Protein AF-0000000067995130 (afdb_homodimer)

Sequence (584 aa):
MELLRLGAKGSETPVLKRGETYYDLTELVGDIDQKIWGKLDAIRQAADAGELKELAGAKDLRVGSPVAAAGSIICIGQNYAAHAAESGAEPPTEPVVFFKSPNTITGPYDEVGIPPQSLKTDWEVELALVISKPAAYLKSNEEAAACIGGYMVANDLSEREYQIELSGGQWSKGKCFPESMPLGPVLRTADDFDPRAVNLRSWVNGEARQDSNTSDMIFSVEDIVRELSWFMRLEPGDIISTGTPEGVAFSGRFPYLTAGDITDLEIEGLGAQKQTYYQVEVEGSRLESRGAMELLRLGAKGSETPVLKRGETYYDLTELVGDIDQKIWGKLDAIRQAADAGELKELAGAKDLRVGSPVAAAGSIICIGQNYAAHAAESGAEPPTEPVVFFKSPNTITGPYDEVGIPPQSLKTDWEVELALVISKPAAYLKSNEEAAACIGGYMVANDLSEREYQIELSGGQWSKGKCFPESMPLGPVLRTADDFDPRAVNLRSWVNGEARQDSNTSDMIFSVEDIVRELSWFMRLEPGDIISTGTPEGVAFSGRFPYLTAGDITDLEIEGLGAQKQTYYQVEVEGSRLESRGA

Radius of gyration: 23.63 Å; Cα contacts (8 Å, |Δi|>4): 1599; chains: 2; bounding box: 55×62×56 Å

InterPro domains:
  IPR011234 Fumarylacetoacetase-like, C-terminal [PF01557] (73-276)
  IPR036663 Fumarylacetoacetase-like, C-terminal domain superfamily [G3DSA:3.90.850.10] (52-277)
  IPR036663 Fumarylacetoacetase-like, C-terminal domain superfamily [SSF56529] (65-277)
  IPR051121 Fumarylacetoacetate hydrolase [PTHR42796] (41-275)

Solvent-accessible surface area (backbone atoms only — not comparable to full-atom values): 28678 Å² total; per-residue (Å²): 84,41,30,28,18,37,29,53,89,94,61,51,44,24,27,42,47,56,91,92,43,43,26,46,36,45,88,80,56,65,44,43,42,54,68,31,62,84,38,53,66,56,51,52,51,34,54,75,69,65,66,52,48,70,42,84,68,53,89,77,41,47,57,27,27,30,55,74,55,43,61,36,32,41,34,33,50,66,24,17,51,68,29,21,52,74,71,72,42,80,68,66,93,48,76,21,42,46,45,36,52,40,80,13,58,30,23,17,63,40,74,28,56,41,59,67,90,61,75,38,33,34,64,29,52,24,58,24,35,31,28,42,36,75,40,59,61,49,65,35,52,68,57,24,50,70,25,45,39,22,36,25,30,27,35,56,26,32,30,49,52,39,19,59,75,49,8,77,65,20,52,31,42,11,33,24,32,60,45,23,31,26,25,12,42,28,32,33,23,44,92,63,54,75,73,64,73,29,44,38,31,29,23,53,72,82,39,82,46,27,80,50,44,46,62,44,36,70,59,50,73,30,53,47,49,22,55,48,16,67,34,24,65,45,40,38,28,22,31,38,34,55,24,37,59,49,53,34,24,87,77,68,82,42,77,48,60,54,65,73,41,34,40,37,33,36,29,64,95,37,52,56,29,38,36,42,31,38,69,43,82,66,91,78,49,76,63,62,35,71,68,110,82,40,29,28,16,37,29,54,90,94,61,49,44,23,29,42,49,55,92,92,45,44,25,47,35,45,89,79,56,64,44,43,42,54,70,32,61,82,40,52,66,58,52,51,51,34,55,75,69,64,66,53,47,71,42,82,67,52,89,77,39,47,58,27,30,29,52,73,58,41,60,36,31,40,33,32,51,66,23,17,49,69,29,22,52,75,71,72,44,80,70,66,92,49,75,21,41,48,46,36,52,42,82,12,57,31,23,20,61,41,72,29,57,41,59,66,89,60,74,37,34,34,64,28,53,24,58,23,35,30,29,42,36,74,38,60,61,48,64,34,51,69,59,25,51,72,26,44,39,24,37,27,30,27,35,58,27,33,30,48,52,39,20,60,74,50,8,76,65,20,52,31,42,12,33,22,34,58,44,24,30,27,25,11,42,28,32,32,23,45,93,63,53,77,74,62,74,30,46,38,31,28,22,51,72,82,39,82,44,27,78,51,46,45,62,45,35,71,58,49,73,32,52,48,48,22,56,47,16,68,35,23,65,44,43,39,27,22,30,40,37,56,26,38,59,50,53,36,25,86,77,68,81,42,77,48,58,53,65,73,42,33,41,39,33,36,30,64,95,36,50,57,29,39,35,42,30,37,68,42,81,66,90,78,48,76,62,58,33,72,69,110

Nearest PDB structures (foldseek):
  8gsr-assembly1_B  TM=9.311E-01  e=1.020E-33  Sphingomonas sp. SKA58
  6iym-assembly1_B  TM=8.543E-01  e=2.613E-27  Exiguobacterium antarcticum B7
  3r6o-assembly1_A-2  TM=8.856E-01  e=2.518E-26  Mycobacteroides abscessus ATCC 19977
  3s52-assembly2_B  TM=9.052E-01  e=5.005E-21  Yersinia pestis CO92
  3s52-assembly1_D  TM=9.086E-01  e=7.516E-21  Yersinia pestis CO92

Organism: NCBI:txid85336

Foldseek 3Di:
DWWWWWADVPDTFIWDDDPPWTFGCCVQQVAQALRCLVCVVVVVVCVVVVNTDTDPPRVVTDTKARHPWFPWEKEWEQFFPQQCVLVVHDRDPDTDIDTEDGQLEIALAEADADEAPQFFKKWFKFKKWFFRAKFAQDDDLVSLLVRTFFIWIWIQIFRVCLQPVVVVNHRHRGRYPHNRIHIASITDTSVRDDQQWKWKWKDKPNHTFDTDTNVRTNAHSSRNSNSVNHVDIHGGRYMYTRYGHGRMCVSVPDGHDDAQMKMKMDIVPGGIGIYHYHYDDDPDDPVVVVVD/DWWWWWADVPDTFIWDDDPPWTFGCCVQQVAQALRCLVCVVVVVVCVVVVNTDTDPPRVVTDTKARHPWFPWEKEWEQFFPQQCVLVVHDRDPDTDIDTEDGQLEIALAEADADEAPQFFKKWFKFKKWFFRAKFAQDDDLVSLLVRTFFIWIWIQIFRVCLQPVVPVPHRHRGRYPHNRIHIASITDTSVRDDQQWKWKWKDKPNHTFDTDTNVRTNAHSSRNSNRVNHVDIHGGRYMYTRYGHGRMCVSVPDGHDDAQMKMKMDIVPGGIGIYHYHYDDDPDDPVVVVVD

pLDDT: mean 95.95, std 6.42, range [38.41, 98.94]

Structure (mmCIF, N/CA/C/O backbone):
data_AF-0000000067995130-model_v1
#
loop_
_entity.id
_entity.type
_entity.pdbx_description
1 polymer 'Fumarylacetoacetase-like C-terminal domain-containing protein'
#
loop_
_atom_site.group_PDB
_atom_site.id
_atom_site.type_symbol
_atom_site.label_atom_id
_atom_site.label_alt_id
_atom_site.label_comp_id
_atom_site.label_asym_id
_atom_site.label_entity_id
_atom_site.label_seq_id
_atom_site.pdbx_PDB_ins_code
_atom_site.Cartn_x
_atom_site.Cartn_y
_atom_site.Cartn_z
_atom_site.occupancy
_atom_site.B_iso_or_equiv
_atom_site.auth_seq_id
_atom_site.auth_comp_id
_atom_site.auth_asym_id
_atom_site.auth_atom_id
_atom_site.pdbx_PDB_model_num
ATOM 1 N N . MET A 1 1 ? -6.609 -26.828 1.499 1 97.12 1 MET A N 1
ATOM 2 C CA . MET A 1 1 ? -7.891 -26.547 0.862 1 97.12 1 MET A CA 1
ATOM 3 C C . MET A 1 1 ? -7.703 -25.641 -0.355 1 97.12 1 MET A C 1
ATOM 5 O O . MET A 1 1 ? -6.754 -24.859 -0.415 1 97.12 1 MET A O 1
ATOM 9 N N . GLU A 1 2 ? -8.594 -25.891 -1.296 1 98.19 2 GLU A N 1
ATOM 10 C CA . GLU A 1 2 ? -8.68 -25.031 -2.471 1 98.19 2 GLU A CA 1
ATOM 11 C C . GLU A 1 2 ? -9.844 -24.047 -2.35 1 98.19 2 GLU A C 1
ATOM 13 O O . GLU A 1 2 ? -11.008 -24.438 -2.379 1 98.19 2 GLU A O 1
ATOM 18 N N . LEU A 1 3 ? -9.477 -22.812 -2.229 1 98.62 3 LEU A N 1
ATOM 19 C CA . LEU A 1 3 ? -10.477 -21.766 -2.062 1 98.62 3 LEU A CA 1
ATOM 20 C C . LEU A 1 3 ? -10.547 -20.875 -3.301 1 98.62 3 LEU A C 1
ATOM 22 O O . LEU A 1 3 ? -9.516 -20.562 -3.9 1 98.62 3 LEU A O 1
ATOM 26 N N . LEU A 1 4 ? -11.68 -20.531 -3.707 1 98.38 4 LEU A N 1
ATOM 27 C CA . LEU A 1 4 ? -11.953 -19.688 -4.871 1 98.38 4 LEU A CA 1
ATOM 28 C C . LEU A 1 4 ? -13.078 -18.703 -4.582 1 98.38 4 LEU A C 1
ATOM 30 O O . LEU A 1 4 ? -13.781 -18.844 -3.576 1 98.38 4 LEU A O 1
ATOM 34 N N . ARG A 1 5 ? -13.227 -17.797 -5.457 1 98.81 5 ARG A N 1
ATOM 35 C CA . ARG A 1 5 ? -14.391 -16.922 -5.516 1 98.81 5 ARG A CA 1
ATOM 36 C C . ARG A 1 5 ? -15.016 -16.922 -6.906 1 98.81 5 ARG A C 1
ATOM 38 O O . ARG A 1 5 ? -14.328 -16.688 -7.902 1 98.81 5 ARG A O 1
ATOM 45 N N . LEU A 1 6 ? -16.281 -17.219 -6.969 1 98.81 6 LEU A N 1
ATOM 46 C CA . LEU A 1 6 ? -16.969 -17.391 -8.25 1 98.81 6 LEU A CA 1
ATOM 47 C C . LEU A 1 6 ? -18.125 -16.406 -8.383 1 98.81 6 LEU A C 1
ATOM 49 O O . LEU A 1 6 ? -18.828 -16.125 -7.406 1 98.81 6 LEU A O 1
ATOM 53 N N . GLY A 1 7 ? -18.297 -15.852 -9.578 1 98.5 7 GLY A N 1
ATOM 54 C CA . GLY A 1 7 ? -19.406 -14.969 -9.852 1 98.5 7 GLY A CA 1
ATOM 55 C C . GLY A 1 7 ? -18.984 -13.625 -10.422 1 98.5 7 GLY A C 1
ATOM 56 O O . GLY A 1 7 ? -17.812 -13.414 -10.711 1 98.5 7 GLY A O 1
ATOM 57 N N . ALA A 1 8 ? -19.938 -12.758 -10.523 1 97.5 8 ALA A N 1
ATOM 58 C CA . ALA A 1 8 ? -19.703 -11.453 -11.133 1 97.5 8 ALA A CA 1
ATOM 59 C C . ALA A 1 8 ? -18.734 -10.625 -10.281 1 97.5 8 ALA A C 1
ATOM 61 O O . ALA A 1 8 ? -18.719 -10.75 -9.055 1 97.5 8 ALA A O 1
ATOM 62 N N . LYS A 1 9 ? -18 -9.844 -11.016 1 96.12 9 LYS A N 1
ATOM 63 C CA . LYS A 1 9 ? -17.047 -8.977 -10.336 1 96.12 9 LYS A CA 1
ATOM 64 C C . LYS A 1 9 ? -17.719 -8.164 -9.234 1 96.12 9 LYS A C 1
ATOM 66 O O . LYS A 1 9 ? -18.719 -7.477 -9.484 1 96.12 9 LYS A O 1
ATOM 71 N N . GLY A 1 10 ? -17.219 -8.289 -8.07 1 93.94 10 GLY A N 1
ATOM 72 C CA . GLY A 1 10 ? -17.75 -7.527 -6.949 1 93.94 10 GLY A CA 1
ATOM 73 C C . GLY A 1 10 ? -18.844 -8.258 -6.191 1 93.94 10 GLY A C 1
ATOM 74 O O . GLY A 1 10 ? -19.25 -7.836 -5.105 1 93.94 10 GLY A O 1
ATOM 75 N N . SER A 1 11 ? -19.328 -9.375 -6.707 1 96.44 11 SER A N 1
ATOM 76 C CA . SER A 1 11 ? -20.391 -10.156 -6.074 1 96.44 11 SER A CA 1
ATOM 77 C C . SER A 1 11 ? -20.062 -11.641 -6.078 1 96.44 11 SER A C 1
ATOM 79 O O . SER A 1 11 ? -20.938 -12.477 -6.289 1 96.44 11 SER A O 1
ATOM 81 N N . GLU A 1 12 ? -18.828 -11.922 -5.957 1 98.38 12 GLU A N 1
ATOM 82 C CA . GLU A 1 12 ? -18.391 -13.312 -6.02 1 98.38 12 GLU A CA 1
ATOM 83 C C . GLU A 1 12 ? -18.812 -14.078 -4.766 1 98.38 12 GLU A C 1
ATOM 85 O O . GLU A 1 12 ? -18.844 -13.516 -3.668 1 98.38 12 GLU A O 1
ATOM 90 N N . THR A 1 13 ? -19 -15.352 -4.922 1 98.44 13 THR A N 1
ATOM 91 C CA . THR A 1 13 ? -19.281 -16.297 -3.844 1 98.44 13 THR A CA 1
ATOM 92 C C . THR A 1 13 ? -18 -17.047 -3.449 1 98.44 13 THR A C 1
ATOM 94 O O . THR A 1 13 ? -17.328 -17.625 -4.305 1 98.44 13 THR A O 1
ATOM 97 N N . PRO A 1 14 ? -17.641 -16.953 -2.158 1 98.62 14 PRO A N 1
ATOM 98 C CA . PRO A 1 14 ? -16.516 -17.797 -1.729 1 98.62 14 PRO A CA 1
ATOM 99 C C . PRO A 1 14 ? -16.844 -19.297 -1.79 1 98.62 14 PRO A C 1
ATOM 101 O O . PRO A 1 14 ? -17.938 -19.703 -1.38 1 98.62 14 PRO A O 1
ATOM 104 N N . VAL A 1 15 ? -15.93 -20.109 -2.23 1 98.56 15 VAL A N 1
ATOM 105 C CA . VAL A 1 15 ? -16.203 -21.531 -2.455 1 98.56 15 VAL A CA 1
ATOM 106 C C . VAL A 1 15 ? -15.008 -22.359 -2.029 1 98.56 15 VAL A C 1
ATOM 108 O O . VAL A 1 15 ? -13.867 -21.906 -2.102 1 98.56 15 VAL A O 1
ATOM 111 N N . LEU A 1 16 ? -15.305 -23.484 -1.53 1 98.5 16 LEU A N 1
ATOM 112 C CA . LEU A 1 16 ? -14.344 -24.578 -1.368 1 98.5 16 LEU A CA 1
ATOM 113 C C . LEU A 1 16 ? -14.461 -25.578 -2.508 1 98.5 16 LEU A C 1
ATOM 115 O O . LEU A 1 16 ? -15.547 -26.094 -2.775 1 98.5 16 LEU A O 1
ATOM 119 N N . LYS A 1 17 ? -13.406 -25.781 -3.182 1 98.31 17 LYS A N 1
ATOM 120 C CA . LYS A 1 17 ? -13.406 -26.797 -4.219 1 98.31 17 LYS A CA 1
ATOM 121 C C . LYS A 1 17 ? -12.836 -28.125 -3.688 1 98.31 17 LYS A C 1
ATOM 123 O O . LYS A 1 17 ? -11.734 -28.141 -3.133 1 98.31 17 LYS A O 1
ATOM 128 N N . ARG A 1 18 ? -13.516 -29.172 -3.797 1 96.62 18 ARG A N 1
ATOM 129 C CA . ARG A 1 18 ? -13.078 -30.531 -3.512 1 96.62 18 ARG A CA 1
ATOM 130 C C . ARG A 1 18 ? -13.375 -31.453 -4.688 1 96.62 18 ARG A C 1
ATOM 132 O O . ARG A 1 18 ? -14.531 -31.781 -4.957 1 96.62 18 ARG A O 1
ATOM 139 N N . GLY A 1 19 ? -12.289 -31.906 -5.301 1 93.38 19 GLY A N 1
ATOM 140 C CA . GLY A 1 19 ? -12.516 -32.625 -6.539 1 93.38 19 GLY A CA 1
ATOM 141 C C . GLY A 1 19 ? -13.211 -31.797 -7.598 1 93.38 19 GLY A C 1
ATOM 142 O O . GLY A 1 19 ? -12.734 -30.734 -7.973 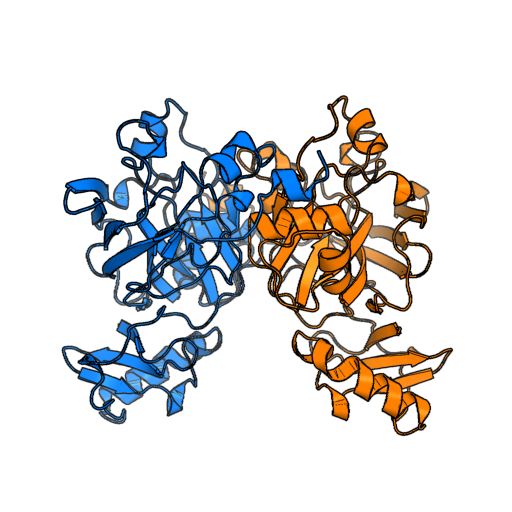1 93.38 19 GLY A O 1
ATOM 143 N N . GLU A 1 20 ? -14.359 -32.281 -7.98 1 94.44 20 GLU A N 1
ATOM 144 C CA . GLU A 1 20 ? -15.094 -31.578 -9.031 1 94.44 20 GLU A CA 1
ATOM 145 C C . GLU A 1 20 ? -16.266 -30.797 -8.453 1 94.44 20 GLU A C 1
ATOM 147 O O . GLU A 1 20 ? -17.047 -30.203 -9.195 1 94.44 20 GLU A O 1
ATOM 152 N N . THR A 1 21 ? -16.359 -30.781 -7.176 1 96.81 21 THR A N 1
ATOM 153 C CA . THR A 1 21 ? -17.5 -30.156 -6.527 1 96.81 21 THR A CA 1
ATOM 154 C C . THR A 1 21 ? -17.094 -28.828 -5.891 1 96.81 21 THR A C 1
ATOM 156 O O . THR A 1 21 ? -16 -28.703 -5.324 1 96.81 21 THR A O 1
ATOM 159 N N . TYR A 1 22 ? -17.953 -27.844 -6.031 1 98.5 22 TYR A N 1
ATOM 160 C CA . TYR A 1 22 ? -17.797 -26.516 -5.445 1 98.5 22 TYR A CA 1
ATOM 161 C C . TYR A 1 22 ? -18.781 -26.281 -4.312 1 98.5 22 TYR A C 1
ATOM 163 O O . TYR A 1 22 ? -20 -26.406 -4.516 1 98.5 22 TYR A O 1
ATOM 171 N N . TYR A 1 23 ? -18.297 -25.984 -3.123 1 98.5 23 TYR A N 1
ATOM 172 C CA . TYR A 1 23 ? -19.156 -25.781 -1.959 1 98.5 23 TYR A CA 1
ATOM 173 C C . TYR A 1 23 ? -19.219 -24.312 -1.57 1 98.5 23 TYR A C 1
ATOM 175 O O . TYR A 1 23 ? -18.172 -23.656 -1.458 1 98.5 23 TYR A O 1
ATOM 183 N N . ASP A 1 24 ? -20.422 -23.828 -1.412 1 98.56 24 ASP A N 1
ATOM 184 C CA . ASP A 1 24 ? -20.672 -22.438 -1.014 1 98.56 24 ASP A CA 1
ATOM 185 C C . ASP A 1 24 ? -20.281 -22.219 0.443 1 98.56 24 ASP A C 1
ATOM 187 O O . ASP A 1 24 ? -20.781 -22.891 1.343 1 98.56 24 ASP A O 1
ATOM 191 N N . LEU A 1 25 ? -19.391 -21.234 0.659 1 98.19 25 LEU A N 1
ATOM 192 C CA . LEU A 1 25 ? -18.906 -20.984 2.01 1 98.19 25 LEU A CA 1
ATOM 193 C C . LEU A 1 25 ? -19.578 -19.766 2.617 1 98.19 25 LEU A C 1
ATOM 195 O O . LEU A 1 25 ? -19.266 -19.375 3.74 1 98.19 25 LEU A O 1
ATOM 199 N N . THR A 1 26 ? -20.516 -19.156 1.955 1 96.62 26 THR A N 1
ATOM 200 C CA . THR A 1 26 ? -21.109 -17.875 2.328 1 96.62 26 THR A CA 1
ATOM 201 C C . THR A 1 26 ? -21.625 -17.922 3.762 1 96.62 26 THR A C 1
ATOM 203 O O . THR A 1 26 ? -21.406 -16.969 4.531 1 96.62 26 THR A O 1
ATOM 206 N N . GLU A 1 27 ? -22.219 -18.953 4.148 1 93.56 27 GLU A N 1
ATOM 207 C CA . GLU A 1 27 ? -22.844 -19.031 5.461 1 93.56 27 GLU A CA 1
ATOM 208 C C . GLU A 1 27 ? -21.812 -19.141 6.57 1 93.56 27 GLU A C 1
ATOM 210 O O . GLU A 1 27 ? -22.062 -18.781 7.719 1 93.56 27 GLU A O 1
ATOM 215 N N . LEU A 1 28 ? -20.656 -19.641 6.23 1 94.62 28 LEU A N 1
ATOM 216 C CA . LEU A 1 28 ? -19.625 -19.875 7.246 1 94.62 28 LEU A CA 1
ATOM 217 C C . LEU A 1 28 ? -18.719 -18.656 7.398 1 94.62 28 LEU A C 1
ATOM 219 O O . LEU A 1 28 ? -18.266 -18.344 8.5 1 94.62 28 LEU A O 1
ATOM 223 N N . VAL A 1 29 ? -18.344 -17.922 6.324 1 93.88 29 VAL A N 1
ATOM 224 C CA . VAL A 1 29 ? -17.266 -16.938 6.434 1 93.88 29 VAL A CA 1
ATOM 225 C C . VAL A 1 29 ? -17.719 -15.609 5.812 1 93.88 29 VAL A C 1
ATOM 227 O O . VAL A 1 29 ? -17.062 -14.586 6.008 1 93.88 29 VAL A O 1
ATOM 230 N N . GLY A 1 30 ? -18.75 -15.461 5.141 1 92.5 30 GLY A N 1
ATOM 231 C CA . GLY A 1 30 ? -19.125 -14.281 4.375 1 92.5 30 GLY A CA 1
ATOM 232 C C . GLY A 1 30 ? -18.344 -14.133 3.086 1 92.5 30 GLY A C 1
ATOM 233 O O . GLY A 1 30 ? -18.922 -14.039 2.004 1 92.5 30 GLY A O 1
ATOM 234 N N . ASP A 1 31 ? -16.984 -14.031 3.146 1 97 31 ASP A N 1
ATOM 235 C CA . ASP A 1 31 ? -16.078 -13.984 1.997 1 97 31 ASP A CA 1
ATOM 236 C C . ASP A 1 31 ? -14.68 -14.453 2.377 1 97 31 ASP A C 1
ATOM 238 O O . ASP A 1 31 ? -14.43 -14.797 3.533 1 97 31 ASP A O 1
ATOM 242 N N . ILE A 1 32 ? -13.797 -14.555 1.391 1 97 32 ILE A N 1
ATOM 243 C CA . ILE A 1 32 ? -12.391 -14.883 1.649 1 97 32 ILE A CA 1
ATOM 244 C C . ILE A 1 32 ? -11.609 -13.602 1.905 1 97 32 ILE A C 1
ATOM 246 O O . ILE A 1 32 ? -10.891 -13.117 1.024 1 97 32 ILE A O 1
ATOM 250 N N . ASP A 1 33 ? -11.773 -13.07 3.07 1 94.38 33 ASP A N 1
ATOM 251 C CA . ASP A 1 33 ? -11.102 -11.859 3.545 1 94.38 33 ASP A CA 1
ATOM 252 C C . ASP A 1 33 ? -10.258 -12.148 4.785 1 94.38 33 ASP A C 1
ATOM 254 O O . ASP A 1 33 ? -9.859 -13.297 5.016 1 94.38 33 ASP A O 1
ATOM 258 N N . GLN A 1 34 ? -9.906 -11.148 5.523 1 92.5 34 GLN A N 1
ATOM 259 C CA . GLN A 1 34 ? -9 -11.273 6.66 1 92.5 34 GLN A CA 1
ATOM 260 C C . GLN A 1 34 ? -9.586 -12.188 7.734 1 92.5 34 GLN A C 1
ATOM 262 O O . GLN A 1 34 ? -8.852 -12.812 8.5 1 92.5 34 GLN A O 1
ATOM 267 N N . LYS A 1 35 ? -10.859 -12.359 7.793 1 92.12 35 LYS A N 1
ATOM 268 C CA . LYS A 1 35 ? -11.531 -13.062 8.883 1 92.12 35 LYS A CA 1
ATOM 269 C C . LYS A 1 35 ? -11.562 -14.57 8.625 1 92.12 35 LYS A C 1
ATOM 271 O O . LYS A 1 35 ? -11.836 -15.352 9.539 1 92.12 35 LYS A O 1
ATOM 276 N N . ILE A 1 36 ? -11.258 -14.969 7.445 1 95.62 36 ILE A N 1
ATOM 277 C CA . ILE A 1 36 ? -11.398 -16.375 7.078 1 95.62 36 ILE A CA 1
ATOM 278 C C . ILE A 1 36 ? -10.414 -17.219 7.875 1 95.62 36 ILE A C 1
ATOM 280 O O . ILE A 1 36 ? -10.68 -18.391 8.172 1 95.62 36 ILE A O 1
ATOM 284 N N . TRP A 1 37 ? -9.32 -16.641 8.242 1 94.75 37 TRP A N 1
ATOM 285 C CA . TRP A 1 37 ? -8.188 -17.391 8.773 1 94.75 37 TRP A CA 1
ATOM 286 C C . TRP A 1 37 ? -8.5 -17.969 10.148 1 94.75 37 TRP A C 1
ATOM 288 O O . TRP A 1 37 ? -7.914 -18.969 10.57 1 94.75 37 TRP A O 1
ATOM 298 N N . GLY A 1 38 ? -9.477 -17.422 10.805 1 93.81 38 GLY A N 1
ATOM 299 C CA . GLY A 1 38 ? -9.953 -17.984 12.062 1 93.81 38 GLY A CA 1
ATOM 300 C C . GLY A 1 38 ? -11.039 -19.031 11.883 1 93.81 38 GLY A C 1
ATOM 301 O O . GLY A 1 38 ? -11.516 -19.609 12.852 1 93.81 38 GLY A O 1
ATOM 302 N N . LYS A 1 39 ? -11.359 -19.312 10.625 1 96.12 39 LYS A N 1
ATOM 303 C CA . LYS A 1 39 ? -12.531 -20.156 10.367 1 96.12 39 LYS A CA 1
ATOM 304 C C . LYS A 1 39 ? -12.156 -21.375 9.531 1 96.12 39 LYS A C 1
ATOM 306 O O . LYS A 1 39 ? -13.023 -22.141 9.117 1 96.12 39 LYS A O 1
ATOM 311 N N . LEU A 1 40 ? -10.867 -21.594 9.281 1 96.38 40 LEU A N 1
ATOM 312 C CA . LEU A 1 40 ? -10.445 -22.672 8.391 1 96.38 40 LEU A CA 1
ATOM 313 C C . LEU A 1 40 ? -10.836 -24.031 8.953 1 96.38 40 LEU A C 1
ATOM 315 O O . LEU A 1 40 ? -11.258 -24.922 8.211 1 96.38 40 LEU A O 1
ATOM 319 N N . ASP A 1 41 ? -10.703 -24.172 10.25 1 96.06 41 ASP A N 1
ATOM 320 C CA . ASP A 1 41 ? -11.062 -25.438 10.875 1 96.06 41 ASP A CA 1
ATOM 321 C C . ASP A 1 41 ? -12.562 -25.719 10.742 1 96.06 41 ASP A C 1
ATOM 323 O O . ASP A 1 41 ? -12.969 -26.844 10.469 1 96.06 41 ASP A O 1
ATOM 327 N N . ALA A 1 42 ? -13.289 -24.672 10.938 1 96.94 42 ALA A N 1
ATOM 328 C CA . ALA A 1 42 ? -14.734 -24.812 10.797 1 96.94 42 ALA A CA 1
ATOM 329 C C . ALA A 1 42 ? -15.109 -25.203 9.367 1 96.94 42 ALA A C 1
ATOM 331 O O . ALA A 1 42 ? -16.016 -26.016 9.164 1 96.94 42 ALA A O 1
ATOM 332 N N . ILE A 1 43 ? -14.43 -24.672 8.43 1 97.5 43 ILE A N 1
ATOM 333 C CA . ILE A 1 43 ? -14.664 -24.984 7.023 1 97.5 43 ILE A CA 1
ATOM 334 C C . ILE A 1 43 ? -14.344 -26.453 6.77 1 97.5 43 ILE A C 1
ATOM 336 O O . ILE A 1 43 ? -15.148 -27.172 6.172 1 97.5 43 ILE A O 1
ATOM 340 N N . ARG A 1 44 ? -13.242 -26.891 7.266 1 96.5 44 ARG A N 1
ATOM 341 C CA . ARG A 1 44 ? -12.828 -28.281 7.09 1 96.5 44 ARG A CA 1
ATOM 342 C C . ARG A 1 44 ? -13.828 -29.234 7.727 1 96.5 44 ARG A C 1
ATOM 344 O O . ARG A 1 44 ? -14.211 -30.234 7.117 1 96.5 44 ARG A O 1
ATOM 351 N N . GLN A 1 45 ? -14.211 -28.891 8.906 1 97.31 45 GLN A N 1
ATOM 352 C CA . GLN A 1 45 ? -15.141 -29.75 9.641 1 97.31 45 GLN A CA 1
ATOM 353 C C . GLN A 1 45 ? -16.484 -29.844 8.922 1 97.31 45 GLN A C 1
ATOM 355 O O . GLN A 1 45 ? -17.031 -30.938 8.773 1 97.31 45 GLN A O 1
ATOM 360 N N . ALA A 1 46 ? -16.953 -28.719 8.508 1 97.69 46 ALA A N 1
ATOM 361 C CA . ALA A 1 46 ? -18.234 -28.703 7.805 1 97.69 46 ALA A CA 1
ATOM 362 C C . ALA A 1 46 ? -18.156 -29.484 6.504 1 97.69 46 ALA A C 1
ATOM 364 O O . ALA A 1 46 ? -19.094 -30.203 6.145 1 97.69 46 ALA A O 1
ATOM 365 N N . ALA A 1 47 ? -17.062 -29.359 5.801 1 96.69 47 ALA A N 1
ATOM 366 C CA . ALA A 1 47 ? -16.859 -30.094 4.559 1 96.69 47 ALA A CA 1
ATOM 367 C C . ALA A 1 47 ? -16.812 -31.609 4.812 1 96.69 47 ALA A C 1
ATOM 369 O O . ALA A 1 47 ? -17.469 -32.375 4.109 1 96.69 47 ALA A O 1
ATOM 370 N N . ASP A 1 48 ? -16.109 -32 5.82 1 96.75 48 ASP A N 1
ATOM 371 C CA . ASP A 1 48 ? -15.945 -33.406 6.156 1 96.75 48 ASP A CA 1
ATOM 372 C C . ASP A 1 48 ? -17.281 -34.031 6.609 1 96.75 48 ASP A C 1
ATOM 374 O O . ASP A 1 48 ? -17.531 -35.188 6.379 1 96.75 48 ASP A O 1
ATOM 378 N N . ALA A 1 49 ? -18.078 -33.219 7.199 1 97.56 49 ALA A N 1
ATOM 379 C CA . ALA A 1 49 ? -19.359 -33.656 7.715 1 97.56 49 ALA A CA 1
ATOM 380 C C . ALA A 1 49 ? -20.422 -33.656 6.625 1 97.56 49 ALA A C 1
ATOM 382 O O . ALA A 1 49 ? -21.562 -34.062 6.852 1 97.56 49 ALA A O 1
ATOM 383 N N . GLY A 1 50 ? -20.078 -33.125 5.508 1 96.5 50 GLY A N 1
ATOM 384 C CA . GLY A 1 50 ? -21.047 -33.062 4.426 1 96.5 50 GLY A CA 1
ATOM 385 C C . GLY A 1 50 ? -22.125 -32 4.668 1 96.5 50 GLY A C 1
ATOM 386 O O . GLY A 1 50 ? -23.266 -32.156 4.242 1 96.5 50 GLY A O 1
ATOM 387 N N . GLU A 1 51 ? -21.75 -30.938 5.363 1 96.62 51 GLU A N 1
ATOM 388 C CA . GLU A 1 51 ? -22.719 -29.922 5.773 1 96.62 51 GLU A CA 1
ATOM 389 C C . GLU A 1 51 ? -22.734 -28.75 4.801 1 96.62 51 GLU A C 1
ATOM 391 O O . GLU A 1 51 ? -23.625 -27.891 4.867 1 96.62 51 GLU A O 1
ATOM 396 N N . LEU A 1 52 ? -21.797 -28.672 3.951 1 97.5 52 LEU A N 1
ATOM 397 C CA . LEU A 1 52 ? -21.719 -27.547 3.023 1 97.5 52 LEU A CA 1
ATOM 398 C C . LEU A 1 52 ? -22.625 -27.781 1.818 1 97.5 52 LEU A C 1
ATOM 400 O O . LEU A 1 52 ? -22.719 -28.891 1.315 1 97.5 52 LEU A O 1
ATOM 404 N N . LYS A 1 53 ? -23.234 -26.734 1.387 1 97.44 53 LYS A N 1
ATOM 405 C CA . LYS A 1 53 ? -24.094 -26.797 0.212 1 97.44 53 LYS A CA 1
ATOM 406 C C . LYS A 1 53 ? -23.297 -26.625 -1.073 1 97.44 53 LYS A C 1
ATOM 408 O O . LYS A 1 53 ? -22.406 -25.781 -1.152 1 97.44 53 LYS A O 1
ATOM 413 N N . GLU A 1 54 ? -23.625 -27.5 -2.002 1 97.69 54 GLU A N 1
ATOM 414 C CA . GLU A 1 54 ? -23.016 -27.344 -3.312 1 97.69 54 GLU A CA 1
ATOM 415 C C . GLU A 1 54 ? -23.516 -26.078 -4.012 1 97.69 54 GLU A C 1
ATOM 417 O O . GLU A 1 54 ? -24.688 -25.734 -3.912 1 97.69 54 GLU A O 1
ATOM 422 N N . LEU A 1 55 ? -22.641 -25.344 -4.699 1 97.75 55 LEU A N 1
ATOM 423 C CA . LEU A 1 55 ? -23.016 -24.172 -5.496 1 97.75 55 LEU A CA 1
ATOM 424 C C . LEU A 1 55 ? -23.438 -24.594 -6.902 1 97.75 55 LEU A C 1
ATOM 426 O O . LEU A 1 55 ? -22.594 -24.938 -7.73 1 97.75 55 LEU A O 1
ATOM 430 N N . ALA A 1 56 ? -24.656 -24.562 -7.207 1 94.31 56 ALA A N 1
ATOM 431 C CA . ALA A 1 56 ? -25.203 -24.969 -8.508 1 94.31 56 ALA A CA 1
ATOM 432 C C . ALA A 1 56 ? -24.641 -24.094 -9.625 1 94.31 56 ALA A C 1
ATOM 434 O O . ALA A 1 56 ? -24.578 -22.859 -9.5 1 94.31 56 ALA A O 1
ATOM 435 N N . GLY A 1 57 ? -24.219 -24.734 -10.672 1 96.62 57 GLY A N 1
ATOM 436 C CA . GLY A 1 57 ? -23.75 -24.016 -11.844 1 96.62 57 GLY A CA 1
ATOM 437 C C . GLY A 1 57 ? -22.375 -23.391 -11.664 1 96.62 57 GLY A C 1
ATOM 438 O O . GLY A 1 57 ? -21.984 -22.5 -12.422 1 96.62 57 GLY A O 1
ATOM 439 N N . ALA A 1 58 ? -21.688 -23.75 -10.633 1 97.44 58 ALA A N 1
ATOM 440 C CA . ALA A 1 58 ? -20.406 -23.156 -10.258 1 97.44 58 ALA A CA 1
ATOM 441 C C . ALA A 1 58 ? -19.438 -23.156 -11.445 1 97.44 58 ALA A C 1
ATOM 443 O O . ALA A 1 58 ? -18.703 -22.188 -11.648 1 97.44 58 ALA A O 1
ATOM 444 N N . LYS A 1 59 ? -19.438 -24.156 -12.258 1 95.56 59 LYS A N 1
ATOM 445 C CA . LYS A 1 59 ? -18.469 -24.344 -13.336 1 95.56 59 LYS A CA 1
ATOM 446 C C . LYS A 1 59 ? -18.672 -23.297 -14.438 1 95.56 59 LYS A C 1
ATOM 448 O O . LYS A 1 59 ? -17.75 -23.031 -15.219 1 95.56 59 LYS A O 1
ATOM 453 N N . ASP A 1 60 ? -19.844 -22.703 -14.484 1 97.31 60 ASP A N 1
ATOM 454 C CA . ASP A 1 60 ? -20.172 -21.734 -15.523 1 97.31 60 ASP A CA 1
ATOM 455 C C . ASP A 1 60 ? -19.969 -20.297 -15.016 1 97.31 60 ASP A C 1
ATOM 457 O O . ASP A 1 60 ? -20.109 -19.344 -15.781 1 97.31 60 ASP A O 1
ATOM 461 N N . LEU A 1 61 ? -19.625 -20.172 -13.797 1 98.25 61 LEU A N 1
ATOM 462 C CA . LEU A 1 61 ? -19.469 -18.844 -13.219 1 98.25 61 LEU A CA 1
ATOM 463 C C . LEU A 1 61 ? -18.078 -18.297 -13.469 1 98.25 61 LEU A C 1
ATOM 465 O O . LEU A 1 61 ? -17.109 -19.062 -13.562 1 98.25 61 LEU A O 1
ATOM 469 N N . ARG A 1 62 ? -17.953 -16.938 -13.57 1 98.62 62 ARG A N 1
ATOM 470 C CA . ARG A 1 62 ? -16.672 -16.281 -13.641 1 98.62 62 ARG A CA 1
ATOM 471 C C . ARG A 1 62 ? -15.82 -16.578 -12.406 1 98.62 62 ARG A C 1
ATOM 473 O O . ARG A 1 62 ? -16.328 -16.578 -11.281 1 98.62 62 ARG A O 1
ATOM 480 N N . VAL A 1 63 ? -14.57 -16.875 -12.617 1 98.75 63 VAL A N 1
ATOM 481 C CA . VAL A 1 63 ? -13.617 -17.047 -11.523 1 98.75 63 VAL A CA 1
ATOM 482 C C . VAL A 1 63 ? -12.977 -15.719 -11.172 1 98.75 63 VAL A C 1
ATOM 484 O O . VAL A 1 63 ? -12.312 -15.102 -12.016 1 98.75 63 VAL A O 1
ATOM 487 N N . GLY A 1 64 ? -13.188 -15.203 -9.992 1 98.75 64 GLY A N 1
ATOM 488 C CA . GLY A 1 64 ? -12.539 -13.992 -9.5 1 98.75 64 GLY A CA 1
ATOM 489 C C . GLY A 1 64 ? -11.242 -14.273 -8.766 1 98.75 64 GLY A C 1
ATOM 490 O O . GLY A 1 64 ? -10.828 -15.422 -8.633 1 98.75 64 GLY A O 1
ATOM 491 N N . SER A 1 65 ? -10.586 -13.164 -8.383 1 98.81 65 SER A N 1
ATOM 492 C CA . SER A 1 65 ? -9.469 -13.352 -7.461 1 98.81 65 SER A CA 1
ATOM 493 C C . SER A 1 65 ? -9.875 -14.172 -6.246 1 98.81 65 SER A C 1
ATOM 495 O O . SER A 1 65 ? -10.969 -13.977 -5.699 1 98.81 65 SER A O 1
ATOM 497 N N . PRO A 1 66 ? -9.055 -15.078 -5.801 1 98.69 66 PRO A N 1
ATOM 498 C CA . PRO A 1 66 ? -9.461 -15.906 -4.66 1 98.69 66 PRO A CA 1
ATOM 499 C C . PRO A 1 66 ? -9.555 -15.117 -3.357 1 98.69 66 PRO A C 1
ATOM 501 O O . PRO A 1 66 ? -10.164 -15.578 -2.393 1 98.69 66 PRO A O 1
ATOM 504 N N . VAL A 1 67 ? -8.93 -13.969 -3.316 1 98.38 67 VAL A N 1
ATOM 505 C CA . VAL A 1 67 ? -9.047 -13.109 -2.137 1 98.38 67 VAL A CA 1
ATOM 506 C C . VAL A 1 67 ? -9.969 -11.938 -2.439 1 98.38 67 VAL A C 1
ATOM 508 O O . VAL A 1 67 ? -9.93 -11.375 -3.539 1 98.38 67 VAL A O 1
ATOM 511 N N . ALA A 1 68 ? -10.781 -11.609 -1.462 1 97.12 68 ALA A N 1
ATOM 512 C CA . ALA A 1 68 ? -11.773 -10.555 -1.654 1 97.12 68 ALA A CA 1
ATOM 513 C C . ALA A 1 68 ? -11.117 -9.172 -1.597 1 97.12 68 ALA A C 1
ATOM 515 O O . ALA A 1 68 ? -11.602 -8.227 -2.223 1 97.12 68 ALA A O 1
ATOM 516 N N . ALA A 1 69 ? -10.094 -9.031 -0.812 1 94 69 ALA A N 1
ATOM 517 C CA . ALA A 1 69 ? -9.375 -7.777 -0.612 1 94 69 ALA A CA 1
ATOM 518 C C . ALA A 1 69 ? -8.008 -8.023 0.026 1 94 69 ALA A C 1
ATOM 520 O O . ALA A 1 69 ? -7.738 -9.125 0.52 1 94 69 ALA A O 1
ATOM 521 N N . ALA A 1 70 ? -7.16 -7.094 -0.116 1 96.75 70 ALA A N 1
ATOM 522 C CA . ALA A 1 70 ? -5.871 -7.105 0.57 1 96.75 70 ALA A CA 1
ATOM 523 C C . ALA A 1 70 ? -5.656 -5.816 1.356 1 96.75 70 ALA A C 1
ATOM 525 O O . ALA A 1 70 ? -6.059 -4.738 0.914 1 96.75 70 ALA A O 1
ATOM 526 N N . GLY A 1 71 ? -5.082 -5.969 2.594 1 96.25 71 GLY A N 1
ATOM 527 C CA . GLY A 1 71 ? -4.629 -4.77 3.277 1 96.25 71 GLY A CA 1
ATOM 528 C C . GLY A 1 71 ? -3.484 -4.074 2.568 1 96.25 71 GLY A C 1
ATOM 529 O O . GLY A 1 71 ? -3.504 -2.854 2.393 1 96.25 71 GLY A O 1
ATOM 530 N N . SER A 1 72 ? -2.52 -4.875 2.211 1 98.19 72 SER A N 1
ATOM 531 C CA . SER A 1 72 ? -1.364 -4.441 1.433 1 98.19 72 SER A CA 1
ATOM 532 C C . SER A 1 72 ? -0.962 -5.496 0.406 1 98.19 72 SER A C 1
ATOM 534 O O . SER A 1 72 ? -1.263 -6.68 0.573 1 98.19 72 SER A O 1
ATOM 536 N N . ILE A 1 73 ? -0.428 -5.016 -0.682 1 98.88 73 ILE A N 1
ATOM 537 C CA . ILE A 1 73 ? 0.28 -5.879 -1.618 1 98.88 73 ILE A CA 1
ATOM 538 C C . ILE A 1 73 ? 1.766 -5.527 -1.625 1 98.88 73 ILE A C 1
ATOM 540 O O . ILE A 1 73 ? 2.166 -4.504 -2.189 1 98.88 73 ILE A O 1
ATOM 544 N N . ILE A 1 74 ? 2.539 -6.359 -0.973 1 98.88 74 ILE A N 1
ATOM 545 C CA . ILE A 1 74 ? 3.982 -6.191 -0.829 1 98.88 74 ILE A CA 1
ATOM 546 C C . ILE A 1 74 ? 4.707 -7.047 -1.868 1 98.88 74 ILE A C 1
ATOM 548 O O . ILE A 1 74 ? 4.477 -8.258 -1.958 1 98.88 74 ILE A O 1
ATOM 552 N N . CYS A 1 75 ? 5.582 -6.426 -2.625 1 98.75 75 CYS A N 1
ATOM 553 C CA . CYS A 1 75 ? 6.254 -7.125 -3.717 1 98.75 75 CYS A CA 1
ATOM 554 C C . CYS A 1 75 ? 7.758 -7.184 -3.484 1 98.75 75 CYS A C 1
ATOM 556 O O . CYS A 1 75 ? 8.352 -6.223 -2.992 1 98.75 75 CYS A O 1
ATOM 558 N N . ILE A 1 76 ? 8.336 -8.281 -3.873 1 98.25 76 ILE A N 1
ATOM 559 C CA . ILE A 1 76 ? 9.781 -8.492 -3.77 1 98.25 76 ILE A CA 1
ATOM 560 C C . ILE A 1 76 ? 10.406 -8.438 -5.16 1 98.25 76 ILE A C 1
ATOM 562 O O . ILE A 1 76 ? 9.977 -9.141 -6.074 1 98.25 76 ILE A O 1
ATOM 566 N N . GLY A 1 77 ? 11.391 -7.59 -5.266 1 95.69 77 GLY A N 1
ATOM 567 C CA . GLY A 1 77 ? 12.078 -7.465 -6.543 1 95.69 77 GLY A CA 1
ATOM 568 C C . GLY A 1 77 ? 13.32 -8.336 -6.637 1 95.69 77 GLY A C 1
ATOM 569 O O . GLY A 1 77 ? 14 -8.57 -5.633 1 95.69 77 GLY A O 1
ATOM 570 N N . GLN A 1 78 ? 13.578 -8.82 -7.852 1 94.12 78 GLN A N 1
ATOM 571 C CA . GLN A 1 78 ? 14.844 -9.469 -8.195 1 94.12 78 GLN A CA 1
ATOM 572 C C . GLN A 1 78 ? 15.133 -10.641 -7.262 1 94.12 78 GLN A C 1
ATOM 574 O O . GLN A 1 78 ? 16.234 -10.758 -6.719 1 94.12 78 GLN A O 1
ATOM 579 N N . ASN A 1 79 ? 14.172 -11.539 -7.078 1 96.88 79 ASN A N 1
ATOM 580 C CA . ASN A 1 79 ? 14.305 -12.602 -6.086 1 96.88 79 ASN A CA 1
ATOM 581 C C . ASN A 1 79 ? 14.633 -13.945 -6.734 1 96.88 79 ASN A C 1
ATOM 583 O O . ASN A 1 79 ? 14.438 -14.992 -6.125 1 96.88 79 ASN A O 1
ATOM 587 N N . TYR A 1 80 ? 14.961 -13.984 -7.961 1 96.06 80 TYR A N 1
ATOM 588 C CA . TYR A 1 80 ? 15.391 -15.211 -8.633 1 96.06 80 TYR A CA 1
ATOM 589 C C . TYR A 1 80 ? 16.812 -15.078 -9.141 1 96.06 80 TYR A C 1
ATOM 591 O O . TYR A 1 80 ? 17.141 -14.141 -9.883 1 96.06 80 TYR A O 1
ATOM 599 N N . ALA A 1 81 ? 17.641 -15.984 -8.836 1 88.69 81 ALA A N 1
ATOM 600 C CA . ALA A 1 81 ? 19.078 -15.938 -9.102 1 88.69 81 ALA A CA 1
ATOM 601 C C . ALA A 1 81 ? 19.344 -15.812 -10.602 1 88.69 81 ALA A C 1
ATOM 603 O O . ALA A 1 81 ? 20.188 -15 -11.016 1 88.69 81 ALA A O 1
ATOM 604 N N . ALA A 1 82 ? 18.672 -16.594 -11.359 1 82.12 82 ALA A N 1
ATOM 605 C CA . ALA A 1 82 ? 18.875 -16.562 -12.805 1 82.12 82 ALA A CA 1
ATOM 606 C C . ALA A 1 82 ? 18.484 -15.211 -13.391 1 82.12 82 ALA A C 1
ATOM 608 O O . ALA A 1 82 ? 19.109 -14.719 -14.328 1 82.12 82 ALA A O 1
ATOM 609 N N . HIS A 1 83 ? 17.422 -14.625 -12.898 1 80.19 83 HIS A N 1
ATOM 610 C CA . HIS A 1 83 ? 16.969 -13.297 -13.312 1 80.19 83 HIS A CA 1
ATOM 611 C C . HIS A 1 83 ? 18.016 -12.242 -12.992 1 80.19 83 HIS A C 1
ATOM 613 O O . HIS A 1 83 ? 18.297 -11.367 -13.82 1 80.19 83 HIS A O 1
ATOM 619 N N . ALA A 1 84 ? 18.562 -12.312 -11.812 1 75.25 84 ALA A N 1
ATOM 620 C CA . ALA A 1 84 ? 19.625 -11.391 -11.414 1 75.25 84 ALA A CA 1
ATOM 621 C C . ALA A 1 84 ? 20.844 -11.539 -12.32 1 75.25 84 ALA A C 1
ATOM 623 O O . ALA A 1 84 ? 21.438 -10.539 -12.734 1 75.25 84 ALA A O 1
ATOM 624 N N . ALA A 1 85 ? 21.172 -12.703 -12.727 1 75.31 85 ALA A N 1
ATOM 625 C CA . ALA A 1 85 ? 22.312 -12.969 -13.602 1 75.31 85 ALA A CA 1
ATOM 626 C C . ALA A 1 85 ? 22.062 -12.398 -15 1 75.31 85 ALA A C 1
ATOM 628 O O . ALA A 1 85 ? 22.984 -11.852 -15.617 1 75.31 85 ALA A O 1
ATOM 629 N N . GLU A 1 86 ? 20.891 -12.5 -15.477 1 71.38 86 GLU A N 1
ATOM 630 C CA . GLU A 1 86 ? 20.5 -12 -16.797 1 71.38 86 GLU A CA 1
ATOM 631 C C . GLU A 1 86 ? 20.719 -10.492 -16.891 1 71.38 86 GLU A C 1
ATOM 633 O O . GLU A 1 86 ? 21.078 -9.977 -17.953 1 71.38 86 GLU A O 1
ATOM 638 N N . SER A 1 87 ? 20.562 -9.828 -15.797 1 68 87 SER A N 1
ATOM 639 C CA . SER A 1 87 ? 20.703 -8.375 -15.773 1 68 87 SER A CA 1
ATOM 640 C C . SER A 1 87 ? 22.125 -7.961 -15.438 1 68 87 SER A C 1
ATOM 642 O O . SER A 1 87 ? 22.453 -6.77 -15.43 1 68 87 SER A O 1
ATOM 644 N N . GLY A 1 88 ? 23.016 -8.945 -15.203 1 71.5 88 GLY A N 1
ATOM 645 C CA . GLY A 1 88 ? 24.391 -8.648 -14.844 1 71.5 88 GLY A CA 1
ATOM 646 C C . GLY A 1 88 ? 24.531 -8.102 -13.438 1 71.5 88 GLY A C 1
ATOM 647 O O . GLY A 1 88 ? 25.578 -7.559 -13.078 1 71.5 88 GLY A O 1
ATOM 648 N N . ALA A 1 89 ? 23.484 -8.172 -12.719 1 73.12 89 ALA A N 1
ATOM 649 C CA . ALA A 1 89 ? 23.5 -7.621 -11.367 1 73.12 89 ALA A CA 1
ATOM 650 C C . ALA A 1 89 ? 23.844 -8.695 -10.336 1 73.12 89 ALA A C 1
ATOM 652 O O . ALA A 1 89 ? 23.562 -9.883 -10.555 1 73.12 89 ALA A O 1
ATOM 653 N N . GLU A 1 90 ? 24.578 -8.25 -9.258 1 85 90 GLU A N 1
ATOM 654 C CA . GLU A 1 90 ? 24.719 -9.141 -8.109 1 85 90 GLU A CA 1
ATOM 655 C C . GLU A 1 90 ? 23.391 -9.383 -7.418 1 85 90 GLU A C 1
ATOM 657 O O . GLU A 1 90 ? 22.578 -8.461 -7.285 1 85 90 GLU A O 1
ATOM 662 N N . PRO A 1 91 ? 23.172 -10.664 -7.027 1 88.56 91 PRO A N 1
ATOM 663 C CA . PRO A 1 91 ? 21.953 -10.922 -6.273 1 88.56 91 PRO A CA 1
ATOM 664 C C . PRO A 1 91 ? 21.828 -10.055 -5.023 1 88.56 91 PRO A C 1
ATOM 666 O O . PRO A 1 91 ? 22.828 -9.781 -4.355 1 88.56 91 PRO A O 1
ATOM 669 N N . PRO A 1 92 ? 20.656 -9.625 -4.793 1 92.5 92 PRO A N 1
ATOM 670 C CA . PRO A 1 92 ? 20.469 -8.82 -3.582 1 92.5 92 PRO A CA 1
ATOM 671 C C . PRO A 1 92 ? 20.797 -9.602 -2.305 1 92.5 92 PRO A C 1
ATOM 673 O O . PRO A 1 92 ? 20.531 -10.797 -2.227 1 92.5 92 PRO A O 1
ATOM 676 N N . THR A 1 93 ? 21.328 -8.898 -1.305 1 92.06 93 THR A N 1
ATOM 677 C CA . THR A 1 93 ? 21.625 -9.508 -0.014 1 92.06 93 THR A CA 1
ATOM 678 C C . THR A 1 93 ? 20.469 -9.297 0.964 1 92.06 93 THR A C 1
ATOM 680 O O . THR A 1 93 ? 20.422 -9.93 2.02 1 92.06 93 THR A O 1
ATOM 683 N N . GLU A 1 94 ? 19.609 -8.344 0.628 1 93.94 94 GLU A N 1
ATOM 684 C CA . GLU A 1 94 ? 18.344 -8.055 1.311 1 93.94 94 GLU A CA 1
ATOM 685 C C . GLU A 1 94 ? 17.188 -8.023 0.327 1 93.94 94 GLU A C 1
ATOM 687 O O . GLU A 1 94 ? 17.344 -7.605 -0.821 1 93.94 94 GLU A O 1
ATOM 692 N N . PRO A 1 95 ? 16 -8.469 0.812 1 96.12 95 PRO A N 1
ATOM 693 C CA . PRO A 1 95 ? 14.867 -8.312 -0.096 1 96.12 95 PRO A CA 1
ATOM 694 C C . PRO A 1 95 ? 14.648 -6.863 -0.531 1 96.12 95 PRO A C 1
ATOM 696 O O . PRO A 1 95 ? 14.711 -5.953 0.297 1 96.12 95 PRO A O 1
ATOM 699 N N . VAL A 1 96 ? 14.469 -6.656 -1.821 1 96.62 96 VAL A N 1
ATOM 700 C CA . VAL A 1 96 ? 14.086 -5.355 -2.355 1 96.62 96 VAL A CA 1
ATOM 701 C C . VAL A 1 96 ? 12.562 -5.23 -2.355 1 96.62 96 VAL A C 1
ATOM 703 O O . VAL A 1 96 ? 11.867 -6.035 -2.982 1 96.62 96 VAL A O 1
ATOM 706 N N . VAL A 1 97 ? 12.047 -4.234 -1.667 1 98 97 VAL A N 1
ATOM 707 C CA . VAL A 1 97 ? 10.625 -4.227 -1.343 1 98 97 VAL A CA 1
ATOM 708 C C . VAL A 1 97 ? 9.953 -3.016 -1.983 1 98 97 VAL A C 1
ATOM 710 O O . VAL A 1 97 ? 10.469 -1.898 -1.906 1 98 97 VAL A O 1
ATOM 713 N N . PHE A 1 98 ? 8.859 -3.201 -2.662 1 98.19 98 PHE A N 1
ATOM 714 C CA . PHE A 1 98 ? 7.973 -2.148 -3.143 1 98.19 98 PHE A CA 1
ATOM 715 C C . PHE A 1 98 ? 6.516 -2.572 -3.021 1 98.19 98 PHE A C 1
ATOM 717 O O . PHE A 1 98 ? 6.223 -3.686 -2.578 1 98.19 98 PHE A O 1
ATOM 724 N N . PHE A 1 99 ? 5.602 -1.678 -3.377 1 98.62 99 PHE A N 1
ATOM 725 C CA . PHE A 1 99 ? 4.188 -1.948 -3.148 1 98.62 99 PHE A CA 1
ATOM 726 C C . PHE A 1 99 ? 3.391 -1.793 -4.438 1 98.62 99 PHE A C 1
ATOM 728 O O . PHE A 1 99 ? 3.77 -1.017 -5.316 1 98.62 99 PHE A O 1
ATOM 735 N N . LYS A 1 100 ? 2.371 -2.545 -4.551 1 98.69 100 LYS A N 1
ATOM 736 C CA . LYS A 1 100 ? 1.231 -2.232 -5.41 1 98.69 100 LYS A CA 1
ATOM 737 C C . LYS A 1 100 ? 0.046 -1.731 -4.59 1 98.69 100 LYS A C 1
ATOM 739 O O . LYS A 1 100 ? -0.063 -2.031 -3.398 1 98.69 100 LYS A O 1
ATOM 744 N N . SER A 1 101 ? -0.791 -0.972 -5.227 1 98.44 101 SER A N 1
ATOM 745 C CA . SER A 1 101 ? -2.039 -0.622 -4.559 1 98.44 101 SER A CA 1
ATOM 746 C C . SER A 1 101 ? -3 -1.805 -4.527 1 98.44 101 SER A C 1
ATOM 748 O O . SER A 1 101 ? -3.105 -2.553 -5.504 1 98.44 101 SER A O 1
ATOM 750 N N . PRO A 1 102 ? -3.721 -1.941 -3.439 1 97.88 102 PRO A N 1
ATOM 751 C CA . PRO A 1 102 ? -4.59 -3.111 -3.307 1 97.88 102 PRO A CA 1
ATOM 752 C C . PRO A 1 102 ? -5.688 -3.156 -4.367 1 97.88 102 PRO A C 1
ATOM 754 O O . PRO A 1 102 ? -6.164 -4.238 -4.727 1 97.88 102 PRO A O 1
ATOM 757 N N . ASN A 1 103 ? -6.035 -2.031 -4.898 1 97.5 103 ASN A N 1
ATOM 758 C CA . ASN A 1 103 ? -7.141 -1.995 -5.848 1 97.5 103 ASN A CA 1
ATOM 759 C C . ASN A 1 103 ? -6.699 -2.443 -7.238 1 97.5 103 ASN A C 1
ATOM 761 O O . ASN A 1 103 ? -7.461 -2.332 -8.203 1 97.5 103 ASN A O 1
ATOM 765 N N . THR A 1 104 ? -5.445 -2.959 -7.34 1 98.56 104 THR A N 1
ATOM 766 C CA . THR A 1 104 ? -4.965 -3.469 -8.617 1 98.56 104 THR A CA 1
ATOM 767 C C . THR A 1 104 ? -5.406 -4.914 -8.828 1 98.56 104 THR A C 1
ATOM 769 O O . THR A 1 104 ? -5.305 -5.445 -9.938 1 98.56 104 THR A O 1
ATOM 772 N N . ILE A 1 105 ? -5.906 -5.566 -7.848 1 98.62 105 ILE A N 1
ATOM 773 C CA . ILE A 1 105 ? -6.27 -6.98 -7.879 1 98.62 105 ILE A CA 1
ATOM 774 C C . ILE A 1 105 ? -7.391 -7.203 -8.898 1 98.62 105 ILE A C 1
ATOM 776 O O . ILE A 1 105 ? -8.352 -6.43 -8.945 1 98.62 105 ILE A O 1
ATOM 780 N N . THR A 1 106 ? -7.277 -8.172 -9.727 1 98.5 106 THR A N 1
ATOM 781 C CA . THR A 1 106 ? -8.32 -8.617 -10.641 1 98.5 106 THR A CA 1
ATOM 782 C C . THR A 1 106 ? -8.305 -10.141 -10.789 1 98.5 106 THR A C 1
ATOM 784 O O . THR A 1 106 ? -7.441 -10.812 -10.219 1 98.5 106 THR A O 1
ATOM 787 N N . GLY A 1 107 ? -9.289 -10.742 -11.43 1 98.75 107 GLY A N 1
ATOM 788 C CA . GLY A 1 107 ? -9.422 -12.188 -11.562 1 98.75 107 GLY A CA 1
ATOM 789 C C . GLY A 1 107 ? -8.438 -12.789 -12.547 1 98.75 107 GLY A C 1
ATOM 790 O O . GLY A 1 107 ? -7.902 -12.086 -13.406 1 98.75 107 GLY A O 1
ATOM 791 N N . PRO A 1 108 ? -8.234 -14.07 -12.43 1 98.81 108 PRO A N 1
ATOM 792 C CA . PRO A 1 108 ? -7.219 -14.781 -13.211 1 98.81 108 PRO A CA 1
ATOM 793 C C . PRO A 1 108 ? -7.551 -14.836 -14.703 1 98.81 108 PRO A C 1
ATOM 795 O O . PRO A 1 108 ? -6.68 -15.141 -15.523 1 98.81 108 PRO A O 1
ATOM 798 N N . TYR A 1 109 ? -8.805 -14.539 -15.062 1 98.75 109 TYR A N 1
ATOM 799 C CA . TYR A 1 109 ? -9.195 -14.648 -16.469 1 98.75 109 TYR A CA 1
ATOM 800 C C . TYR A 1 109 ? -9.789 -13.336 -16.969 1 98.75 109 TYR A C 1
ATOM 802 O O . TYR A 1 109 ? -10.43 -13.297 -18.016 1 98.75 109 TYR A O 1
ATOM 810 N N . ASP A 1 110 ? -9.672 -12.281 -16.203 1 98.44 110 ASP A N 1
ATOM 811 C CA . ASP A 1 110 ? -10.195 -10.969 -16.578 1 98.44 110 ASP A CA 1
ATOM 812 C C . ASP A 1 110 ? -9.344 -10.336 -17.672 1 98.44 110 ASP A C 1
ATOM 814 O O . ASP A 1 110 ? -8.156 -10.625 -17.797 1 98.44 110 ASP A O 1
ATOM 818 N N . GLU A 1 111 ? -9.961 -9.523 -18.453 1 98.12 111 GLU A N 1
ATOM 819 C CA . GLU A 1 111 ? -9.195 -8.688 -19.375 1 98.12 111 GLU A CA 1
ATOM 820 C C . GLU A 1 111 ? -8.414 -7.613 -18.625 1 98.12 111 GLU A C 1
ATOM 822 O O . GLU A 1 111 ? -8.82 -7.18 -17.547 1 98.12 111 GLU A O 1
ATOM 827 N N . VAL A 1 112 ? -7.301 -7.32 -19.156 1 98.5 112 VAL A N 1
ATOM 828 C CA . VAL A 1 112 ? -6.441 -6.309 -18.547 1 98.5 112 VAL A CA 1
ATOM 829 C C . VAL A 1 112 ? -6.219 -5.164 -19.531 1 98.5 112 VAL A C 1
ATOM 831 O O . VAL A 1 112 ? -5.934 -5.398 -20.719 1 98.5 112 VAL A O 1
ATOM 834 N N . GLY A 1 113 ? -6.355 -3.961 -19.094 1 98.38 113 GLY A N 1
ATOM 835 C CA . GLY A 1 113 ? -6.117 -2.795 -19.938 1 98.38 113 GLY A CA 1
ATOM 836 C C . GLY A 1 113 ? -4.66 -2.381 -19.984 1 98.38 113 GLY A C 1
ATOM 837 O O . GLY A 1 113 ? -4.016 -2.24 -18.938 1 98.38 113 GLY A O 1
ATOM 838 N N . ILE A 1 114 ? -4.156 -2.221 -21.188 1 98.56 114 ILE A N 1
ATOM 839 C CA . ILE A 1 114 ? -2.887 -1.534 -21.391 1 98.56 114 ILE A CA 1
ATOM 840 C C . ILE A 1 114 ? -3.084 -0.028 -21.234 1 98.56 114 ILE A C 1
ATOM 842 O O . ILE A 1 114 ? -3.918 0.57 -21.906 1 98.56 114 ILE A O 1
ATOM 846 N N . PRO A 1 115 ? -2.311 0.639 -20.312 1 97.75 115 PRO A N 1
ATOM 847 C CA . PRO A 1 115 ? -2.531 2.066 -20.078 1 97.75 115 PRO A CA 1
ATOM 848 C C . PRO A 1 115 ? -2.488 2.896 -21.359 1 97.75 115 PRO A C 1
ATOM 850 O O . PRO A 1 115 ? -1.839 2.502 -22.328 1 97.75 115 PRO A O 1
ATOM 853 N N . PRO A 1 116 ? -3.113 4.062 -21.312 1 96.62 116 PRO A N 1
ATOM 854 C CA . PRO A 1 116 ? -3.08 4.934 -22.5 1 96.62 116 PRO A CA 1
ATOM 855 C C . PRO A 1 116 ? -1.659 5.254 -22.953 1 96.62 116 PRO A C 1
ATOM 857 O O . PRO A 1 116 ? -0.826 5.672 -22.141 1 96.62 116 PRO A O 1
ATOM 860 N N . GLN A 1 117 ? -1.371 4.938 -24.203 1 92.5 117 GLN A N 1
ATOM 861 C CA . GLN A 1 117 ? -0.126 5.293 -24.875 1 92.5 117 GLN A CA 1
ATOM 862 C C . GLN A 1 117 ? 1.037 4.449 -24.359 1 92.5 117 GLN A C 1
ATOM 864 O O . GLN A 1 117 ? 2.199 4.742 -24.656 1 92.5 117 GLN A O 1
ATOM 869 N N . SER A 1 118 ? 0.714 3.479 -23.531 1 96.31 118 SER A N 1
ATOM 870 C CA . SER A 1 118 ? 1.775 2.602 -23.047 1 96.31 118 SER A CA 1
ATOM 871 C C . SER A 1 118 ? 2.4 1.805 -24.188 1 96.31 118 SER A C 1
ATOM 873 O O . SER A 1 118 ? 1.689 1.271 -25.047 1 96.31 118 SER A O 1
ATOM 875 N N . LEU A 1 119 ? 3.758 1.68 -24.156 1 97.19 119 LEU A N 1
ATOM 876 C CA . LEU A 1 119 ? 4.496 0.879 -25.125 1 97.19 119 LEU A CA 1
ATOM 877 C C . LEU A 1 119 ? 5.324 -0.195 -24.438 1 97.19 119 LEU A C 1
ATOM 879 O O . LEU A 1 119 ? 6.008 -0.982 -25.094 1 97.19 119 LEU A O 1
ATOM 883 N N . LYS A 1 120 ? 5.262 -0.251 -23.125 1 98.5 120 LYS A N 1
ATOM 884 C CA . LYS A 1 120 ? 6.199 -1.122 -22.422 1 98.5 120 LYS A CA 1
ATOM 885 C C . LYS A 1 120 ? 5.496 -1.905 -21.328 1 98.5 120 LYS A C 1
ATOM 887 O O . LYS A 1 120 ? 6.008 -2.012 -20.203 1 98.5 120 LYS A O 1
ATOM 892 N N . THR A 1 121 ? 4.258 -2.342 -21.547 1 98.75 121 THR A N 1
ATOM 893 C CA . THR A 1 121 ? 3.551 -3.229 -20.625 1 98.75 121 THR A CA 1
ATOM 894 C C . THR A 1 121 ? 4.176 -4.621 -20.625 1 98.75 121 THR A C 1
ATOM 896 O O . THR A 1 121 ? 4.43 -5.191 -21.688 1 98.75 121 THR A O 1
ATOM 899 N N . ASP A 1 122 ? 4.477 -5.125 -19.469 1 98.81 122 ASP A N 1
ATOM 900 C CA . ASP A 1 122 ? 5.234 -6.355 -19.281 1 98.81 122 ASP A CA 1
ATOM 901 C C . ASP A 1 122 ? 4.5 -7.316 -18.344 1 98.81 122 ASP A C 1
ATOM 903 O O . ASP A 1 122 ? 3.662 -6.895 -17.547 1 98.81 122 ASP A O 1
ATOM 907 N N . TRP A 1 123 ? 4.707 -8.602 -18.531 1 98.88 123 TRP A N 1
ATOM 908 C CA . TRP A 1 123 ? 4.129 -9.641 -17.688 1 98.88 123 TRP A CA 1
ATOM 909 C C . TRP A 1 123 ? 5.168 -10.188 -16.703 1 98.88 123 TRP A C 1
ATOM 911 O O . TRP A 1 123 ? 6.371 -10.031 -16.922 1 98.88 123 TRP A O 1
ATOM 921 N N . GLU A 1 124 ? 4.703 -10.711 -15.57 1 98.75 124 GLU A N 1
ATOM 922 C CA . GLU A 1 124 ? 5.594 -11.344 -14.594 1 98.75 124 GLU A CA 1
ATOM 923 C C . GLU A 1 124 ? 4.887 -12.469 -13.852 1 98.75 124 GLU A C 1
ATOM 925 O O . GLU A 1 124 ? 4.059 -12.219 -12.977 1 98.75 124 GLU A O 1
ATOM 930 N N . VAL A 1 125 ? 5.195 -13.727 -14.148 1 98.88 125 VAL A N 1
ATOM 931 C CA . VAL A 1 125 ? 4.66 -14.82 -13.344 1 98.88 125 VAL A CA 1
ATOM 932 C C . VAL A 1 125 ? 5.34 -14.836 -11.977 1 98.88 125 VAL A C 1
ATOM 934 O O . VAL A 1 125 ? 6.566 -14.75 -11.883 1 98.88 125 VAL A O 1
ATOM 937 N N . GLU A 1 126 ? 4.562 -14.844 -10.961 1 98.94 126 GLU A N 1
ATOM 938 C CA . GLU A 1 126 ? 5.105 -14.891 -9.609 1 98.94 126 GLU A CA 1
ATOM 939 C C . GLU A 1 126 ? 4.281 -15.805 -8.711 1 98.94 126 GLU A C 1
ATOM 941 O O . GLU A 1 126 ? 3.076 -15.969 -8.922 1 98.94 126 GLU A O 1
ATOM 946 N N . LEU A 1 127 ? 4.934 -16.438 -7.711 1 98.94 127 LEU A N 1
ATOM 947 C CA . LEU A 1 127 ? 4.262 -17.031 -6.559 1 98.94 127 LEU A CA 1
ATOM 948 C C . LEU A 1 127 ? 3.854 -15.953 -5.559 1 98.94 127 LEU A C 1
ATOM 950 O O . LEU A 1 127 ? 4.684 -15.141 -5.141 1 98.94 127 LEU A O 1
ATOM 954 N N . ALA A 1 128 ? 2.584 -15.914 -5.246 1 98.94 128 ALA A N 1
ATOM 955 C CA . ALA A 1 128 ? 2.102 -15 -4.211 1 98.94 128 ALA A CA 1
ATOM 956 C C . ALA A 1 128 ? 1.601 -15.773 -2.992 1 98.94 128 ALA A C 1
ATOM 958 O O . ALA A 1 128 ? 1.113 -16.891 -3.119 1 98.94 128 ALA A O 1
ATOM 959 N N . LEU A 1 129 ? 1.755 -15.18 -1.826 1 98.88 129 LEU A N 1
ATOM 960 C CA . LEU A 1 129 ? 1.22 -15.766 -0.602 1 98.88 129 LEU A CA 1
ATOM 961 C C . LEU A 1 129 ? 0.369 -14.75 0.157 1 98.88 129 LEU A C 1
ATOM 963 O O . LEU A 1 129 ? 0.418 -13.555 -0.131 1 98.88 129 LEU A O 1
ATOM 967 N N . VAL A 1 130 ? -0.488 -15.242 1.023 1 98.81 130 VAL A N 1
ATOM 968 C CA . VAL A 1 130 ? -1.318 -14.406 1.88 1 98.81 130 VAL A CA 1
ATOM 969 C C . VAL A 1 130 ? -0.968 -14.648 3.346 1 98.81 130 VAL A C 1
ATOM 971 O O . VAL A 1 130 ? -0.744 -15.797 3.752 1 98.81 130 VAL A O 1
ATOM 974 N N . ILE A 1 131 ? -0.866 -13.57 4.133 1 98.88 131 ILE A N 1
ATOM 975 C CA . ILE A 1 131 ? -0.588 -13.641 5.566 1 98.88 131 ILE A CA 1
ATOM 976 C C . ILE A 1 131 ? -1.864 -14.016 6.32 1 98.88 131 ILE A C 1
ATOM 978 O O . ILE A 1 131 ? -2.941 -13.492 6.023 1 98.88 131 ILE A O 1
ATOM 982 N N . SER A 1 132 ? -1.753 -14.891 7.332 1 98.25 132 SER A N 1
ATOM 983 C CA . SER A 1 132 ? -2.938 -15.391 8.023 1 98.25 132 SER A CA 1
ATOM 984 C C . SER A 1 132 ? -2.98 -14.914 9.469 1 98.25 132 SER A C 1
ATOM 986 O O . SER A 1 132 ? -4.016 -15.008 10.125 1 98.25 132 SER A O 1
ATOM 988 N N . LYS A 1 133 ? -1.854 -14.484 9.977 1 97.5 133 LYS A N 1
ATOM 989 C CA . LYS A 1 133 ? -1.71 -14.016 11.352 1 97.5 133 LYS A CA 1
ATOM 990 C C . LYS A 1 133 ? -0.86 -12.75 11.422 1 97.5 133 LYS A C 1
ATOM 992 O O . LYS A 1 133 ? 0.04 -12.555 10.602 1 97.5 133 LYS A O 1
ATOM 997 N N . PRO A 1 134 ? -1.231 -11.898 12.422 1 97.56 134 PRO A N 1
ATOM 998 C CA . PRO A 1 134 ? -0.324 -10.766 12.602 1 97.56 134 PRO A CA 1
ATOM 999 C C . PRO A 1 134 ? 1.119 -11.195 12.852 1 97.56 134 PRO A C 1
ATOM 1001 O O . PRO A 1 134 ? 1.36 -12.195 13.531 1 97.56 134 PRO A O 1
ATOM 1004 N N . ALA A 1 135 ? 2.074 -10.469 12.234 1 97.81 135 ALA A N 1
ATOM 1005 C CA . ALA A 1 135 ? 3.48 -10.844 12.352 1 97.81 135 ALA A CA 1
ATOM 1006 C C . ALA A 1 135 ? 4.367 -9.609 12.469 1 97.81 135 ALA A C 1
ATOM 1008 O O . ALA A 1 135 ? 4.293 -8.703 11.641 1 97.81 135 ALA A O 1
ATOM 1009 N N . ALA A 1 136 ? 5.176 -9.539 13.477 1 97.5 136 ALA A N 1
ATOM 1010 C CA . ALA A 1 136 ? 6.223 -8.539 13.664 1 97.5 136 ALA A CA 1
ATOM 1011 C C . ALA A 1 136 ? 7.402 -9.117 14.445 1 97.5 136 ALA A C 1
ATOM 1013 O O . ALA A 1 136 ? 7.207 -9.852 15.414 1 97.5 136 ALA A O 1
ATOM 1014 N N . TYR A 1 137 ? 8.578 -8.883 13.938 1 97.19 137 TYR A N 1
ATOM 1015 C CA . TYR A 1 137 ? 9.828 -9.227 14.594 1 97.19 137 TYR A CA 1
ATOM 1016 C C . TYR A 1 137 ? 9.93 -10.727 14.844 1 97.19 137 TYR A C 1
ATOM 1018 O O . TYR A 1 137 ? 10.211 -11.164 15.961 1 97.19 137 TYR A O 1
ATOM 1026 N N . LEU A 1 138 ? 9.586 -11.438 13.844 1 97.44 138 LEU A N 1
ATOM 1027 C CA . LEU A 1 138 ? 9.664 -12.898 13.898 1 97.44 138 LEU A CA 1
ATOM 1028 C C . LEU A 1 138 ? 11.102 -13.352 14.109 1 97.44 138 LEU A C 1
ATOM 1030 O O . LEU A 1 138 ? 12.031 -12.773 13.547 1 97.44 138 LEU A O 1
ATOM 1034 N N . LYS A 1 139 ? 11.32 -14.539 14.781 1 95.62 139 LYS A N 1
ATOM 1035 C CA . LYS A 1 139 ? 12.656 -14.938 15.211 1 95.62 139 LYS A CA 1
ATOM 1036 C C . LYS A 1 139 ? 13.172 -16.109 14.391 1 95.62 139 LYS A C 1
ATOM 1038 O O . LYS A 1 139 ? 14.359 -16.438 14.43 1 95.62 139 LYS A O 1
ATOM 1043 N N . SER A 1 140 ? 12.273 -16.781 13.68 1 96.5 140 SER A N 1
ATOM 1044 C CA . SER A 1 140 ? 12.672 -17.984 12.953 1 96.5 140 SER A CA 1
ATOM 1045 C C . SER A 1 140 ? 11.812 -18.188 11.711 1 96.5 140 SER A C 1
ATOM 1047 O O . SER A 1 140 ? 10.742 -17.594 11.578 1 96.5 140 SER A O 1
ATOM 1049 N N . ASN A 1 141 ? 12.297 -19 10.844 1 97.06 141 ASN A N 1
ATOM 1050 C CA . ASN A 1 141 ? 11.531 -19.359 9.656 1 97.06 141 ASN A CA 1
ATOM 1051 C C . ASN A 1 141 ? 10.312 -20.219 10.008 1 97.06 141 ASN A C 1
ATOM 1053 O O . ASN A 1 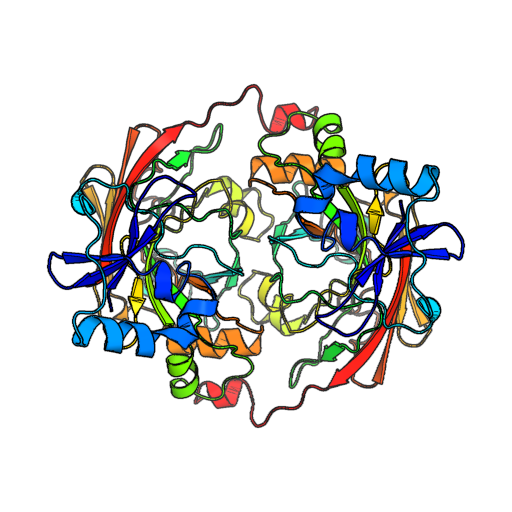141 ? 9.312 -20.203 9.297 1 97.06 141 ASN A O 1
ATOM 1057 N N . GLU A 1 142 ? 10.438 -20.938 11.102 1 97.5 142 GLU A N 1
ATOM 1058 C CA . GLU A 1 142 ? 9.281 -21.688 11.57 1 97.5 142 GLU A CA 1
ATOM 1059 C C . GLU A 1 142 ? 8.133 -20.766 11.945 1 97.5 142 GLU A C 1
ATOM 1061 O O . GLU A 1 142 ? 6.98 -21.016 11.594 1 97.5 142 GLU A O 1
ATOM 1066 N N . GLU A 1 143 ? 8.477 -19.672 12.672 1 97.62 143 GLU A N 1
ATOM 1067 C CA . GLU A 1 143 ? 7.465 -18.672 12.992 1 97.62 143 GLU A CA 1
ATOM 1068 C C . GLU A 1 143 ? 6.891 -18.031 11.734 1 97.62 143 GLU A C 1
ATOM 1070 O O . GLU A 1 143 ? 5.688 -17.797 11.648 1 97.62 143 GLU A O 1
ATOM 1075 N N . ALA A 1 144 ? 7.785 -17.781 10.773 1 98.44 144 ALA A N 1
ATOM 1076 C CA . ALA A 1 144 ? 7.363 -17.188 9.516 1 98.44 144 ALA A CA 1
ATOM 1077 C C . ALA A 1 144 ? 6.395 -18.109 8.773 1 98.44 144 ALA A C 1
ATOM 1079 O O . ALA A 1 144 ? 5.344 -17.656 8.305 1 98.44 144 ALA A O 1
ATOM 1080 N N . ALA A 1 145 ? 6.738 -19.375 8.711 1 98.31 145 ALA A N 1
ATOM 1081 C CA . ALA A 1 145 ? 5.891 -20.344 8.031 1 98.31 145 ALA A CA 1
ATOM 1082 C C . ALA A 1 145 ? 4.5 -20.391 8.648 1 98.31 145 ALA A C 1
ATOM 1084 O O . ALA A 1 145 ? 3.5 -20.531 7.941 1 98.31 145 ALA A O 1
ATOM 1085 N N . ALA A 1 146 ? 4.426 -20.219 9.938 1 98.12 146 ALA A N 1
ATOM 1086 C CA . ALA A 1 146 ? 3.17 -20.297 10.68 1 98.12 146 ALA A CA 1
ATOM 1087 C C . ALA A 1 146 ? 2.26 -19.125 10.359 1 98.12 146 ALA A C 1
ATOM 1089 O O . ALA A 1 146 ? 1.06 -19.156 10.633 1 98.12 146 ALA A O 1
ATOM 1090 N N . CYS A 1 147 ? 2.84 -18.062 9.773 1 98.56 147 CYS A N 1
ATOM 1091 C CA . CYS A 1 147 ? 2.072 -16.859 9.484 1 98.56 147 CYS A CA 1
ATOM 1092 C C . CYS A 1 147 ? 1.548 -16.891 8.055 1 98.56 147 CYS A C 1
ATOM 1094 O O . CYS A 1 147 ? 0.834 -15.969 7.633 1 98.56 147 CYS A O 1
ATOM 1096 N N . ILE A 1 148 ? 1.856 -17.875 7.297 1 98.75 148 ILE A N 1
ATOM 1097 C CA . ILE A 1 148 ? 1.44 -17.953 5.898 1 98.75 148 ILE A CA 1
ATOM 1098 C C . ILE A 1 148 ? 0.107 -18.688 5.793 1 98.75 148 ILE A C 1
ATOM 1100 O O . ILE A 1 148 ? -0.03 -19.812 6.289 1 98.75 148 ILE A O 1
ATOM 1104 N N . GLY A 1 149 ? -0.867 -18.078 5.152 1 98.62 149 GLY A N 1
ATOM 1105 C CA . GLY A 1 149 ? -2.197 -18.641 5.023 1 98.62 149 GLY A CA 1
ATOM 1106 C C . GLY A 1 149 ? -2.354 -19.516 3.793 1 98.62 149 GLY A C 1
ATOM 1107 O O . GLY A 1 149 ? -3.117 -20.484 3.805 1 98.62 149 GLY A O 1
ATOM 1108 N N . GLY A 1 150 ? -1.651 -19.172 2.707 1 98.75 150 GLY A N 1
ATOM 1109 C CA . GLY A 1 150 ? -1.777 -19.906 1.459 1 98.75 150 GLY A CA 1
ATOM 1110 C C . GLY A 1 150 ? -1.056 -19.234 0.301 1 98.75 150 GLY A C 1
ATOM 1111 O O . GLY A 1 150 ? -0.318 -18.266 0.494 1 98.75 150 GLY A O 1
ATOM 1112 N N . TYR A 1 151 ? -1.264 -19.844 -0.858 1 98.94 151 TYR A N 1
ATOM 1113 C CA . TYR A 1 151 ? -0.507 -19.453 -2.043 1 98.94 151 TYR A CA 1
ATOM 1114 C C . TYR A 1 151 ? -1.417 -19.344 -3.262 1 98.94 151 TYR A C 1
ATOM 1116 O O . TYR A 1 151 ? -2.463 -20 -3.32 1 98.94 151 TYR A O 1
ATOM 1124 N N . MET A 1 152 ? -1.003 -18.578 -4.199 1 98.88 152 MET A N 1
ATOM 1125 C CA . MET A 1 152 ? -1.723 -18.406 -5.461 1 98.88 152 MET A CA 1
ATOM 1126 C C . MET A 1 152 ? -0.781 -17.953 -6.57 1 98.88 152 MET A C 1
ATOM 1128 O O . MET A 1 152 ? 0.359 -17.562 -6.301 1 98.88 152 MET A O 1
ATOM 1132 N N . VAL A 1 153 ? -1.209 -18.078 -7.809 1 98.94 153 VAL A N 1
ATOM 1133 C CA . VAL A 1 153 ? -0.491 -17.531 -8.953 1 98.94 153 VAL A CA 1
ATOM 1134 C C . VAL A 1 153 ? -0.754 -16.031 -9.062 1 98.94 153 VAL A C 1
ATOM 1136 O O . VAL A 1 153 ? -1.886 -15.578 -8.883 1 98.94 153 VAL A O 1
ATOM 1139 N N . ALA A 1 154 ? 0.277 -15.305 -9.328 1 98.94 154 ALA A N 1
ATOM 1140 C CA . ALA A 1 154 ? 0.158 -13.867 -9.562 1 98.94 154 ALA A CA 1
ATOM 1141 C C . ALA A 1 154 ? 0.782 -13.484 -10.906 1 98.94 154 ALA A C 1
ATOM 1143 O O . ALA A 1 154 ? 1.773 -14.078 -11.328 1 98.94 154 ALA A O 1
ATOM 1144 N N . ASN A 1 155 ? 0.167 -12.617 -11.594 1 98.94 155 ASN A N 1
ATOM 1145 C CA . ASN A 1 155 ? 0.787 -11.844 -12.664 1 98.94 155 ASN A CA 1
ATOM 1146 C C . ASN A 1 155 ? 1.076 -10.414 -12.227 1 98.94 155 ASN A C 1
ATOM 1148 O O . ASN A 1 155 ? 0.172 -9.578 -12.195 1 98.94 155 ASN A O 1
ATOM 1152 N N . ASP A 1 156 ? 2.309 -10.195 -11.844 1 98.8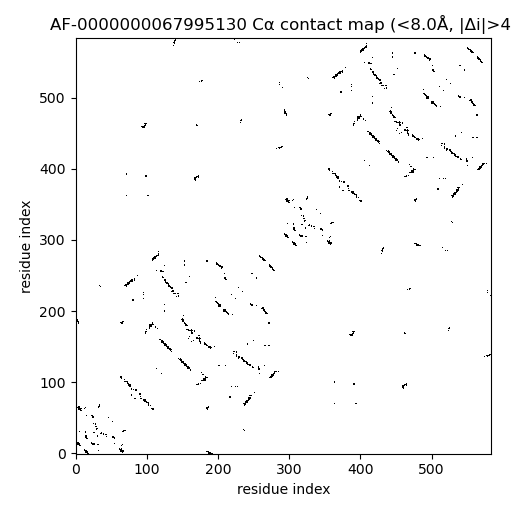8 156 ASP A N 1
ATOM 1153 C CA . ASP A 1 156 ? 2.697 -8.859 -11.406 1 98.88 156 ASP A CA 1
ATOM 1154 C C . ASP A 1 156 ? 2.984 -7.949 -12.602 1 98.88 156 ASP A C 1
ATOM 1156 O O . ASP A 1 156 ? 4.141 -7.605 -12.859 1 98.88 156 ASP A O 1
ATOM 1160 N N . LEU A 1 157 ? 1.962 -7.473 -13.219 1 98.94 157 LEU A N 1
ATOM 1161 C CA . LEU A 1 157 ? 2.068 -6.656 -14.422 1 98.94 157 LEU A CA 1
ATOM 1162 C C . LEU A 1 157 ? 2.795 -5.348 -14.125 1 98.94 157 LEU A C 1
ATOM 1164 O O . LEU A 1 157 ? 2.619 -4.762 -13.055 1 98.94 157 LEU A O 1
ATOM 1168 N N . SER A 1 158 ? 3.557 -4.918 -15.094 1 98.5 158 SER A N 1
ATOM 1169 C CA . SER A 1 158 ? 4.387 -3.723 -14.977 1 98.5 158 SER A CA 1
ATOM 1170 C C . SER A 1 158 ? 4.277 -2.854 -16.234 1 98.5 158 SER A C 1
ATOM 1172 O O . SER A 1 158 ? 4.102 -3.365 -17.328 1 98.5 158 SER A O 1
ATOM 1174 N N . GLU A 1 159 ? 4.27 -1.614 -16.109 1 98.56 159 GLU A N 1
ATOM 1175 C CA . GLU A 1 159 ? 4.594 -0.679 -17.172 1 98.56 159 GLU A CA 1
ATOM 1176 C C . GLU A 1 159 ? 6 -0.112 -17 1 98.56 159 GLU A C 1
ATOM 1178 O O . GLU A 1 159 ? 6.25 0.679 -16.094 1 98.56 159 GLU A O 1
ATOM 1183 N N . ARG A 1 160 ? 6.875 -0.482 -17.906 1 98.19 160 ARG A N 1
ATOM 1184 C CA . ARG A 1 160 ? 8.305 -0.352 -17.656 1 98.19 160 ARG A CA 1
ATOM 1185 C C . ARG A 1 160 ? 8.766 1.09 -17.844 1 98.19 160 ARG A C 1
ATOM 1187 O O . ARG A 1 160 ? 9.727 1.529 -17.203 1 98.19 160 ARG A O 1
ATOM 1194 N N . GLU A 1 161 ? 8.133 1.896 -18.688 1 97.5 161 GLU A N 1
ATOM 1195 C CA . GLU A 1 161 ? 8.453 3.32 -18.75 1 97.5 161 GLU A CA 1
ATOM 1196 C C . GLU A 1 161 ? 8.109 4.016 -17.422 1 97.5 161 GLU A C 1
ATOM 1198 O O . GLU A 1 161 ? 8.922 4.766 -16.891 1 97.5 161 GLU A O 1
ATOM 1203 N N . TYR A 1 162 ? 6.828 3.752 -16.891 1 97.06 162 TYR A N 1
ATOM 1204 C CA . TYR A 1 162 ? 6.414 4.316 -15.617 1 97.06 162 TYR A CA 1
ATOM 1205 C C . TYR A 1 162 ? 7.367 3.9 -14.5 1 97.06 162 TYR A C 1
ATOM 1207 O O . TYR A 1 162 ? 7.688 4.699 -13.617 1 97.06 162 TYR A O 1
ATOM 1215 N N . GLN A 1 163 ? 7.812 2.672 -14.539 1 97 163 GLN A N 1
ATOM 1216 C CA . GLN A 1 163 ? 8.594 2.041 -13.484 1 97 163 GLN A CA 1
ATOM 1217 C C . GLN A 1 163 ? 10.031 2.561 -13.477 1 97 163 GLN A C 1
ATOM 1219 O O . GLN A 1 163 ? 10.617 2.764 -12.406 1 97 163 GLN A O 1
ATOM 1224 N N . ILE A 1 164 ? 10.578 2.738 -14.648 1 94.75 164 ILE A N 1
ATOM 1225 C CA . ILE A 1 164 ? 12.023 2.943 -14.734 1 94.75 164 ILE A CA 1
ATOM 1226 C C . ILE A 1 164 ? 12.312 4.391 -15.125 1 94.75 164 ILE A C 1
ATOM 1228 O O . ILE A 1 164 ? 13.086 5.078 -14.453 1 94.75 164 ILE A O 1
ATOM 1232 N N . GLU A 1 165 ? 11.656 4.91 -16.125 1 93.94 165 GLU A N 1
ATOM 1233 C CA . GLU A 1 165 ? 12.023 6.188 -16.719 1 93.94 165 GLU A CA 1
ATOM 1234 C C . GLU A 1 165 ? 11.359 7.352 -15.984 1 93.94 165 GLU A C 1
ATOM 1236 O O . GLU A 1 165 ? 11.938 8.438 -15.883 1 93.94 165 GLU A O 1
ATOM 1241 N N . LEU A 1 166 ? 10.211 7.145 -15.43 1 92.69 166 LEU A N 1
ATOM 1242 C CA . LEU A 1 166 ? 9.43 8.266 -14.914 1 92.69 166 LEU A CA 1
ATOM 1243 C C . LEU A 1 166 ? 9.328 8.211 -13.398 1 92.69 166 LEU A C 1
ATOM 1245 O O . LEU A 1 166 ? 8.734 9.094 -12.773 1 92.69 166 LEU A O 1
ATOM 1249 N N . SER A 1 167 ? 9.805 7.316 -12.75 1 85.06 167 SER A N 1
ATOM 1250 C CA . SER A 1 167 ? 9.461 7.031 -11.359 1 85.06 167 SER A CA 1
ATOM 1251 C C . SER A 1 167 ? 10.406 7.746 -10.398 1 85.06 167 SER A C 1
ATOM 1253 O O . SER A 1 167 ? 10.109 7.871 -9.211 1 85.06 167 SER A O 1
ATOM 1255 N N . GLY A 1 168 ? 11.664 8.125 -10.844 1 89.88 168 GLY A N 1
ATOM 1256 C CA . GLY A 1 168 ? 12.672 8.688 -9.961 1 89.88 168 GLY A CA 1
ATOM 1257 C C . GLY A 1 168 ? 13.359 7.641 -9.094 1 89.88 168 GLY A C 1
ATOM 1258 O O . GLY A 1 168 ? 13.695 7.91 -7.941 1 89.88 168 GLY A O 1
ATOM 1259 N N . GLY A 1 169 ? 13.43 6.398 -9.57 1 93.12 169 GLY A N 1
ATOM 1260 C CA . GLY A 1 169 ? 14.141 5.336 -8.875 1 93.12 169 GLY A CA 1
ATOM 1261 C C . GLY A 1 169 ? 13.227 4.414 -8.094 1 93.12 169 GLY A C 1
ATOM 1262 O O . GLY A 1 169 ? 13.641 3.338 -7.664 1 93.12 169 GLY A O 1
ATOM 1263 N N . GLN A 1 170 ? 12.039 4.801 -7.824 1 96.94 170 GLN A N 1
ATOM 1264 C CA . GLN A 1 170 ? 11.031 3.971 -7.18 1 96.94 170 GLN A CA 1
ATOM 1265 C C . GLN A 1 170 ? 10.203 3.211 -8.211 1 96.94 170 GLN A C 1
ATOM 1267 O O . GLN A 1 170 ? 9.953 3.715 -9.312 1 96.94 170 GLN A O 1
ATOM 1272 N N . TRP A 1 171 ? 9.719 2.041 -7.922 1 97.81 171 TRP A N 1
ATOM 1273 C CA . TRP A 1 171 ? 9.172 1.168 -8.953 1 97.81 171 TRP A CA 1
ATOM 1274 C C . TRP A 1 171 ? 7.648 1.229 -8.969 1 97.81 171 TRP A C 1
ATOM 1276 O O . TRP A 1 171 ? 7.012 0.842 -9.953 1 97.81 171 TRP A O 1
ATOM 1286 N N . SER A 1 172 ? 7.035 1.732 -7.953 1 97.75 172 SER A N 1
ATOM 1287 C CA . SER A 1 172 ? 5.609 1.52 -7.746 1 97.75 172 SER A CA 1
ATOM 1288 C C . SER A 1 172 ? 4.781 2.221 -8.82 1 97.75 172 SER A C 1
ATOM 1290 O O . SER A 1 172 ? 3.674 1.787 -9.141 1 97.75 172 SER A O 1
ATOM 1292 N N . LYS A 1 173 ? 5.297 3.271 -9.438 1 96.5 173 LYS A N 1
ATOM 1293 C CA . LYS A 1 173 ? 4.559 3.986 -10.477 1 96.5 173 LYS A CA 1
ATOM 1294 C C . LYS A 1 173 ? 4.215 3.062 -11.641 1 96.5 173 LYS A C 1
ATOM 1296 O O . LYS A 1 173 ? 3.148 3.188 -12.25 1 96.5 173 LYS A O 1
ATOM 1301 N N . GLY A 1 174 ? 5.031 2.172 -11.906 1 98 174 GLY A N 1
ATOM 1302 C CA . GLY A 1 174 ? 4.816 1.263 -13.023 1 98 174 GLY A CA 1
ATOM 1303 C C . GLY A 1 174 ? 4.082 -0.004 -12.625 1 98 174 GLY A C 1
ATOM 1304 O O . GLY A 1 174 ? 3.896 -0.903 -13.453 1 98 174 GLY A O 1
ATOM 1305 N N . LYS A 1 175 ? 3.676 -0.093 -11.375 1 98.62 175 LYS A N 1
ATOM 1306 C CA . LYS A 1 175 ? 3.186 -1.368 -10.859 1 98.62 175 LYS A CA 1
ATOM 1307 C C . LYS A 1 175 ? 1.734 -1.255 -10.398 1 98.62 175 LYS A C 1
ATOM 1309 O O . LYS A 1 175 ? 1.143 -2.236 -9.945 1 98.62 175 LYS A O 1
ATOM 1314 N N . CYS A 1 176 ? 1.148 -0.035 -10.57 1 98.56 176 CYS A N 1
ATOM 1315 C CA . CYS A 1 176 ? -0.129 0.211 -9.914 1 98.56 176 CYS A CA 1
ATOM 1316 C C . CYS A 1 176 ? -1.205 0.583 -10.922 1 98.56 176 CYS A C 1
ATOM 1318 O O . CYS A 1 176 ? -2.268 1.081 -10.555 1 98.56 176 CYS A O 1
ATOM 1320 N N . PHE A 1 177 ? -0.975 0.382 -12.211 1 98.12 177 PHE A N 1
ATOM 1321 C CA . PHE A 1 177 ? -2.037 0.692 -13.156 1 98.12 177 PHE A CA 1
ATOM 1322 C C . PHE A 1 177 ? -3.223 -0.248 -12.969 1 98.12 177 PHE A C 1
ATOM 1324 O O . PHE A 1 177 ? -3.082 -1.323 -12.383 1 98.12 177 PHE A O 1
ATOM 1331 N N . PRO A 1 178 ? -4.402 0.137 -13.438 1 97.12 178 PRO A N 1
ATOM 1332 C CA . PRO A 1 178 ? -5.621 -0.623 -13.148 1 97.12 178 PRO A CA 1
ATOM 1333 C C . PRO A 1 178 ? -5.527 -2.08 -13.602 1 97.12 178 PRO A C 1
ATOM 1335 O O . PRO A 1 178 ? -5.039 -2.361 -14.695 1 97.12 178 PRO A O 1
ATOM 1338 N N . GLU A 1 179 ? -5.973 -2.998 -12.695 1 97.31 179 GLU A N 1
ATOM 1339 C CA . GLU A 1 179 ? -6.086 -4.426 -12.977 1 97.31 179 GLU A CA 1
ATOM 1340 C C . GLU A 1 179 ? -4.719 -5.047 -13.258 1 97.31 179 GLU A C 1
ATOM 1342 O O . GLU A 1 179 ? -4.602 -5.961 -14.07 1 97.31 179 GLU A O 1
ATOM 1347 N N . SER A 1 180 ? -3.686 -4.559 -12.602 1 98.69 180 SER A N 1
ATOM 1348 C CA . SER A 1 180 ? -2.318 -4.98 -12.891 1 98.69 180 SER A CA 1
ATOM 1349 C C . SER A 1 180 ? -1.863 -6.074 -11.93 1 98.69 180 SER A C 1
ATOM 1351 O O . SER A 1 180 ? -0.669 -6.363 -11.828 1 98.69 180 SER A O 1
ATOM 1353 N N . MET A 1 181 ? -2.791 -6.688 -11.148 1 98.88 181 MET A N 1
ATOM 1354 C CA . MET A 1 181 ? -2.436 -7.793 -10.258 1 98.88 181 MET A CA 1
ATOM 1355 C C . MET A 1 181 ? -3.451 -8.922 -10.367 1 98.88 181 MET A C 1
ATOM 1357 O O . MET A 1 181 ? -4.203 -9.18 -9.422 1 98.88 181 MET A O 1
ATOM 1361 N N . PRO A 1 182 ? -3.467 -9.586 -11.484 1 98.88 182 PRO A N 1
ATOM 1362 C CA . PRO A 1 182 ? -4.258 -10.812 -11.555 1 98.88 182 PRO A CA 1
ATOM 1363 C C . PRO A 1 182 ? -3.789 -11.875 -10.555 1 98.88 182 PRO A C 1
ATOM 1365 O O . PRO A 1 182 ? -2.594 -12.172 -10.484 1 98.88 182 PRO A O 1
ATOM 1368 N N . LEU A 1 183 ? -4.691 -12.367 -9.828 1 98.88 183 LEU A N 1
ATOM 1369 C CA . LEU A 1 183 ? -4.426 -13.422 -8.852 1 98.88 183 LEU A CA 1
ATOM 1370 C C . LEU A 1 183 ? -5.328 -14.625 -9.094 1 98.88 183 LEU A C 1
ATOM 1372 O O . LEU A 1 183 ? -6.504 -14.469 -9.422 1 98.88 183 LEU A O 1
ATOM 1376 N N . GLY A 1 184 ? -4.836 -15.852 -8.82 1 98.56 184 GLY A N 1
ATOM 1377 C CA . GLY A 1 184 ? -5.672 -17.047 -8.828 1 98.56 184 GLY A CA 1
ATOM 1378 C C . GLY A 1 184 ? -5.242 -18.062 -9.867 1 98.56 184 GLY A C 1
ATOM 1379 O O . GLY A 1 184 ? -4.09 -18.062 -10.305 1 98.56 184 GLY A O 1
ATOM 1380 N N . PRO A 1 185 ? -5.973 -19 -10.148 1 98.56 185 PRO A N 1
ATOM 1381 C CA . PRO A 1 185 ? -7.422 -19.047 -9.938 1 98.56 185 PRO A CA 1
ATOM 1382 C C . PRO A 1 185 ? -7.805 -19.516 -8.539 1 98.56 185 PRO A C 1
ATOM 1384 O O . PRO A 1 185 ? -8.938 -19.312 -8.102 1 98.56 185 PRO A O 1
ATOM 1387 N N . VAL A 1 186 ? -6.941 -20.125 -7.82 1 98.56 186 VAL A N 1
ATOM 1388 C CA . VAL A 1 186 ? -7.262 -20.703 -6.516 1 98.56 186 VAL A CA 1
ATOM 1389 C C . VAL A 1 186 ? -6.301 -20.156 -5.461 1 98.56 186 VAL A C 1
ATOM 1391 O O . VAL A 1 186 ? -5.199 -19.703 -5.789 1 98.56 186 VAL A O 1
ATOM 1394 N N . LEU A 1 187 ? -6.754 -20.078 -4.273 1 98.75 187 LEU A N 1
ATOM 1395 C CA . LEU A 1 187 ? -5.918 -20 -3.08 1 98.75 187 LEU A CA 1
ATOM 1396 C C . LEU A 1 187 ? -5.789 -21.359 -2.414 1 98.75 187 LEU A C 1
ATOM 1398 O O . LEU A 1 187 ? -6.777 -21.922 -1.931 1 98.75 187 LEU A O 1
ATOM 1402 N N . ARG A 1 188 ? -4.617 -21.938 -2.512 1 98.69 188 ARG A N 1
ATOM 1403 C CA . ARG A 1 188 ? -4.355 -23.172 -1.777 1 98.69 188 ARG A CA 1
ATOM 1404 C C . ARG A 1 188 ? -3.795 -22.875 -0.391 1 98.69 188 ARG A C 1
ATOM 1406 O O . ARG A 1 188 ? -2.803 -22.156 -0.257 1 98.69 188 ARG A O 1
ATOM 1413 N N . THR A 1 189 ? -4.469 -23.391 0.6 1 98.44 189 THR A N 1
ATOM 1414 C CA . THR A 1 189 ? -4.004 -23.109 1.956 1 98.44 189 THR A CA 1
ATOM 1415 C C . THR A 1 189 ? -2.633 -23.734 2.193 1 98.44 189 THR A C 1
ATOM 1417 O O . THR A 1 189 ? -2.262 -24.703 1.522 1 98.44 189 THR A O 1
ATOM 1420 N N . ALA A 1 190 ? -1.897 -23.219 3.139 1 97.75 190 ALA A N 1
ATOM 1421 C CA . ALA A 1 190 ? -0.487 -23.531 3.352 1 97.75 190 ALA A CA 1
ATOM 1422 C C . ALA A 1 190 ? -0.301 -25 3.721 1 97.75 190 ALA A C 1
ATOM 1424 O O . ALA A 1 190 ? 0.75 -25.594 3.449 1 97.75 190 ALA A O 1
ATOM 1425 N N . ASP A 1 191 ? -1.253 -25.609 4.297 1 95.94 191 ASP A N 1
ATOM 1426 C CA . ASP A 1 191 ? -1.146 -27 4.707 1 95.94 191 ASP A CA 1
ATOM 1427 C C . ASP A 1 191 ? -1.331 -27.953 3.518 1 95.94 191 ASP A C 1
ATOM 1429 O O . ASP A 1 191 ? -1.038 -29.141 3.611 1 95.94 191 ASP A O 1
ATOM 1433 N N . ASP A 1 192 ? -1.723 -27.422 2.369 1 96.88 192 ASP A N 1
ATOM 1434 C CA . ASP A 1 192 ? -2.047 -28.266 1.214 1 96.88 192 ASP A CA 1
ATOM 1435 C C . ASP A 1 192 ? -1.125 -27.953 0.036 1 96.88 192 ASP A C 1
ATOM 1437 O O . ASP A 1 192 ? -1.456 -28.25 -1.113 1 96.88 192 ASP A O 1
ATOM 1441 N N . PHE A 1 193 ? -0.088 -27.266 0.281 1 98.12 193 PHE A N 1
ATOM 1442 C CA . PHE A 1 193 ? 0.805 -26.875 -0.803 1 98.12 193 PHE A CA 1
ATOM 1443 C C . PHE A 1 193 ? 2.207 -26.594 -0.274 1 98.12 193 PHE A C 1
ATOM 1445 O O . PHE A 1 193 ? 2.369 -25.906 0.738 1 98.12 193 PHE A O 1
ATOM 1452 N N . ASP A 1 194 ? 3.246 -27.141 -0.911 1 97.88 194 ASP A N 1
ATOM 1453 C CA . ASP A 1 194 ? 4.648 -26.859 -0.614 1 97.88 194 ASP A CA 1
ATOM 1454 C C . ASP A 1 194 ? 5.273 -25.984 -1.696 1 97.88 194 ASP A C 1
ATOM 1456 O O . ASP A 1 194 ? 5.465 -26.422 -2.83 1 97.88 194 ASP A O 1
ATOM 1460 N N . PRO A 1 195 ? 5.629 -24.75 -1.372 1 98.19 195 PRO A N 1
ATOM 1461 C CA . PRO A 1 195 ? 6.059 -23.766 -2.373 1 98.19 195 PRO A CA 1
ATOM 1462 C C . PRO A 1 195 ? 7.523 -23.938 -2.777 1 98.19 195 PRO A C 1
ATOM 1464 O O . PRO A 1 195 ? 8.008 -23.25 -3.67 1 98.19 195 PRO A O 1
ATOM 1467 N N . ARG A 1 196 ? 8.414 -24.75 -2.232 1 94.25 196 ARG A N 1
ATOM 1468 C CA . ARG A 1 196 ? 9.875 -24.75 -2.281 1 94.25 196 ARG A CA 1
ATOM 1469 C C . ARG A 1 196 ? 10.375 -25.281 -3.621 1 94.25 196 ARG A C 1
ATOM 1471 O O . ARG A 1 196 ? 11.492 -24.969 -4.035 1 94.25 196 ARG A O 1
ATOM 1478 N N . ALA A 1 197 ? 9.656 -26.031 -4.348 1 97.5 197 ALA A N 1
ATOM 1479 C CA . ALA A 1 197 ? 10.148 -26.625 -5.59 1 97.5 197 ALA A CA 1
ATOM 1480 C C . ALA A 1 197 ? 9.008 -26.891 -6.566 1 97.5 197 ALA A C 1
ATOM 1482 O O . ALA A 1 197 ? 8.758 -28.031 -6.941 1 97.5 197 ALA A O 1
ATOM 1483 N N . VAL A 1 198 ? 8.508 -25.828 -7.043 1 98.56 198 VAL A N 1
ATOM 1484 C CA . VAL A 1 198 ? 7.43 -25.953 -8.016 1 98.56 198 VAL A CA 1
ATOM 1485 C C . VAL A 1 198 ? 7.758 -25.125 -9.258 1 98.56 198 VAL A C 1
ATOM 1487 O O . VAL A 1 198 ? 8.367 -24.062 -9.156 1 98.56 198 VAL A O 1
ATOM 1490 N N . ASN A 1 199 ? 7.363 -25.625 -10.359 1 98.69 199 ASN A N 1
ATOM 1491 C CA . ASN A 1 199 ? 7.609 -24.938 -11.625 1 98.69 199 ASN A CA 1
ATOM 1492 C C . ASN A 1 199 ? 6.672 -23.75 -11.812 1 98.69 199 ASN A C 1
ATOM 1494 O O . ASN A 1 199 ? 5.492 -23.828 -11.469 1 98.69 199 ASN A O 1
ATOM 1498 N N . LEU A 1 200 ? 7.152 -22.656 -12.328 1 98.44 200 LEU A N 1
ATOM 1499 C CA . LEU A 1 200 ? 6.344 -21.516 -12.773 1 98.44 200 LEU A CA 1
ATOM 1500 C C . LEU A 1 200 ? 6.668 -21.156 -14.219 1 98.44 200 LEU A C 1
ATOM 1502 O O . LEU A 1 200 ? 7.836 -21.188 -14.625 1 98.44 200 LEU A O 1
ATOM 1506 N N . ARG A 1 201 ? 5.672 -20.891 -15.031 1 98.88 201 ARG A N 1
ATOM 1507 C CA . ARG A 1 201 ? 5.816 -20.688 -16.469 1 98.88 201 ARG A CA 1
ATOM 1508 C C . ARG A 1 201 ? 4.871 -19.594 -16.953 1 98.88 201 ARG A C 1
ATOM 1510 O O . ARG A 1 201 ? 3.84 -19.328 -16.328 1 98.88 201 ARG A O 1
ATOM 1517 N N . SER A 1 202 ? 5.246 -18.984 -18.047 1 98.88 202 SER A N 1
ATOM 1518 C CA . SER A 1 202 ? 4.352 -18.062 -18.75 1 98.88 202 SER A CA 1
ATOM 1519 C C . SER A 1 202 ? 4.496 -18.203 -20.25 1 98.88 202 SER A C 1
ATOM 1521 O O . SER A 1 202 ? 5.492 -18.734 -20.75 1 98.88 202 SER A O 1
ATOM 1523 N N . TRP A 1 203 ? 3.529 -17.859 -20.953 1 98.88 203 TRP A N 1
ATOM 1524 C CA . TRP A 1 203 ? 3.461 -17.781 -22.406 1 98.88 203 TRP A CA 1
ATOM 1525 C C . TRP A 1 203 ? 2.809 -16.484 -22.859 1 98.88 203 TRP A C 1
ATOM 1527 O O . TRP A 1 203 ? 1.907 -15.977 -22.188 1 98.88 203 TRP A O 1
ATOM 1537 N N . VAL A 1 204 ? 3.213 -15.953 -23.969 1 98.94 204 VAL A N 1
ATOM 1538 C CA . VAL A 1 204 ? 2.521 -14.891 -24.688 1 98.94 204 VAL A CA 1
ATOM 1539 C C . VAL A 1 204 ? 2.123 -15.375 -26.078 1 98.94 204 VAL A C 1
ATOM 1541 O O . VAL A 1 204 ? 2.979 -15.766 -26.875 1 98.94 204 VAL A O 1
ATOM 1544 N N . ASN A 1 205 ? 0.805 -15.406 -26.328 1 98.81 205 ASN A N 1
ATOM 1545 C CA . ASN A 1 205 ? 0.26 -15.922 -27.578 1 98.81 205 ASN A CA 1
ATOM 1546 C C . ASN A 1 205 ? 0.748 -17.344 -27.859 1 98.81 205 ASN A C 1
ATOM 1548 O O . ASN A 1 205 ? 1.139 -17.656 -28.984 1 98.81 205 ASN A O 1
ATOM 1552 N N . GLY A 1 206 ? 0.848 -18.047 -26.844 1 98.62 206 GLY A N 1
ATOM 1553 C CA . GLY A 1 206 ? 1.176 -19.469 -26.969 1 98.62 206 GLY A CA 1
ATOM 1554 C C . GLY A 1 206 ? 2.67 -19.719 -27.016 1 98.62 206 GLY A C 1
ATOM 1555 O O . GLY A 1 206 ? 3.104 -20.875 -26.984 1 98.62 206 GLY A O 1
ATOM 1556 N N . GLU A 1 207 ? 3.498 -18.703 -27.109 1 98.75 207 GLU A N 1
ATOM 1557 C CA . GLU A 1 207 ? 4.949 -18.859 -27.141 1 98.75 207 GLU A CA 1
ATOM 1558 C C . GLU A 1 207 ? 5.547 -18.781 -25.75 1 98.75 207 GLU A C 1
ATOM 1560 O O . GLU A 1 207 ? 5.285 -17.844 -25 1 98.75 207 GLU A O 1
ATOM 1565 N N . ALA A 1 208 ? 6.379 -19.734 -25.453 1 98.56 208 ALA A N 1
ATOM 1566 C CA . ALA A 1 208 ? 6.992 -19.797 -24.141 1 98.56 208 ALA A CA 1
ATOM 1567 C C . ALA A 1 208 ? 7.828 -18.547 -23.859 1 98.56 208 ALA A C 1
ATOM 1569 O O . ALA A 1 208 ? 8.555 -18.078 -24.734 1 98.56 208 ALA A O 1
ATOM 1570 N N . ARG A 1 209 ? 7.711 -17.984 -22.656 1 98.44 209 ARG A N 1
ATOM 1571 C CA . ARG A 1 209 ? 8.453 -16.797 -22.234 1 98.44 209 ARG A CA 1
ATOM 1572 C C . ARG A 1 209 ? 9.258 -17.078 -20.969 1 98.44 209 ARG A C 1
ATOM 1574 O O . ARG A 1 209 ? 10.484 -16.969 -20.984 1 98.44 209 ARG A O 1
ATOM 1581 N N . GLN A 1 210 ? 8.57 -17.453 -19.891 1 98.06 210 GLN A N 1
ATOM 1582 C CA . GLN A 1 210 ? 9.219 -17.766 -18.625 1 98.06 210 GLN A CA 1
ATOM 1583 C C . GLN A 1 210 ? 9.086 -19.25 -18.297 1 98.06 210 GLN A C 1
ATOM 1585 O O . GLN A 1 210 ? 8.039 -19.859 -18.531 1 98.06 210 GLN A O 1
ATOM 1590 N N . ASP A 1 211 ? 10.102 -19.844 -17.844 1 97.94 211 ASP A N 1
ATOM 1591 C CA . ASP A 1 211 ? 10.195 -21.234 -17.422 1 97.94 211 ASP A CA 1
ATOM 1592 C C . ASP A 1 211 ? 11.25 -21.406 -16.328 1 97.94 211 ASP A C 1
ATOM 1594 O O . ASP A 1 211 ? 12.453 -21.422 -16.625 1 97.94 211 ASP A O 1
ATOM 1598 N N . SER A 1 212 ? 10.805 -21.422 -15.109 1 97.75 212 SER A N 1
ATOM 1599 C CA . SER A 1 212 ? 11.703 -21.469 -13.953 1 97.75 212 SER A CA 1
ATOM 1600 C C . SER A 1 212 ? 11.117 -22.312 -12.836 1 97.75 212 SER A C 1
ATOM 1602 O O . SER A 1 212 ? 10.219 -23.125 -13.062 1 97.75 212 SER A O 1
ATOM 1604 N N . ASN A 1 213 ? 11.758 -22.359 -11.719 1 98.5 213 ASN A N 1
ATOM 1605 C CA . ASN A 1 213 ? 11.383 -23.094 -10.523 1 98.5 213 ASN A CA 1
ATOM 1606 C C . ASN A 1 213 ? 11.578 -22.266 -9.258 1 98.5 213 ASN A C 1
ATOM 1608 O O . ASN A 1 213 ? 12.539 -21.5 -9.156 1 98.5 213 ASN A O 1
ATOM 1612 N N . THR A 1 214 ? 10.688 -22.453 -8.266 1 98.38 214 THR A N 1
ATOM 1613 C CA . THR A 1 214 ? 10.758 -21.625 -7.059 1 98.38 214 THR A CA 1
ATOM 1614 C C . THR A 1 214 ? 12 -21.969 -6.246 1 98.38 214 THR A C 1
ATOM 1616 O O . THR A 1 214 ? 12.383 -21.219 -5.344 1 98.38 214 THR A O 1
ATOM 1619 N N . SER A 1 215 ? 12.688 -23.062 -6.516 1 97.75 215 SER A N 1
ATOM 1620 C CA . SER A 1 215 ? 13.945 -23.375 -5.844 1 97.75 215 SER A CA 1
ATOM 1621 C C . SER A 1 215 ? 15.047 -22.391 -6.246 1 97.75 215 SER A C 1
ATOM 1623 O O . SER A 1 215 ? 16.094 -22.328 -5.602 1 97.75 215 SER A O 1
ATOM 1625 N N . ASP A 1 216 ? 14.781 -21.625 -7.285 1 96.62 216 ASP A N 1
ATOM 1626 C CA . ASP A 1 216 ? 15.758 -20.641 -7.754 1 96.62 216 ASP A CA 1
ATOM 1627 C C . ASP A 1 216 ? 15.641 -19.328 -6.98 1 96.62 216 ASP A C 1
ATOM 1629 O O . ASP A 1 216 ? 16.406 -18.391 -7.211 1 96.62 216 ASP A O 1
ATOM 1633 N N . MET A 1 217 ? 14.711 -19.188 -6.062 1 97.56 217 MET A N 1
ATOM 1634 C CA . MET A 1 217 ? 14.562 -17.984 -5.258 1 97.56 217 MET A CA 1
ATOM 1635 C C . MET A 1 217 ? 15.812 -17.719 -4.422 1 97.56 217 MET A C 1
ATOM 1637 O O . MET A 1 217 ? 16.375 -18.656 -3.842 1 97.56 217 MET A O 1
ATOM 1641 N N . ILE A 1 218 ? 16.219 -16.531 -4.414 1 96.56 218 ILE A N 1
ATOM 1642 C CA . ILE A 1 218 ? 17.328 -16.109 -3.57 1 96.56 218 ILE A CA 1
ATOM 1643 C C . ILE A 1 218 ? 16.906 -16.125 -2.104 1 96.56 218 ILE A C 1
ATOM 1645 O O . ILE A 1 218 ? 17.641 -16.609 -1.244 1 96.56 218 ILE A O 1
ATOM 1649 N N . PHE A 1 219 ? 15.75 -15.586 -1.807 1 97.31 219 PHE A N 1
ATOM 1650 C CA . PHE A 1 219 ? 15.086 -15.633 -0.507 1 97.31 219 PHE A CA 1
ATOM 1651 C C . PHE A 1 219 ? 13.836 -16.5 -0.567 1 97.31 219 PHE A C 1
ATOM 1653 O O . PHE A 1 219 ? 12.953 -16.266 -1.391 1 97.31 219 PHE A O 1
ATOM 1660 N N . SER A 1 220 ? 13.766 -17.5 0.298 1 97.94 220 SER A N 1
ATOM 1661 C CA . SER A 1 220 ? 12.578 -18.344 0.373 1 97.94 220 SER A CA 1
ATOM 1662 C C . SER A 1 220 ? 11.367 -17.547 0.871 1 97.94 220 SER A C 1
ATOM 1664 O O . SER A 1 220 ? 11.516 -16.422 1.34 1 97.94 220 SER A O 1
ATOM 1666 N N . VAL A 1 221 ? 10.188 -18.172 0.736 1 98.62 221 VAL A N 1
ATOM 1667 C CA . VAL A 1 221 ? 8.984 -17.5 1.205 1 98.62 221 VAL A CA 1
ATOM 1668 C C . VAL A 1 221 ? 9.094 -17.219 2.703 1 98.62 221 VAL A C 1
ATOM 1670 O O . VAL A 1 221 ? 8.648 -16.172 3.182 1 98.62 221 VAL A O 1
ATOM 1673 N N . GLU A 1 222 ? 9.664 -18.156 3.465 1 98.31 222 GLU A N 1
ATOM 1674 C CA . GLU A 1 222 ? 9.828 -17.969 4.902 1 98.31 222 GLU A CA 1
ATOM 1675 C C . GLU A 1 222 ? 10.828 -16.844 5.199 1 98.31 222 GLU A C 1
ATOM 1677 O O . GLU A 1 222 ? 10.617 -16.047 6.109 1 98.31 222 GLU A O 1
ATOM 1682 N N . ASP A 1 223 ? 11.969 -16.828 4.426 1 97.81 223 ASP A N 1
ATOM 1683 C CA . ASP A 1 223 ? 12.938 -15.742 4.57 1 97.81 223 ASP A CA 1
ATOM 1684 C C . ASP A 1 223 ? 12.281 -14.383 4.359 1 97.81 223 ASP A C 1
ATOM 1686 O O . ASP A 1 223 ? 12.5 -13.453 5.133 1 97.81 223 ASP A O 1
ATOM 1690 N N . ILE A 1 224 ? 11.484 -14.297 3.316 1 98.44 224 ILE A N 1
ATOM 1691 C CA . ILE A 1 224 ? 10.828 -13.039 2.951 1 98.44 224 ILE A CA 1
ATOM 1692 C C . ILE A 1 224 ? 9.922 -12.586 4.086 1 98.44 224 ILE A C 1
ATOM 1694 O O . ILE A 1 224 ? 10.008 -11.438 4.539 1 98.44 224 ILE A O 1
ATOM 1698 N N . VAL A 1 225 ? 9.055 -13.484 4.57 1 98.69 225 VAL A N 1
ATOM 1699 C CA . VAL A 1 225 ? 8.094 -13.133 5.617 1 98.69 225 VAL A CA 1
ATOM 1700 C C . VAL A 1 225 ? 8.844 -12.727 6.887 1 98.69 225 VAL A C 1
ATOM 1702 O O . VAL A 1 225 ? 8.508 -11.727 7.516 1 98.69 225 VAL A O 1
ATOM 1705 N N . ARG A 1 226 ? 9.82 -13.492 7.242 1 98.06 226 ARG A N 1
ATOM 1706 C CA . ARG A 1 226 ? 10.602 -13.195 8.438 1 98.06 226 ARG A CA 1
ATOM 1707 C C . ARG A 1 226 ? 11.266 -11.828 8.328 1 98.06 226 ARG A C 1
ATOM 1709 O O . ARG A 1 226 ? 11.148 -11 9.234 1 98.06 226 ARG A O 1
ATOM 1716 N N . GLU A 1 227 ? 11.961 -11.602 7.227 1 97.06 227 GLU A N 1
ATOM 1717 C CA . GLU A 1 227 ? 12.68 -10.344 7.047 1 97.06 227 GLU A CA 1
ATOM 1718 C C . GLU A 1 227 ? 11.719 -9.164 7.016 1 97.06 227 GLU A C 1
ATOM 1720 O O . GLU A 1 227 ? 11.969 -8.141 7.66 1 97.06 227 GLU A O 1
ATOM 1725 N N . LEU A 1 228 ? 10.633 -9.297 6.258 1 98.12 228 LEU A N 1
ATOM 1726 C CA . LEU A 1 228 ? 9.648 -8.219 6.184 1 98.12 228 LEU A CA 1
ATOM 1727 C C . LEU A 1 228 ? 9.125 -7.867 7.57 1 98.12 228 LEU A C 1
ATOM 1729 O O . LEU A 1 228 ? 8.891 -6.695 7.875 1 98.12 228 LEU A O 1
ATOM 1733 N N . SER A 1 229 ? 8.953 -8.859 8.43 1 98 229 SER A N 1
ATOM 1734 C CA . SER A 1 229 ? 8.375 -8.656 9.75 1 98 229 SER A CA 1
ATOM 1735 C C . SER A 1 229 ? 9.258 -7.762 10.617 1 98 229 SER A C 1
ATOM 1737 O O . SER A 1 229 ? 8.812 -7.25 11.641 1 98 229 SER A O 1
ATOM 1739 N N . TRP A 1 230 ? 10.508 -7.559 10.242 1 96.56 230 TRP A N 1
ATOM 1740 C CA . TRP A 1 230 ? 11.414 -6.703 11 1 96.56 230 TRP A CA 1
ATOM 1741 C C . TRP A 1 230 ? 11.336 -5.262 10.508 1 96.56 230 TRP A C 1
ATOM 1743 O O . TRP A 1 230 ? 11.836 -4.348 11.172 1 96.56 230 TRP A O 1
ATOM 1753 N N . PHE A 1 231 ? 10.719 -5.062 9.359 1 97.31 231 PHE A N 1
ATOM 1754 C CA . PHE A 1 231 ? 10.633 -3.727 8.781 1 97.31 231 PHE A CA 1
ATOM 1755 C C . PHE A 1 231 ? 9.211 -3.186 8.875 1 97.31 231 PHE A C 1
ATOM 1757 O O . PHE A 1 231 ? 9 -1.977 8.773 1 97.31 231 PHE A O 1
ATOM 1764 N N . MET A 1 232 ? 8.258 -4.062 8.992 1 98.25 232 MET A N 1
ATOM 1765 C CA . MET A 1 232 ? 6.844 -3.695 9.023 1 98.25 232 MET A CA 1
ATOM 1766 C C . MET A 1 232 ? 6.027 -4.734 9.789 1 98.25 232 MET A C 1
ATOM 1768 O O . MET A 1 232 ? 6.484 -5.859 9.992 1 98.25 232 MET A O 1
ATOM 1772 N N . ARG A 1 233 ? 4.852 -4.312 10.219 1 98.25 233 ARG A N 1
ATOM 1773 C CA . ARG A 1 233 ? 3.883 -5.27 10.734 1 98.25 233 ARG A CA 1
ATOM 1774 C C . ARG A 1 233 ? 3.037 -5.859 9.617 1 98.25 233 ARG A C 1
ATOM 1776 O O . ARG A 1 233 ? 2.43 -5.121 8.836 1 98.25 233 ARG A O 1
ATOM 1783 N N . LEU A 1 234 ? 3.049 -7.152 9.523 1 98.69 234 LEU A N 1
ATOM 1784 C CA . LEU A 1 234 ? 2.193 -7.852 8.578 1 98.69 234 LEU A CA 1
ATOM 1785 C C . LEU A 1 234 ? 0.855 -8.211 9.211 1 98.69 234 LEU A C 1
ATOM 1787 O O . LEU A 1 234 ? 0.792 -8.523 10.406 1 98.69 234 LEU A O 1
ATOM 1791 N N . GLU A 1 235 ? -0.193 -8.141 8.422 1 98.12 235 GLU A N 1
ATOM 1792 C CA . GLU A 1 235 ? -1.542 -8.414 8.906 1 98.12 235 GLU A CA 1
ATOM 1793 C C . GLU A 1 235 ? -2.223 -9.492 8.07 1 98.12 235 GLU A C 1
ATOM 1795 O O . GLU A 1 235 ? -1.911 -9.656 6.891 1 98.12 235 GLU A O 1
ATOM 1800 N N . PRO A 1 236 ? -3.186 -10.227 8.758 1 98.06 236 PRO A N 1
ATOM 1801 C CA . PRO A 1 236 ? -3.973 -11.156 7.945 1 98.06 236 PRO A CA 1
ATOM 1802 C C . PRO A 1 236 ? -4.574 -10.492 6.711 1 98.06 236 PRO A C 1
ATOM 1804 O O . PRO A 1 236 ? -5.141 -9.406 6.805 1 98.06 236 PRO A O 1
ATOM 1807 N N . GLY A 1 237 ? -4.363 -11.148 5.566 1 97.81 237 GLY A N 1
ATOM 1808 C CA . GLY A 1 237 ? -4.914 -10.617 4.328 1 97.81 237 GLY A CA 1
ATOM 1809 C C . GLY A 1 237 ? -3.889 -9.898 3.477 1 97.81 237 GLY A C 1
ATOM 1810 O O . GLY A 1 237 ? -4.121 -9.648 2.291 1 97.81 237 GLY A O 1
ATOM 1811 N N . ASP A 1 238 ? -2.742 -9.477 4.105 1 98.62 238 ASP A N 1
ATOM 1812 C CA . ASP A 1 238 ? -1.667 -8.938 3.281 1 98.62 238 ASP A CA 1
ATOM 1813 C C . ASP A 1 238 ? -1.195 -9.961 2.252 1 98.62 238 ASP A C 1
ATOM 1815 O O . ASP A 1 238 ? -1.104 -11.156 2.555 1 98.62 238 ASP A O 1
ATOM 1819 N N . ILE A 1 239 ? -0.929 -9.484 1.069 1 98.88 239 ILE A N 1
ATOM 1820 C CA . ILE A 1 239 ? -0.397 -10.328 0.003 1 98.88 239 ILE A CA 1
ATOM 1821 C C . ILE A 1 239 ? 1.077 -10 -0.227 1 98.88 239 ILE A C 1
ATOM 1823 O O . ILE A 1 239 ? 1.465 -8.828 -0.237 1 98.88 239 ILE A O 1
ATOM 1827 N N . ILE A 1 240 ? 1.869 -11.008 -0.342 1 98.94 240 ILE A N 1
ATOM 1828 C CA . ILE A 1 240 ? 3.271 -10.867 -0.714 1 98.94 240 ILE A CA 1
ATOM 1829 C C . ILE A 1 240 ? 3.529 -11.57 -2.045 1 98.94 240 ILE A C 1
ATOM 1831 O O . ILE A 1 240 ? 3.291 -12.773 -2.174 1 98.94 240 ILE A O 1
ATOM 1835 N N . SER A 1 241 ? 3.914 -10.828 -3.051 1 98.94 241 SER A N 1
ATOM 1836 C CA . SER A 1 241 ? 4.367 -11.375 -4.324 1 98.94 241 SER A CA 1
ATOM 1837 C C . SER A 1 241 ? 5.883 -11.547 -4.348 1 98.94 241 SER A C 1
ATOM 1839 O O . SER A 1 241 ? 6.625 -10.586 -4.145 1 98.94 241 SER A O 1
ATOM 1841 N N . THR A 1 242 ? 6.43 -12.672 -4.676 1 98.75 242 THR A N 1
ATOM 1842 C CA . THR A 1 242 ? 7.762 -13.07 -4.23 1 98.75 242 THR A CA 1
ATOM 1843 C C . THR A 1 242 ? 8.797 -12.812 -5.324 1 98.75 242 THR A C 1
ATOM 1845 O O . THR A 1 242 ? 9.93 -13.281 -5.234 1 98.75 242 THR A O 1
ATOM 1848 N N . GLY A 1 243 ? 8.406 -12.164 -6.383 1 97.69 243 GLY A N 1
ATOM 1849 C CA . GLY A 1 243 ? 9.352 -11.883 -7.453 1 97.69 243 GLY A CA 1
ATOM 1850 C C . GLY A 1 243 ? 9.125 -12.734 -8.688 1 97.69 243 GLY A C 1
ATOM 1851 O O . GLY A 1 243 ? 8.359 -13.695 -8.648 1 97.69 243 GLY A O 1
ATOM 1852 N N . THR A 1 244 ? 9.742 -12.359 -9.766 1 97.56 244 THR A N 1
ATOM 1853 C CA . THR A 1 244 ? 9.547 -13.039 -11.047 1 97.56 244 THR A CA 1
ATOM 1854 C C . THR A 1 244 ? 10.875 -13.562 -11.586 1 97.56 244 THR A C 1
ATOM 1856 O O . THR A 1 244 ? 11.93 -12.961 -11.352 1 97.56 244 THR A O 1
ATOM 1859 N N . PRO A 1 245 ? 10.875 -14.703 -12.273 1 97.06 245 PRO A N 1
ATOM 1860 C CA . PRO A 1 245 ? 12.086 -15.211 -12.922 1 97.06 245 PRO A CA 1
ATOM 1861 C C . PRO A 1 245 ? 12.375 -14.516 -14.25 1 97.06 245 PRO A C 1
ATOM 1863 O O . PRO A 1 245 ? 11.664 -13.586 -14.641 1 97.06 245 PRO A O 1
ATOM 1866 N N . GLU A 1 246 ? 13.4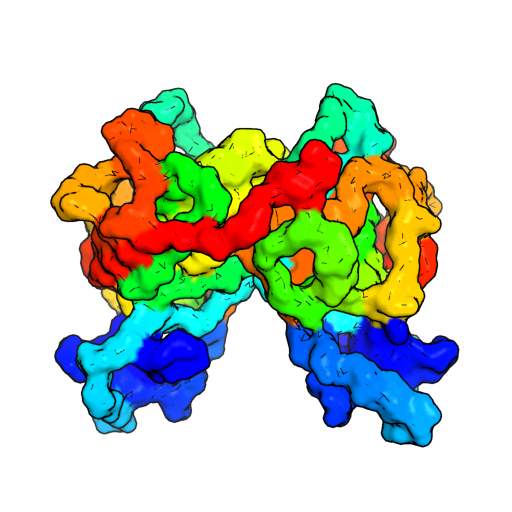92 -14.953 -14.898 1 94.88 246 GLU A N 1
ATOM 1867 C CA . GLU A 1 246 ? 13.875 -14.398 -16.188 1 94.88 246 GLU A CA 1
ATOM 1868 C C . GLU A 1 246 ? 12.812 -14.68 -17.25 1 94.88 246 GLU A C 1
ATOM 1870 O O . GLU A 1 246 ? 11.977 -15.57 -17.078 1 94.88 246 GLU A O 1
ATOM 1875 N N . GLY A 1 247 ? 12.836 -13.922 -18.328 1 95.88 247 GLY A N 1
ATOM 1876 C CA . GLY A 1 247 ? 11.977 -14.195 -19.469 1 95.88 247 GLY A CA 1
ATOM 1877 C C . GLY A 1 247 ? 10.898 -13.148 -19.656 1 95.88 247 GLY A C 1
ATOM 1878 O O . GLY A 1 247 ? 9.938 -13.367 -20.406 1 95.88 247 GLY A O 1
ATOM 1879 N N . VAL A 1 248 ? 10.984 -12.062 -19 1 96.56 248 VAL A N 1
ATOM 1880 C CA . VAL A 1 248 ? 10.055 -10.953 -19.203 1 96.56 248 VAL A CA 1
ATOM 1881 C C . VAL A 1 248 ? 10.508 -10.102 -20.391 1 96.56 248 VAL A C 1
ATOM 1883 O O . VAL A 1 248 ? 11.625 -10.266 -20.891 1 96.56 248 VAL A O 1
ATOM 1886 N N . ALA A 1 249 ? 9.703 -9.203 -20.828 1 97.31 249 ALA A N 1
ATOM 1887 C CA . ALA A 1 249 ? 10.031 -8.352 -21.969 1 97.31 249 ALA A CA 1
ATOM 1888 C C . ALA A 1 249 ? 11.164 -7.391 -21.625 1 97.31 249 ALA A C 1
ATOM 1890 O O . ALA A 1 249 ? 11.969 -7.039 -22.484 1 97.31 249 ALA A O 1
ATOM 1891 N N . PHE A 1 250 ? 11.227 -6.977 -20.422 1 94.56 250 PHE A N 1
ATOM 1892 C CA . PHE A 1 250 ? 12.227 -6.031 -19.953 1 94.56 250 PHE A CA 1
ATOM 1893 C C . PHE A 1 250 ? 13.633 -6.543 -20.25 1 94.56 250 PHE A C 1
ATOM 1895 O O . PHE A 1 250 ? 14.578 -5.758 -20.359 1 94.56 250 PHE A O 1
ATOM 1902 N N . SER A 1 251 ? 13.812 -7.805 -20.391 1 91.56 251 SER A N 1
ATOM 1903 C CA . SER A 1 251 ? 15.102 -8.406 -20.719 1 91.56 251 SER A CA 1
ATOM 1904 C C . SER A 1 251 ? 15.602 -7.953 -22.078 1 91.56 251 SER A C 1
ATOM 1906 O O . SER A 1 251 ? 16.781 -8.078 -22.391 1 91.56 251 SER A O 1
ATOM 1908 N N . GLY A 1 252 ? 14.688 -7.531 -22.969 1 93.44 252 GLY A N 1
ATOM 1909 C CA . GLY A 1 252 ? 15.023 -7.156 -24.328 1 93.44 252 GLY A CA 1
ATOM 1910 C C . GLY A 1 252 ? 14.906 -8.305 -25.312 1 93.44 252 GLY A C 1
ATOM 1911 O O . GLY A 1 252 ? 15.047 -8.109 -26.516 1 93.44 252 GLY A O 1
ATOM 1912 N N . ARG A 1 253 ? 14.594 -9.453 -24.797 1 94.38 253 ARG A N 1
ATOM 1913 C CA . ARG A 1 253 ? 14.547 -10.641 -25.641 1 94.38 253 ARG A CA 1
ATOM 1914 C C . ARG A 1 253 ? 13.195 -10.766 -26.328 1 94.38 253 ARG A C 1
ATOM 1916 O O . ARG A 1 253 ? 13.078 -11.445 -27.344 1 94.38 253 ARG A O 1
ATOM 1923 N N . PHE A 1 254 ? 12.211 -10.219 -25.734 1 97.38 254 PHE A N 1
ATOM 1924 C CA . PHE A 1 254 ? 10.844 -10.367 -26.203 1 97.38 254 PHE A CA 1
ATOM 1925 C C . PHE A 1 254 ? 10.156 -9.016 -26.312 1 97.38 254 PHE A C 1
ATOM 1927 O O . PHE A 1 254 ? 10.523 -8.07 -25.625 1 97.38 254 PHE A O 1
ATOM 1934 N N . PRO A 1 255 ? 9.203 -8.906 -27.234 1 98.19 255 PRO A N 1
ATOM 1935 C CA . PRO A 1 255 ? 8.445 -7.652 -27.312 1 98.19 255 PRO A CA 1
ATOM 1936 C C . PRO A 1 255 ? 7.523 -7.449 -26.109 1 98.19 255 PRO A C 1
ATOM 1938 O O . PRO A 1 255 ? 7.078 -8.422 -25.5 1 98.19 255 PRO A O 1
ATOM 1941 N N . TYR A 1 256 ? 7.289 -6.207 -25.828 1 98.81 256 TYR A N 1
ATOM 1942 C CA . TYR A 1 256 ? 6.281 -5.871 -24.828 1 98.81 256 TYR A CA 1
ATOM 1943 C C . TYR A 1 256 ? 4.883 -6.23 -25.312 1 98.81 256 TYR A C 1
ATOM 1945 O O . TYR A 1 256 ? 4.676 -6.445 -26.516 1 98.81 256 TYR A O 1
ATOM 1953 N N . LEU A 1 257 ? 3.941 -6.277 -24.344 1 98.88 257 LEU A N 1
ATOM 1954 C CA . LEU A 1 257 ? 2.559 -6.637 -24.641 1 98.88 257 LEU A CA 1
ATOM 1955 C C . LEU A 1 257 ? 1.854 -5.516 -25.391 1 98.88 257 LEU A C 1
ATOM 1957 O O . LEU A 1 257 ? 2.098 -4.336 -25.141 1 98.88 257 LEU A O 1
ATOM 1961 N N . THR A 1 258 ? 0.987 -5.883 -26.328 1 98.44 258 THR A N 1
ATOM 1962 C CA . THR A 1 258 ? 0.103 -4.969 -27.047 1 98.44 258 THR A CA 1
ATOM 1963 C C . THR A 1 258 ? -1.333 -5.484 -27.031 1 98.44 258 THR A C 1
ATOM 1965 O O . THR A 1 258 ? -1.589 -6.613 -26.609 1 98.44 258 THR A O 1
ATOM 1968 N N . ALA A 1 259 ? -2.279 -4.613 -27.422 1 98.31 259 ALA A N 1
ATOM 1969 C CA . ALA A 1 259 ? -3.689 -4.992 -27.469 1 98.31 259 ALA A CA 1
ATOM 1970 C C . ALA A 1 259 ? -3.887 -6.254 -28.297 1 98.31 259 ALA A C 1
ATOM 1972 O O . ALA A 1 259 ? -3.305 -6.391 -29.375 1 98.31 259 ALA A O 1
ATOM 1973 N N . GLY A 1 260 ? -4.668 -7.199 -27.766 1 98.5 260 GLY A N 1
ATOM 1974 C CA . GLY A 1 260 ? -4.965 -8.445 -28.469 1 98.5 260 GLY A CA 1
ATOM 1975 C C . GLY A 1 260 ? -4.082 -9.594 -28.031 1 98.5 260 GLY A C 1
ATOM 1976 O O . GLY A 1 260 ? -4.406 -10.758 -28.266 1 98.5 260 GLY A O 1
ATOM 1977 N N . ASP A 1 261 ? -2.895 -9.289 -27.422 1 98.88 261 ASP A N 1
ATOM 1978 C CA . ASP A 1 261 ? -2.025 -10.352 -26.906 1 98.88 261 ASP A CA 1
ATOM 1979 C C . ASP A 1 261 ? -2.715 -11.141 -25.797 1 98.88 261 ASP A C 1
ATOM 1981 O O . ASP A 1 261 ? -3.627 -10.633 -25.141 1 98.88 261 ASP A O 1
ATOM 1985 N N . ILE A 1 262 ? -2.322 -12.359 -25.656 1 98.88 262 ILE A N 1
ATOM 1986 C CA . ILE A 1 262 ? -2.811 -13.258 -24.609 1 98.88 262 ILE A CA 1
ATOM 1987 C C . ILE A 1 262 ? -1.633 -13.789 -23.797 1 98.88 262 ILE A C 1
ATOM 1989 O O . ILE A 1 262 ? -0.657 -14.289 -24.375 1 98.88 262 ILE A O 1
ATOM 1993 N N . THR A 1 263 ? -1.695 -13.586 -22.484 1 98.94 263 THR A N 1
ATOM 1994 C CA . THR A 1 263 ? -0.706 -14.219 -21.625 1 98.94 263 THR A CA 1
ATOM 1995 C C . THR A 1 263 ? -1.311 -15.414 -20.891 1 98.94 263 THR A C 1
ATOM 1997 O O . THR A 1 263 ? -2.461 -15.367 -20.453 1 98.94 263 THR A O 1
ATOM 2000 N N . ASP A 1 264 ? -0.583 -16.484 -20.812 1 98.94 264 ASP A N 1
ATOM 2001 C CA . ASP A 1 264 ? -0.849 -17.625 -19.938 1 98.94 264 ASP A CA 1
ATOM 2002 C C . ASP A 1 264 ? 0.24 -17.781 -18.875 1 98.94 264 ASP A C 1
ATOM 2004 O O . ASP A 1 264 ? 1.429 -17.656 -19.188 1 98.94 264 ASP A O 1
ATOM 2008 N N . LEU A 1 265 ? -0.115 -17.938 -17.672 1 98.94 265 LEU A N 1
ATOM 2009 C CA . LEU A 1 265 ? 0.792 -18.188 -16.547 1 98.94 265 LEU A CA 1
ATOM 2010 C C . LEU A 1 265 ? 0.357 -19.406 -15.758 1 98.94 265 LEU A C 1
ATOM 2012 O O . LEU A 1 265 ? -0.839 -19.641 -15.578 1 98.94 265 LEU A O 1
ATOM 2016 N N . GLU A 1 266 ? 1.291 -20.094 -15.242 1 98.81 266 GLU A N 1
ATOM 2017 C CA . GLU A 1 266 ? 0.964 -21.281 -14.469 1 98.81 266 GLU A CA 1
ATOM 2018 C C . GLU A 1 266 ? 2.027 -21.562 -13.406 1 98.81 266 GLU A C 1
ATOM 2020 O O . GLU A 1 266 ? 3.219 -21.344 -13.648 1 98.81 266 GLU A O 1
ATOM 2025 N N . ILE A 1 267 ? 1.598 -21.953 -12.305 1 98.94 267 ILE A N 1
ATOM 2026 C CA . ILE A 1 267 ? 2.467 -22.547 -11.289 1 98.94 267 ILE A CA 1
ATOM 2027 C C . ILE A 1 267 ? 1.981 -23.953 -10.945 1 98.94 267 ILE A C 1
ATOM 2029 O O . ILE A 1 267 ? 0.794 -24.156 -10.68 1 98.94 267 ILE A O 1
ATOM 2033 N N . GLU A 1 268 ? 2.941 -24.875 -10.977 1 98.81 268 GLU A N 1
ATOM 2034 C CA . GLU A 1 268 ? 2.639 -26.266 -10.656 1 98.81 268 GLU A CA 1
ATOM 2035 C C . GLU A 1 268 ? 1.895 -26.375 -9.328 1 98.81 268 GLU A C 1
ATOM 2037 O O . GLU A 1 268 ? 2.369 -25.891 -8.305 1 98.81 268 GLU A O 1
ATOM 2042 N N . GLY A 1 269 ? 0.704 -26.969 -9.398 1 98.44 269 GLY A N 1
ATOM 2043 C CA . GLY A 1 269 ? -0.05 -27.203 -8.18 1 98.44 269 GLY A CA 1
ATOM 2044 C C . GLY A 1 269 ? -0.987 -26.062 -7.824 1 98.44 269 GLY A C 1
ATOM 2045 O O . GLY A 1 269 ? -1.811 -26.188 -6.914 1 98.44 269 GLY A O 1
ATOM 2046 N N . LEU A 1 270 ? -0.977 -24.891 -8.562 1 98.81 270 LEU A N 1
ATOM 2047 C CA . LEU A 1 270 ? -1.788 -23.734 -8.188 1 98.81 270 LEU A CA 1
ATOM 2048 C C . LEU A 1 270 ? -2.703 -23.328 -9.336 1 98.81 270 LEU A C 1
ATOM 2050 O O . LEU A 1 270 ? -3.482 -22.391 -9.211 1 98.81 270 LEU A O 1
ATOM 2054 N N . GLY A 1 271 ? -2.57 -24.031 -10.438 1 98.25 271 GLY A N 1
ATOM 2055 C CA . GLY A 1 271 ? -3.443 -23.75 -11.562 1 98.25 271 GLY A CA 1
ATOM 2056 C C . GLY A 1 271 ? -2.857 -22.734 -12.523 1 98.25 271 GLY A C 1
ATOM 2057 O O . GLY A 1 271 ? -1.653 -22.469 -12.5 1 98.25 271 GLY A O 1
ATOM 2058 N N . ALA A 1 272 ? -3.689 -22.281 -13.469 1 98.69 272 ALA A N 1
ATOM 2059 C CA . ALA A 1 272 ? -3.252 -21.391 -14.539 1 98.69 272 ALA A CA 1
ATOM 2060 C C . ALA A 1 272 ? -4.164 -20.156 -14.633 1 98.69 272 ALA A C 1
ATOM 2062 O O . ALA A 1 272 ? -5.332 -20.219 -14.242 1 98.69 272 ALA A O 1
ATOM 2063 N N . GLN A 1 273 ? -3.553 -19.047 -15.078 1 98.44 273 GLN A N 1
ATOM 2064 C CA . GLN A 1 273 ? -4.254 -17.812 -15.438 1 98.44 273 GLN A CA 1
ATOM 2065 C C . GLN A 1 273 ? -4.16 -17.547 -16.938 1 98.44 273 GLN A C 1
ATOM 2067 O O . GLN A 1 273 ? -3.262 -18.047 -17.609 1 98.44 273 GLN A O 1
ATOM 2072 N N . LYS A 1 274 ? -5.082 -16.797 -17.359 1 98.88 274 LYS A N 1
ATOM 2073 C CA . LYS A 1 274 ? -5.082 -16.297 -18.734 1 98.88 274 LYS A CA 1
ATOM 2074 C C . LYS A 1 274 ? -5.633 -14.883 -18.812 1 98.88 274 LYS A C 1
ATOM 2076 O O . LYS A 1 274 ? -6.754 -14.617 -18.375 1 98.88 274 LYS A O 1
ATOM 2081 N N . GLN A 1 275 ? -4.84 -13.969 -19.359 1 98.75 275 GLN A N 1
ATOM 2082 C CA . GLN A 1 275 ? -5.312 -12.602 -19.547 1 98.75 275 GLN A CA 1
ATOM 2083 C C . GLN A 1 275 ? -5.301 -12.211 -21.031 1 98.75 275 GLN A C 1
ATOM 2085 O O . GLN A 1 275 ? -4.371 -12.562 -21.75 1 98.75 275 GLN A O 1
ATOM 2090 N N . THR A 1 276 ? -6.316 -11.602 -21.438 1 98.69 276 THR A N 1
ATOM 2091 C CA . THR A 1 276 ? -6.359 -10.898 -22.703 1 98.69 276 THR A CA 1
ATOM 2092 C C . THR A 1 276 ? -6.238 -9.391 -22.5 1 98.69 276 THR A C 1
ATOM 2094 O O . THR A 1 276 ? -6.844 -8.836 -21.594 1 98.69 276 THR A O 1
ATOM 2097 N N . TYR A 1 277 ? -5.465 -8.797 -23.391 1 98.75 277 TYR A N 1
ATOM 2098 C CA . TYR A 1 277 ? -5.168 -7.387 -23.188 1 98.75 277 TYR A CA 1
ATOM 2099 C C . TYR A 1 277 ? -5.91 -6.52 -24.203 1 98.75 277 TYR A C 1
ATOM 2101 O O . TYR A 1 277 ? -6.07 -6.906 -25.359 1 98.75 277 TYR A O 1
ATOM 2109 N N . TYR A 1 278 ? -6.367 -5.418 -23.781 1 98.56 278 TYR A N 1
ATOM 2110 C CA . TYR A 1 278 ? -6.973 -4.398 -24.625 1 98.56 278 TYR A CA 1
ATOM 2111 C C . TYR A 1 278 ? -6.352 -3.033 -24.375 1 98.56 278 TYR A C 1
ATOM 2113 O O . TYR A 1 278 ? -5.734 -2.814 -23.328 1 98.56 278 TYR A O 1
ATOM 2121 N N . GLN A 1 279 ? -6.438 -2.146 -25.328 1 98.12 279 GLN A N 1
ATOM 2122 C CA . GLN A 1 279 ? -5.883 -0.806 -25.172 1 98.12 279 GLN A CA 1
ATOM 2123 C C . GLN A 1 279 ? -6.875 0.128 -24.484 1 98.12 279 GLN A C 1
ATOM 2125 O O . GLN A 1 279 ? -8.016 0.271 -24.938 1 98.12 279 GLN A O 1
ATOM 2130 N N . VAL A 1 280 ? -6.48 0.732 -23.344 1 97.75 280 VAL A N 1
ATOM 2131 C CA . VAL A 1 280 ? -7.305 1.771 -22.734 1 97.75 280 VAL A CA 1
ATOM 2132 C C . VAL A 1 280 ? -7.25 3.039 -23.578 1 97.75 280 VAL A C 1
ATOM 2134 O O . VAL A 1 280 ? -6.168 3.518 -23.922 1 97.75 280 VAL A O 1
ATOM 2137 N N . GLU A 1 281 ? -8.383 3.496 -23.922 1 94.94 281 GLU A N 1
ATOM 2138 C CA . GLU A 1 281 ? -8.477 4.711 -24.734 1 94.94 281 GLU A CA 1
ATOM 2139 C C . GLU A 1 281 ? -9.016 5.875 -23.906 1 94.94 281 GLU A C 1
ATOM 2141 O O . GLU A 1 281 ? -10.039 5.742 -23.234 1 94.94 281 GLU A O 1
ATOM 2146 N N . VAL A 1 282 ? -8.266 6.875 -23.906 1 93.62 282 VAL A N 1
ATOM 2147 C CA . VAL A 1 282 ? -8.711 8.102 -23.25 1 93.62 282 VAL A CA 1
ATOM 2148 C C . VAL A 1 282 ? -8.469 9.297 -24.172 1 93.62 282 VAL A C 1
ATOM 2150 O O . VAL A 1 282 ? -7.594 9.25 -25.047 1 93.62 282 VAL A O 1
ATOM 2153 N N . GLU A 1 283 ? -9.328 10.297 -24.047 1 88.75 283 GLU A N 1
ATOM 2154 C CA . GLU A 1 283 ? -9.086 11.531 -24.781 1 88.75 283 GLU A CA 1
ATOM 2155 C C . GLU A 1 283 ? -7.914 12.305 -24.188 1 88.75 283 GLU A C 1
ATOM 2157 O O . GLU A 1 283 ? -7.801 12.445 -22.969 1 88.75 283 GLU A O 1
ATOM 2162 N N . GLY A 1 284 ? -7.008 12.727 -25 1 85.38 284 GLY A N 1
ATOM 2163 C CA . GLY A 1 284 ? -5.859 13.492 -24.547 1 85.38 284 GLY A CA 1
ATOM 2164 C C . GLY A 1 284 ? -4.711 12.617 -24.078 1 85.38 284 GLY A C 1
ATOM 2165 O O . GLY A 1 284 ? -4.707 11.406 -24.312 1 85.38 284 GLY A O 1
ATOM 2166 N N . SER A 1 285 ? -3.619 13.32 -23.625 1 86.44 285 SER A N 1
ATOM 2167 C CA . SER A 1 285 ? -2.439 12.625 -23.125 1 86.44 285 SER A CA 1
ATOM 2168 C C . SER A 1 285 ? -1.975 13.219 -21.797 1 86.44 285 SER A C 1
ATOM 2170 O O . SER A 1 285 ? -2.4 14.312 -21.422 1 86.44 285 SER A O 1
ATOM 2172 N N . ARG A 1 286 ? -1.237 12.383 -21.094 1 86.06 286 ARG A N 1
ATOM 2173 C CA . ARG A 1 286 ? -0.66 12.844 -19.828 1 86.06 286 ARG A CA 1
ATOM 2174 C C . ARG A 1 286 ? 0.086 14.156 -20.016 1 86.06 286 ARG A C 1
ATOM 2176 O O . ARG A 1 286 ? -0.076 15.086 -19.219 1 86.06 286 ARG A O 1
ATOM 2183 N N . LEU A 1 287 ? 0.863 14.234 -21.062 1 81.88 287 LEU A N 1
ATOM 2184 C CA . LEU A 1 287 ? 1.671 15.422 -21.328 1 81.88 287 LEU A CA 1
ATOM 2185 C C . LEU A 1 287 ? 0.787 16.625 -21.641 1 81.88 287 LEU A C 1
ATOM 2187 O O . LEU A 1 287 ? 1.101 17.75 -21.25 1 81.88 287 LEU A O 1
ATOM 2191 N N . GLU A 1 288 ? -0.326 16.453 -22.344 1 78.06 288 GLU A N 1
ATOM 2192 C CA . GLU A 1 288 ? -1.274 17.531 -22.641 1 78.06 288 GLU A CA 1
ATOM 2193 C C . GLU A 1 288 ? -1.962 18.016 -21.375 1 78.06 288 GLU A C 1
ATOM 2195 O O . GLU A 1 288 ? -2.297 19.203 -21.266 1 78.06 288 GLU A O 1
ATOM 2200 N N . SER A 1 289 ? -2.006 17.188 -20.469 1 74.25 289 SER A N 1
ATOM 2201 C CA . SER A 1 289 ? -2.686 17.547 -19.234 1 74.25 289 SER A CA 1
ATOM 2202 C C . SER A 1 289 ? -1.815 18.469 -18.375 1 74.25 289 SER A C 1
ATOM 2204 O O . SER A 1 289 ? -2.326 19.203 -17.531 1 74.25 289 SER A O 1
ATOM 2206 N N . ARG A 1 290 ? -0.487 18.328 -18.484 1 71.69 290 ARG A N 1
ATOM 2207 C CA . ARG A 1 290 ? 0.437 19.172 -17.719 1 71.69 290 ARG A CA 1
ATOM 2208 C C . ARG A 1 290 ? 0.442 20.594 -18.25 1 71.69 290 ARG A C 1
ATOM 2210 O O . ARG A 1 290 ? 0.854 21.531 -17.547 1 71.69 290 ARG A O 1
ATOM 2217 N N . GLY A 1 291 ? -0.393 20.953 -19.141 1 57.16 291 GLY A N 1
ATOM 2218 C CA . GLY A 1 291 ? -0.27 22.234 -19.828 1 57.16 291 GLY A CA 1
ATOM 2219 C C . GLY A 1 291 ? 1.063 22.406 -20.531 1 57.16 291 GLY A C 1
ATOM 2220 O O . GLY A 1 291 ? 1.499 23.531 -20.766 1 57.16 291 GLY A O 1
ATOM 2221 N N . ALA A 1 292 ? 2.105 21.531 -20.844 1 38.41 292 ALA A N 1
ATOM 2222 C CA . ALA A 1 292 ? 3.365 21.781 -21.531 1 38.41 292 ALA A CA 1
ATOM 2223 C C . ALA A 1 292 ? 3.123 22.109 -23 1 38.41 292 ALA A C 1
ATOM 2225 O O . ALA A 1 292 ? 2.152 21.641 -23.609 1 38.41 292 ALA A O 1
ATOM 2226 N N . MET B 1 1 ? -15.477 21.703 6.75 1 97.12 1 MET B N 1
ATOM 2227 C CA . MET B 1 1 ? -15.805 21.047 8.016 1 97.12 1 MET B CA 1
ATOM 2228 C C . MET B 1 1 ? -14.562 20.469 8.672 1 97.12 1 MET B C 1
ATOM 2230 O O . MET B 1 1 ? -13.602 20.125 7.98 1 97.12 1 MET B O 1
ATOM 2234 N N . GLU B 1 2 ? -14.633 20.5 9.977 1 98.25 2 GLU B N 1
ATOM 2235 C CA . GLU B 1 2 ? -13.602 19.859 10.781 1 98.25 2 GLU B CA 1
ATOM 2236 C C . GLU B 1 2 ? -14.078 18.5 11.305 1 98.25 2 GLU B C 1
ATOM 2238 O O . GLU B 1 2 ? -14.977 18.438 12.148 1 98.25 2 GLU B O 1
ATOM 2243 N N . LEU B 1 3 ? -13.453 17.5 10.797 1 98.69 3 LEU B N 1
ATOM 2244 C CA . LEU B 1 3 ? -13.828 16.141 11.172 1 98.69 3 LEU B CA 1
ATOM 2245 C C . LEU B 1 3 ? -12.734 15.484 12.008 1 98.69 3 LEU B C 1
ATOM 2247 O O . LEU B 1 3 ? -11.547 15.672 11.742 1 98.69 3 LEU B O 1
ATOM 2251 N N . LEU B 1 4 ? -13.094 14.797 13 1 98.44 4 LEU B N 1
ATOM 2252 C CA . LEU B 1 4 ? -12.203 14.094 13.914 1 98.44 4 LEU B CA 1
ATOM 2253 C C . LEU B 1 4 ? -12.766 12.727 14.281 1 98.44 4 LEU B C 1
ATOM 2255 O O . LEU B 1 4 ? -13.93 12.438 14.008 1 98.44 4 LEU B O 1
ATOM 2259 N N . ARG B 1 5 ? -11.945 11.969 14.891 1 98.81 5 ARG B N 1
ATOM 2260 C CA . ARG B 1 5 ? -12.352 10.734 15.555 1 98.81 5 ARG B CA 1
ATOM 2261 C C . ARG B 1 5 ? -11.859 10.711 17 1 98.81 5 ARG B C 1
ATOM 2263 O O . ARG B 1 5 ? -10.672 10.898 17.266 1 98.81 5 ARG B O 1
ATOM 2270 N N . LEU B 1 6 ? -12.781 10.516 17.922 1 98.81 6 LEU B N 1
ATOM 2271 C CA . LEU B 1 6 ? -12.461 10.602 19.344 1 98.81 6 LEU B CA 1
ATOM 2272 C C . LEU B 1 6 ? -12.766 9.281 20.047 1 98.81 6 LEU B C 1
ATOM 2274 O O . LEU B 1 6 ? -13.766 8.625 19.734 1 98.81 6 LEU B O 1
ATOM 2278 N N . GLY B 1 7 ? -11.891 8.898 20.969 1 98.56 7 GLY B N 1
ATOM 2279 C CA . GLY B 1 7 ? -12.109 7.703 21.766 1 98.56 7 GLY B CA 1
ATOM 2280 C C . GLY B 1 7 ? -10.953 6.723 21.719 1 98.56 7 GLY B C 1
ATOM 2281 O O . GLY B 1 7 ? -9.914 7.02 21.125 1 98.56 7 GLY B O 1
ATOM 2282 N N . ALA B 1 8 ? -11.195 5.59 22.297 1 97.44 8 ALA B N 1
ATOM 2283 C CA . ALA B 1 8 ? -10.148 4.574 22.391 1 97.44 8 ALA B CA 1
ATOM 2284 C C . ALA B 1 8 ? -9.758 4.051 21.016 1 97.44 8 ALA B C 1
ATOM 2286 O O . ALA B 1 8 ? -10.594 4 20.109 1 97.44 8 ALA B O 1
ATOM 2287 N N . LYS B 1 9 ? -8.492 3.721 20.953 1 96.06 9 LYS B N 1
ATOM 2288 C CA . LYS B 1 9 ? -7.984 3.186 19.703 1 96.06 9 LYS B CA 1
ATOM 2289 C C . LYS B 1 9 ? -8.844 2.025 19.203 1 96.06 9 LYS B C 1
ATOM 2291 O O . LYS B 1 9 ? -9.078 1.062 19.938 1 96.06 9 LYS B O 1
ATOM 2296 N N . GLY B 1 10 ? -9.328 2.166 18.031 1 93.94 10 GLY B N 1
ATOM 2297 C CA . GLY B 1 10 ? -10.125 1.105 17.422 1 93.94 10 GLY B CA 1
ATOM 2298 C C . GLY B 1 10 ? -11.609 1.253 17.688 1 93.94 10 GLY B C 1
ATOM 2299 O O . GLY B 1 10 ? -12.422 0.557 17.078 1 93.94 10 GLY B O 1
ATOM 2300 N N . SER B 1 11 ? -12.008 2.162 18.547 1 96.5 11 SER B N 1
ATOM 2301 C CA . SER B 1 11 ? -13.414 2.385 18.891 1 96.5 11 SER B CA 1
ATOM 2302 C C . SER B 1 11 ? -13.75 3.871 18.906 1 96.5 11 SER B C 1
ATOM 2304 O O . SER B 1 11 ? -14.5 4.34 19.766 1 96.5 11 SER B O 1
ATOM 2306 N N . GLU B 1 12 ? -13.133 4.562 18.047 1 98.38 12 GLU B N 1
ATOM 2307 C CA . GLU B 1 12 ? -13.328 6.012 18.016 1 98.38 12 GLU B CA 1
ATOM 2308 C C . GLU B 1 12 ? -14.703 6.367 17.469 1 98.38 12 GLU B C 1
ATOM 2310 O O . GLU B 1 12 ? -15.234 5.676 16.594 1 98.38 12 GLU B O 1
ATOM 2315 N N . THR B 1 13 ? -15.203 7.488 17.891 1 98.44 13 THR B N 1
ATOM 2316 C CA . THR B 1 13 ? -16.438 8.094 17.406 1 98.44 13 THR B CA 1
ATOM 2317 C C . THR B 1 13 ? -16.141 9.203 16.406 1 98.44 13 THR B C 1
ATOM 2319 O O . THR B 1 13 ? -15.344 10.109 16.688 1 98.44 13 THR B O 1
ATOM 2322 N N . PRO B 1 14 ? -16.703 9.07 15.188 1 98.62 14 PRO B N 1
ATOM 2323 C CA . PRO B 1 14 ? -16.547 10.195 14.266 1 98.62 14 PRO B CA 1
ATOM 2324 C C . PRO B 1 14 ? -17.281 11.453 14.742 1 98.62 14 PRO B C 1
ATOM 2326 O O . PRO B 1 14 ? -18.422 11.359 15.211 1 98.62 14 PRO B O 1
ATOM 2329 N N . VAL B 1 15 ? -16.703 12.609 14.594 1 98.62 15 VAL B N 1
ATOM 2330 C CA . VAL B 1 15 ? -17.281 13.836 15.156 1 98.62 15 VAL B CA 1
ATOM 2331 C C . VAL B 1 15 ? -17.078 14.992 14.188 1 98.62 15 VAL B C 1
ATOM 2333 O O . VAL B 1 15 ? -16.094 15.016 13.43 1 98.62 15 VAL B O 1
ATOM 2336 N N . LEU B 1 16 ? -18.016 15.828 14.164 1 98.56 16 LEU B N 1
ATOM 2337 C CA . LEU B 1 16 ? -17.891 17.156 13.578 1 98.56 16 LEU B CA 1
ATOM 2338 C C . LEU B 1 16 ? -17.609 18.203 14.656 1 98.56 16 LEU B C 1
ATOM 2340 O O . LEU B 1 16 ? -18.344 18.312 15.633 1 98.56 16 LEU B O 1
ATOM 2344 N N . LYS B 1 17 ? -16.547 18.875 14.492 1 98.31 17 LYS B N 1
ATOM 2345 C CA . LYS B 1 17 ? -16.25 19.969 15.414 1 98.31 17 LYS B CA 1
ATOM 2346 C C . LYS B 1 17 ? -16.719 21.297 14.852 1 98.31 17 LYS B C 1
ATOM 2348 O O . LYS B 1 17 ? -16.359 21.656 13.727 1 98.31 17 LYS B O 1
ATOM 2353 N N . ARG B 1 18 ? -17.484 22.016 15.531 1 96.62 18 ARG B N 1
ATOM 2354 C CA . ARG B 1 18 ? -17.891 23.391 15.242 1 96.62 18 ARG B CA 1
ATOM 2355 C C . ARG B 1 18 ? -17.656 24.297 16.438 1 96.62 18 ARG B C 1
ATOM 2357 O O . ARG B 1 18 ? -18.375 24.203 17.453 1 96.62 18 ARG B O 1
ATOM 2364 N N . GLY B 1 19 ? -16.719 25.203 16.266 1 93.38 19 GLY B N 1
ATOM 2365 C CA . GLY B 1 19 ? -16.328 25.969 17.438 1 93.38 19 GLY B CA 1
ATOM 2366 C C . GLY B 1 19 ? -15.789 25.109 18.562 1 93.38 19 GLY B C 1
ATOM 2367 O O . GLY B 1 19 ? -14.836 24.344 18.359 1 93.38 19 GLY B O 1
ATOM 2368 N N . GLU B 1 20 ? -16.469 25.156 19.656 1 94.5 20 GLU B N 1
ATOM 2369 C CA . GLU B 1 20 ? -16.016 24.391 20.812 1 94.5 20 GLU B CA 1
ATOM 2370 C C . GLU B 1 20 ? -16.875 23.156 21.031 1 94.5 20 GLU B C 1
ATOM 2372 O O . GLU B 1 20 ? -16.688 22.422 22 1 94.5 20 GLU B O 1
ATOM 2377 N N . THR B 1 21 ? -17.75 22.938 20.125 1 96.81 21 THR B N 1
ATOM 2378 C CA . THR B 1 21 ? -18.703 21.828 20.297 1 96.81 21 THR B CA 1
ATOM 2379 C C . THR B 1 21 ? -18.344 20.672 19.375 1 96.81 21 THR B C 1
ATOM 2381 O O . THR B 1 21 ? -17.953 20.891 18.219 1 96.81 21 THR B O 1
ATOM 2384 N N . TYR B 1 22 ? -18.453 19.469 19.891 1 98.5 22 TYR B N 1
ATOM 2385 C CA . TYR B 1 22 ? -18.234 18.234 19.156 1 98.5 22 TYR B CA 1
ATOM 2386 C C . TYR B 1 22 ? -19.547 17.484 18.922 1 98.5 22 TYR B C 1
ATOM 2388 O O . TYR B 1 22 ? -20.25 17.156 19.875 1 98.5 22 TYR B O 1
ATOM 2396 N N . TYR B 1 23 ? -19.891 17.234 17.672 1 98.56 23 TYR B N 1
ATOM 2397 C CA . TYR B 1 23 ? -21.141 16.547 17.328 1 98.56 23 TYR B CA 1
ATOM 2398 C C . TYR B 1 23 ? -20.875 15.125 16.859 1 98.56 23 TYR B C 1
ATOM 2400 O O . TYR B 1 23 ? -20.016 14.898 16.016 1 98.56 23 TYR B O 1
ATOM 2408 N N . ASP B 1 24 ? -21.594 14.203 17.469 1 98.56 24 ASP B N 1
ATOM 2409 C CA . ASP B 1 24 ? -21.5 12.781 17.141 1 98.56 24 ASP B CA 1
ATOM 2410 C C . ASP B 1 24 ? -22.109 12.508 15.758 1 98.56 24 ASP B C 1
ATOM 2412 O O . ASP B 1 24 ? -23.266 12.812 15.508 1 98.56 24 ASP B O 1
ATOM 2416 N N . LEU B 1 25 ? -21.281 11.914 14.875 1 98.25 25 LEU B N 1
ATOM 2417 C CA . LEU B 1 25 ? -21.75 11.672 13.516 1 98.25 25 LEU B CA 1
ATOM 2418 C C . LEU B 1 25 ? -22.125 10.211 13.32 1 98.25 25 LEU B C 1
ATOM 2420 O O . LEU B 1 25 ? -22.5 9.805 12.219 1 98.25 25 LEU B O 1
ATOM 2424 N N . THR B 1 26 ? -22.094 9.406 14.336 1 96.75 26 THR B N 1
ATOM 2425 C CA . THR B 1 26 ? -22.234 7.953 14.242 1 96.75 26 THR B CA 1
ATOM 2426 C C . THR B 1 26 ? -23.531 7.578 13.523 1 96.75 26 THR B C 1
ATOM 2428 O O . THR B 1 26 ? -23.531 6.695 12.664 1 96.75 26 THR B O 1
ATOM 2431 N N . GLU B 1 27 ? -24.547 8.242 13.789 1 93.62 27 GLU B N 1
ATOM 2432 C CA . GLU B 1 27 ? -25.859 7.879 13.234 1 93.62 27 GLU B CA 1
ATOM 2433 C C . GLU B 1 27 ? -25.938 8.211 11.75 1 93.62 27 GLU B C 1
ATOM 2435 O O . GLU B 1 27 ? -26.719 7.602 11.016 1 93.62 27 GLU B O 1
ATOM 2440 N N . LEU B 1 28 ? -25.156 9.156 11.32 1 94.69 28 LEU B N 1
ATOM 2441 C CA . LEU B 1 28 ? -25.234 9.609 9.938 1 94.69 28 LEU B CA 1
ATOM 2442 C C . LEU B 1 28 ? -24.281 8.82 9.047 1 94.69 28 LEU B C 1
ATOM 2444 O O . LEU B 1 28 ? -24.594 8.539 7.887 1 94.69 28 LEU B O 1
ATOM 2448 N N . VAL B 1 29 ? -23.062 8.453 9.5 1 94.06 29 VAL B N 1
ATOM 2449 C CA . VAL B 1 29 ? -22.062 7.941 8.562 1 94.06 29 VAL B CA 1
ATOM 2450 C C . VAL B 1 29 ? -21.453 6.656 9.117 1 94.06 29 VAL B C 1
ATOM 2452 O O . VAL B 1 29 ? -20.766 5.934 8.391 1 94.06 29 VAL B O 1
ATOM 2455 N N . GLY B 1 30 ? -21.641 6.219 10.281 1 92.88 30 GLY B N 1
ATOM 2456 C CA . GLY B 1 30 ? -20.953 5.113 10.914 1 92.88 30 GLY B CA 1
ATOM 2457 C C . GLY B 1 30 ? -19.547 5.469 11.352 1 92.88 30 GLY B C 1
ATOM 2458 O O . GLY B 1 30 ? -19.188 5.332 12.523 1 92.88 30 GLY B O 1
ATOM 2459 N N . ASP B 1 31 ? -18.641 5.867 10.398 1 97.12 31 ASP B N 1
ATOM 2460 C CA . ASP B 1 31 ? -17.281 6.328 10.656 1 97.12 31 ASP B CA 1
ATOM 2461 C C . ASP B 1 31 ? -16.781 7.23 9.531 1 97.12 31 ASP B C 1
ATOM 2463 O O . ASP B 1 31 ? -17.5 7.469 8.555 1 97.12 31 ASP B O 1
ATOM 2467 N N . ILE B 1 32 ? -15.586 7.797 9.703 1 97.12 32 ILE B N 1
ATOM 2468 C CA . ILE B 1 32 ? -14.953 8.578 8.641 1 97.12 32 ILE B CA 1
ATOM 2469 C C . ILE B 1 32 ? -14.133 7.656 7.742 1 97.12 32 ILE B C 1
ATOM 2471 O O . ILE B 1 32 ? -12.906 7.605 7.859 1 97.12 32 ILE B O 1
ATOM 2475 N N . ASP B 1 33 ? -14.805 6.945 6.902 1 94.44 33 ASP B N 1
ATOM 2476 C CA . ASP B 1 33 ? -14.234 6.02 5.934 1 94.44 33 ASP B CA 1
ATOM 2477 C C . ASP B 1 33 ? -14.594 6.426 4.508 1 94.44 33 ASP B C 1
ATOM 2479 O O . ASP B 1 33 ? -14.898 7.59 4.246 1 94.44 33 ASP B O 1
ATOM 2483 N N . GLN B 1 34 ? -14.477 5.523 3.568 1 92.56 34 GLN B N 1
ATOM 2484 C CA . GLN B 1 34 ? -14.664 5.816 2.152 1 92.56 34 GLN B CA 1
ATOM 2485 C C . GLN B 1 34 ? -16.094 6.285 1.875 1 92.56 34 GLN B C 1
ATOM 2487 O O . GLN B 1 34 ? -16.328 7.023 0.919 1 92.56 34 GLN B O 1
ATOM 2492 N N . LYS B 1 35 ? -17.031 5.977 2.691 1 92.31 35 LYS B N 1
ATOM 2493 C CA . LYS B 1 35 ? -18.438 6.215 2.424 1 92.31 35 LYS B CA 1
ATOM 2494 C C . LYS B 1 35 ? -18.859 7.617 2.859 1 92.31 35 LYS B C 1
ATOM 2496 O O . LYS B 1 35 ? -19.922 8.109 2.469 1 92.31 35 LYS B O 1
ATOM 2501 N N . ILE B 1 36 ? -18.031 8.258 3.594 1 95.75 36 ILE B N 1
ATOM 2502 C CA . ILE B 1 36 ? -18.406 9.547 4.168 1 95.75 36 ILE B CA 1
ATOM 2503 C C . ILE B 1 36 ? -18.578 10.578 3.055 1 95.75 36 ILE B C 1
ATOM 2505 O O . ILE B 1 36 ? -19.391 11.508 3.182 1 95.75 36 ILE B O 1
ATOM 2509 N N . TRP B 1 37 ? -17.891 10.406 1.986 1 95 37 TRP B N 1
ATOM 2510 C CA . TRP B 1 37 ? -17.766 11.438 0.969 1 95 37 TRP B CA 1
ATOM 2511 C C . TRP B 1 37 ? -19.078 11.648 0.234 1 95 37 TRP B C 1
ATOM 2513 O O . TRP B 1 37 ? -19.328 12.727 -0.31 1 95 37 TRP B O 1
ATOM 2523 N N . GLY B 1 38 ? -19.953 10.703 0.302 1 93.94 38 GLY B N 1
ATOM 2524 C CA . GLY B 1 38 ? -21.281 10.867 -0.241 1 93.94 38 GLY B CA 1
ATOM 2525 C C . GLY B 1 38 ? -22.266 11.438 0.76 1 93.94 38 GLY B C 1
ATOM 2526 O O . GLY B 1 38 ? -23.438 11.656 0.435 1 93.94 38 GLY B O 1
ATOM 2527 N N . LYS B 1 39 ? -21.781 11.75 1.944 1 96.31 39 LYS B N 1
ATOM 2528 C CA . LYS B 1 39 ? -22.688 12.117 3.023 1 96.31 39 LYS B CA 1
ATOM 2529 C C . LYS B 1 39 ? -22.359 13.5 3.58 1 96.31 39 LYS B C 1
ATOM 2531 O O . LYS B 1 39 ? -22.953 13.938 4.57 1 96.31 39 LYS B O 1
ATOM 2536 N N . LEU B 1 40 ? -21.422 14.219 2.965 1 96.56 40 LEU B N 1
ATOM 2537 C CA . LEU B 1 40 ? -20.969 15.492 3.508 1 96.56 40 LEU B CA 1
ATOM 2538 C C . LEU B 1 40 ? -22.094 16.516 3.543 1 96.56 40 LEU B C 1
ATOM 2540 O O . LEU B 1 40 ? -22.219 17.266 4.508 1 96.56 40 LEU B O 1
ATOM 2544 N N . ASP B 1 41 ? -22.906 16.516 2.52 1 96.12 41 ASP B N 1
ATOM 2545 C CA . ASP B 1 41 ? -24.031 17.453 2.477 1 96.12 41 ASP B CA 1
ATOM 2546 C C . ASP B 1 41 ? -25.031 17.156 3.592 1 96.12 41 ASP B C 1
ATOM 2548 O O . ASP B 1 41 ? -25.547 18.078 4.23 1 96.12 41 ASP B O 1
ATOM 2552 N N . ALA B 1 42 ? -25.25 15.891 3.76 1 97 42 ALA B N 1
ATOM 2553 C CA . ALA B 1 42 ? -26.172 15.5 4.824 1 97 42 ALA B CA 1
ATOM 2554 C C . ALA B 1 42 ? -25.641 15.922 6.191 1 97 42 ALA B C 1
ATOM 2556 O O . ALA B 1 42 ? -26.406 16.359 7.055 1 97 42 ALA B O 1
ATOM 2557 N N . ILE B 1 43 ? -24.375 15.805 6.367 1 97.5 43 ILE B N 1
ATOM 2558 C CA . ILE B 1 43 ? -23.734 16.203 7.617 1 97.5 43 ILE B CA 1
ATOM 2559 C C . ILE B 1 43 ? -23.906 17.703 7.824 1 97.5 43 ILE B C 1
ATOM 2561 O O . ILE B 1 43 ? -24.312 18.156 8.898 1 97.5 43 ILE B O 1
ATOM 2565 N N . ARG B 1 44 ? -23.656 18.453 6.797 1 96.62 44 ARG B N 1
ATOM 2566 C CA . ARG B 1 44 ? -23.797 19.906 6.871 1 96.62 44 ARG B CA 1
ATOM 2567 C C . ARG B 1 44 ? -25.219 20.312 7.191 1 96.62 44 ARG B C 1
ATOM 2569 O O . ARG B 1 44 ? -25.453 21.172 8.047 1 96.62 44 ARG B O 1
ATOM 2576 N N . GLN B 1 45 ? -26.125 19.703 6.508 1 97.38 45 GLN B N 1
ATOM 2577 C CA . GLN B 1 45 ? -27.531 20.031 6.691 1 97.38 45 GLN B CA 1
ATOM 2578 C C . GLN B 1 45 ? -28 19.703 8.109 1 97.38 45 GLN B C 1
ATOM 2580 O O . GLN B 1 45 ? -28.672 20.516 8.742 1 97.38 45 GLN B O 1
ATOM 2585 N N . ALA B 1 46 ? -27.609 18.562 8.555 1 97.69 46 ALA B N 1
ATOM 2586 C CA . ALA B 1 46 ? -27.984 18.156 9.906 1 97.69 46 ALA B CA 1
ATOM 2587 C C . ALA B 1 46 ? -27.391 19.094 10.945 1 97.69 46 ALA B C 1
ATOM 2589 O O . ALA B 1 46 ? -28.047 19.438 11.93 1 97.69 46 ALA B O 1
ATOM 2590 N N . ALA B 1 47 ? -26.156 19.484 10.734 1 96.75 47 ALA B N 1
ATOM 2591 C CA . ALA B 1 47 ? -25.484 20.422 11.641 1 96.75 47 ALA B CA 1
ATOM 2592 C C . ALA B 1 47 ? -26.188 21.781 11.656 1 96.75 47 ALA B C 1
ATOM 2594 O O . ALA B 1 47 ? -26.438 22.344 12.727 1 96.75 47 ALA B O 1
ATOM 2595 N N . ASP B 1 48 ? -26.516 22.266 10.508 1 96.75 48 ASP B N 1
ATOM 2596 C CA . ASP B 1 48 ? -27.172 23.562 10.375 1 96.75 48 ASP B CA 1
ATOM 2597 C C . ASP B 1 48 ? -28.562 23.547 10.984 1 96.75 48 ASP B C 1
ATOM 2599 O O . ASP B 1 48 ? -29.031 24.562 11.508 1 96.75 48 ASP B O 1
ATOM 2603 N N . ALA B 1 49 ? -29.172 22.422 10.938 1 97.62 49 ALA B N 1
ATOM 2604 C CA . ALA B 1 49 ? -30.516 22.297 11.461 1 97.62 49 ALA B CA 1
ATOM 2605 C C . ALA B 1 49 ? -30.516 22.031 12.961 1 97.62 49 ALA B C 1
ATOM 2607 O O . ALA B 1 49 ? -31.562 21.953 13.594 1 97.62 49 ALA B O 1
ATOM 2608 N N . GLY B 1 50 ? -29.359 21.844 13.492 1 96.44 50 GLY B N 1
ATOM 2609 C CA . GLY B 1 50 ? -29.266 21.547 14.914 1 96.44 50 GLY B CA 1
ATOM 2610 C C . GLY B 1 50 ? -29.734 20.156 15.273 1 96.44 50 GLY B C 1
ATOM 2611 O O . GLY B 1 50 ? -30.281 19.938 16.359 1 96.44 50 GLY B O 1
ATOM 2612 N N . GLU B 1 51 ? -29.547 19.219 14.352 1 96.69 51 GLU B N 1
ATOM 2613 C CA . GLU B 1 51 ? -30.078 17.875 14.531 1 96.69 51 GLU B CA 1
ATOM 2614 C C . GLU B 1 51 ? -29.016 16.922 15.078 1 96.69 51 GLU B C 1
ATOM 2616 O O . GLU B 1 51 ? -29.328 15.805 15.477 1 96.69 51 GLU B O 1
ATOM 2621 N N . LEU B 1 52 ? -27.812 17.344 15.086 1 97.5 52 LEU B N 1
ATOM 2622 C CA . LEU B 1 52 ? -26.734 16.469 15.555 1 97.5 52 LEU B CA 1
ATOM 2623 C C . LEU B 1 52 ? -26.625 16.516 17.078 1 97.5 52 LEU B C 1
ATOM 2625 O O . LEU B 1 52 ? -26.781 17.578 17.688 1 97.5 52 LEU B O 1
ATOM 2629 N N . LYS B 1 53 ? -26.375 15.391 17.641 1 97.5 53 LYS B N 1
ATOM 2630 C CA . LYS B 1 53 ? -26.188 15.289 19.078 1 97.5 53 LYS B CA 1
ATOM 2631 C C . LYS B 1 53 ? -24.766 15.633 19.484 1 97.5 53 LYS B C 1
ATOM 2633 O O . LYS B 1 53 ? -23.812 15.195 18.844 1 97.5 53 LYS B O 1
ATOM 2638 N N . GLU B 1 54 ? -24.703 16.438 20.531 1 97.69 54 GLU B N 1
ATOM 2639 C CA . GLU B 1 54 ? -23.375 16.719 21.078 1 97.69 54 GLU B CA 1
ATOM 2640 C C . GLU B 1 54 ? -22.766 15.477 21.734 1 97.69 54 GLU B C 1
ATOM 2642 O O . GLU B 1 54 ? -23.484 14.703 22.375 1 97.69 54 GLU B O 1
ATOM 2647 N N . LEU B 1 55 ? -21.484 15.234 21.562 1 97.75 55 LEU B N 1
ATOM 2648 C CA . LEU B 1 55 ? -20.781 14.148 22.234 1 97.75 55 LEU B CA 1
ATOM 2649 C C . LEU B 1 55 ? -20.297 14.578 23.625 1 97.75 55 LEU B C 1
ATOM 2651 O O . LEU B 1 55 ? -19.328 15.336 23.734 1 97.75 55 LEU B O 1
ATOM 2655 N N . ALA B 1 56 ? -20.891 14.125 24.641 1 94.44 56 ALA B N 1
ATOM 2656 C CA . ALA B 1 56 ? -20.562 14.484 26.016 1 94.44 56 ALA B CA 1
ATOM 2657 C C . ALA B 1 56 ? -19.141 14.062 26.359 1 94.44 56 ALA B C 1
ATOM 2659 O O . ALA B 1 56 ? -18.719 12.945 26.047 1 94.44 56 ALA B O 1
ATOM 2660 N N . GLY B 1 57 ? -18.422 14.953 26.969 1 96.69 57 GLY B N 1
ATOM 2661 C CA . GLY B 1 57 ? -17.078 14.641 27.438 1 96.69 57 GLY B CA 1
ATOM 2662 C C . GLY B 1 57 ? -16.062 14.562 26.312 1 96.69 57 GLY B C 1
ATOM 2663 O O . GLY B 1 57 ? -14.977 14 26.484 1 96.69 57 GLY B O 1
ATOM 2664 N N . ALA B 1 58 ? -16.406 15 25.141 1 97.44 58 ALA B N 1
ATOM 2665 C CA . ALA B 1 58 ? -15.578 14.891 23.938 1 97.44 58 ALA B CA 1
ATOM 2666 C C . ALA B 1 58 ? -14.172 15.414 24.188 1 97.44 58 ALA B C 1
ATOM 2668 O O . ALA B 1 58 ? -13.188 14.836 23.719 1 97.44 58 ALA B O 1
ATOM 2669 N N . LYS B 1 59 ? -14.008 16.469 24.938 1 95.56 59 LYS B N 1
ATOM 2670 C CA . LYS B 1 59 ? -12.734 17.156 25.141 1 95.56 59 LYS B CA 1
ATOM 2671 C C . LYS B 1 59 ? -11.766 16.281 25.938 1 95.56 59 LYS B C 1
ATOM 2673 O O . LYS B 1 59 ? -10.555 16.5 25.891 1 95.56 59 LYS B O 1
ATOM 2678 N N . ASP B 1 60 ? -12.289 15.289 26.641 1 97.31 60 ASP B N 1
ATOM 2679 C CA . ASP B 1 60 ? -11.461 14.43 27.484 1 97.31 60 ASP B CA 1
ATOM 2680 C C . ASP B 1 60 ? -11.125 13.117 26.766 1 97.31 60 ASP B C 1
ATOM 2682 O O . ASP B 1 60 ? -10.367 12.297 27.281 1 97.31 60 ASP B O 1
ATOM 2686 N N . LEU B 1 61 ? -11.648 12.961 25.609 1 98.31 61 LEU B N 1
ATOM 2687 C CA . LEU B 1 61 ? -11.43 11.719 24.891 1 98.31 61 LEU B CA 1
ATOM 2688 C C . LEU B 1 61 ? -10.133 11.781 24.078 1 98.31 61 LEU B C 1
ATOM 2690 O O . LEU B 1 61 ? -9.719 12.859 23.641 1 98.31 61 LEU B O 1
ATOM 2694 N N . ARG B 1 62 ? -9.492 10.602 23.891 1 98.62 62 ARG B N 1
ATOM 2695 C CA . ARG B 1 62 ? -8.336 10.484 23 1 98.62 62 ARG B CA 1
ATOM 2696 C C . ARG B 1 62 ? -8.695 10.898 21.578 1 98.62 62 ARG B C 1
ATOM 2698 O O . ARG B 1 62 ? -9.758 10.547 21.078 1 98.62 62 ARG B O 1
ATOM 2705 N N . VAL B 1 63 ? -7.836 11.664 20.969 1 98.75 63 VAL B N 1
ATOM 2706 C CA . VAL B 1 63 ? -7.988 12.031 19.562 1 98.75 63 VAL B CA 1
ATOM 2707 C C . VAL B 1 63 ? -7.289 10.992 18.688 1 98.75 63 VAL B C 1
ATOM 2709 O O . VAL B 1 63 ? -6.078 10.797 18.781 1 98.75 63 VAL B O 1
ATOM 2712 N N . GLY B 1 64 ? -8.016 10.281 17.859 1 98.75 64 GLY B N 1
ATOM 2713 C CA . GLY B 1 64 ? -7.457 9.344 16.906 1 98.75 64 GLY B CA 1
ATOM 2714 C C . GLY B 1 64 ? -7.184 9.969 15.555 1 98.75 64 GLY B C 1
ATOM 2715 O O . GLY B 1 64 ? -7.422 11.164 15.359 1 98.75 64 GLY B O 1
ATOM 2716 N N . SER B 1 65 ? -6.586 9.148 14.672 1 98.81 65 SER B N 1
ATOM 2717 C CA . SER B 1 65 ? -6.512 9.594 13.281 1 98.81 65 SER B CA 1
ATOM 2718 C C . SER B 1 65 ? -7.887 10.016 12.766 1 98.81 65 SER B C 1
ATOM 2720 O O . SER B 1 65 ? -8.891 9.352 13.039 1 98.81 65 SER B O 1
ATOM 2722 N N . PRO B 1 66 ? -7.973 11.094 12.039 1 98.69 66 PRO B N 1
ATOM 2723 C CA . PRO B 1 66 ? -9.289 11.539 11.57 1 98.69 66 PRO B CA 1
ATOM 2724 C C . PRO B 1 66 ? -9.906 10.594 10.547 1 98.69 66 PRO B C 1
ATOM 2726 O O . PRO B 1 66 ? -11.109 10.656 10.281 1 98.69 66 PRO B O 1
ATOM 2729 N N . VAL B 1 67 ? -9.086 9.766 9.93 1 98.38 67 VAL B N 1
ATOM 2730 C CA . VAL B 1 67 ? -9.617 8.766 9 1 98.38 67 VAL B CA 1
ATOM 2731 C C . VAL B 1 67 ? -9.594 7.387 9.656 1 98.38 67 VAL B C 1
ATOM 2733 O O . VAL B 1 67 ? -8.641 7.047 10.367 1 98.38 67 VAL B O 1
ATOM 2736 N N . ALA B 1 68 ? -10.641 6.641 9.406 1 97.12 68 ALA B N 1
ATOM 2737 C CA . ALA B 1 68 ? -10.773 5.332 10.039 1 97.12 68 ALA B CA 1
ATOM 2738 C C . ALA B 1 68 ? -9.859 4.309 9.375 1 97.12 68 ALA B C 1
ATOM 2740 O O . ALA B 1 68 ? -9.414 3.357 10.023 1 97.12 68 ALA B O 1
ATOM 2741 N N . ALA B 1 69 ? -9.641 4.441 8.117 1 94 69 ALA B N 1
ATOM 2742 C CA . ALA B 1 69 ? -8.82 3.533 7.316 1 94 69 ALA B CA 1
ATOM 2743 C C . ALA B 1 69 ? -8.422 4.176 5.992 1 94 69 ALA B C 1
ATOM 2745 O O . ALA B 1 69 ? -8.969 5.215 5.609 1 94 69 ALA B O 1
ATOM 2746 N N . ALA B 1 70 ? -7.418 3.66 5.41 1 96.75 70 ALA B N 1
ATOM 2747 C CA . ALA B 1 70 ? -7.016 4.055 4.062 1 96.75 70 ALA B CA 1
ATOM 2748 C C . ALA B 1 70 ? -6.902 2.838 3.148 1 96.75 70 ALA B C 1
ATOM 2750 O O . ALA B 1 70 ? -6.477 1.766 3.582 1 96.75 70 ALA B O 1
ATOM 2751 N N . GLY B 1 71 ? -7.387 3.012 1.869 1 96.12 71 GLY B N 1
ATOM 2752 C CA . GLY B 1 71 ? -7.082 1.98 0.891 1 96.12 71 GLY B CA 1
ATOM 2753 C C . GLY B 1 71 ? -5.602 1.88 0.572 1 96.12 71 GLY B C 1
ATOM 2754 O O . GLY B 1 71 ? -5.043 0.782 0.542 1 96.12 71 GLY B O 1
ATOM 2755 N N . SER B 1 72 ? -5.039 3.021 0.322 1 98.19 72 SER B N 1
ATOM 2756 C CA . SER B 1 72 ? -3.607 3.174 0.086 1 98.19 72 SER B CA 1
ATOM 2757 C C . SER B 1 72 ? -3.068 4.438 0.745 1 98.19 72 SER B C 1
ATOM 2759 O O . SER B 1 72 ? -3.818 5.387 0.988 1 98.19 72 SER B O 1
ATOM 2761 N N . ILE B 1 73 ? -1.832 4.359 1.135 1 98.88 73 ILE B N 1
ATOM 2762 C CA . ILE B 1 73 ? -1.081 5.559 1.498 1 98.88 73 ILE B CA 1
ATOM 2763 C C . ILE B 1 73 ? 0.037 5.793 0.484 1 98.88 73 ILE B C 1
ATOM 2765 O O . ILE B 1 73 ? 1.053 5.09 0.498 1 98.88 73 ILE B O 1
ATOM 2769 N N . ILE B 1 74 ? -0.191 6.742 -0.377 1 98.88 74 ILE B N 1
ATOM 2770 C CA . ILE B 1 74 ? 0.73 7.109 -1.446 1 98.88 74 ILE B CA 1
ATOM 2771 C C . ILE B 1 74 ? 1.564 8.312 -1.019 1 98.88 74 ILE B C 1
ATOM 2773 O O . ILE B 1 74 ? 1.017 9.352 -0.625 1 98.88 74 ILE B O 1
ATOM 2777 N N . CYS B 1 75 ? 2.869 8.188 -1.118 1 98.75 75 CYS B N 1
ATOM 2778 C CA . CYS B 1 75 ? 3.758 9.234 -0.635 1 98.75 75 CYS B CA 1
ATOM 2779 C C . CYS B 1 75 ? 4.582 9.82 -1.775 1 98.75 75 CYS B C 1
ATOM 2781 O O . CYS B 1 75 ? 5.023 9.094 -2.664 1 98.75 75 CYS B O 1
ATOM 2783 N N . ILE B 1 76 ? 4.805 11.102 -1.708 1 98.19 76 ILE B N 1
ATOM 2784 C CA . ILE B 1 76 ? 5.609 11.82 -2.691 1 98.19 76 ILE B CA 1
ATOM 2785 C C . ILE B 1 76 ? 6.949 12.211 -2.078 1 98.19 76 ILE B C 1
ATOM 2787 O O . ILE B 1 76 ? 6.996 12.836 -1.013 1 98.19 76 ILE B O 1
ATOM 2791 N N . GLY B 1 77 ? 7.992 11.82 -2.762 1 95.62 77 GLY B N 1
ATOM 2792 C CA . GLY B 1 77 ? 9.32 12.156 -2.281 1 95.62 77 GLY B CA 1
ATOM 2793 C C . GLY B 1 77 ? 9.883 13.422 -2.9 1 95.62 77 GLY B C 1
ATOM 2794 O O . GLY B 1 77 ? 9.586 13.734 -4.055 1 95.62 77 GLY B O 1
ATOM 2795 N N . GLN B 1 78 ? 10.648 14.156 -2.098 1 94.12 78 GLN B N 1
ATOM 2796 C CA . GLN B 1 78 ? 11.461 15.266 -2.572 1 94.12 78 GLN B CA 1
ATOM 2797 C C . GLN B 1 78 ? 10.609 16.312 -3.279 1 94.12 78 GLN B C 1
ATOM 2799 O O . GLN B 1 78 ? 10.938 16.766 -4.379 1 94.12 78 GLN B O 1
ATOM 2804 N N . ASN B 1 79 ? 9.508 16.75 -2.646 1 96.88 79 ASN B N 1
ATOM 2805 C CA . ASN B 1 79 ? 8.555 17.609 -3.322 1 96.88 79 ASN B CA 1
ATOM 2806 C C . ASN B 1 79 ? 8.695 19.062 -2.857 1 96.88 79 ASN B C 1
ATOM 2808 O O . ASN B 1 79 ? 7.781 19.875 -3.047 1 96.88 79 ASN B O 1
ATOM 2812 N N . TYR B 1 80 ? 9.688 19.406 -2.139 1 96.19 80 TYR B N 1
ATOM 2813 C CA . TYR B 1 80 ? 9.953 20.781 -1.737 1 96.19 80 TYR B CA 1
ATOM 2814 C C . TYR B 1 80 ? 11.273 21.281 -2.307 1 96.19 80 TYR B C 1
ATOM 2816 O O . TYR B 1 80 ? 12.32 20.641 -2.104 1 96.19 80 TYR B O 1
ATOM 2824 N N . ALA B 1 81 ? 11.273 22.375 -2.943 1 89.12 81 ALA B N 1
ATOM 2825 C CA . ALA B 1 81 ? 12.414 22.906 -3.682 1 89.12 81 ALA B CA 1
ATOM 2826 C C . ALA B 1 81 ? 13.617 23.109 -2.766 1 89.12 81 ALA B C 1
ATOM 2828 O O . ALA B 1 81 ? 14.742 22.75 -3.113 1 89.12 81 ALA B O 1
ATOM 2829 N N . ALA B 1 82 ? 13.375 23.688 -1.634 1 82.75 82 ALA B N 1
ATOM 2830 C CA . ALA B 1 82 ? 14.469 23.953 -0.702 1 82.75 82 ALA B CA 1
ATOM 2831 C C . ALA B 1 82 ? 15.086 22.656 -0.206 1 82.75 82 ALA B C 1
ATOM 2833 O O . ALA B 1 82 ? 16.297 22.578 0.008 1 82.75 82 ALA B O 1
ATOM 2834 N N . HIS B 1 83 ? 14.281 21.641 0.035 1 80.56 83 HIS B N 1
ATOM 2835 C CA . HIS B 1 83 ? 14.75 20.328 0.441 1 80.56 83 HIS B CA 1
ATOM 2836 C C . HIS B 1 83 ? 15.633 19.688 -0.635 1 80.56 83 HIS B C 1
ATOM 2838 O O . HIS B 1 83 ? 16.672 19.125 -0.331 1 80.56 83 HIS B O 1
ATOM 2844 N N . ALA B 1 84 ? 15.18 19.797 -1.853 1 75.69 84 ALA B N 1
ATOM 2845 C CA . ALA B 1 84 ? 15.961 19.281 -2.975 1 75.69 84 ALA B CA 1
ATOM 2846 C C . ALA B 1 84 ? 17.312 20 -3.076 1 75.69 84 ALA B C 1
ATOM 2848 O O . ALA B 1 84 ? 18.344 19.375 -3.307 1 75.69 84 ALA B O 1
ATOM 2849 N N . ALA B 1 85 ? 17.344 21.266 -2.836 1 76.06 85 ALA B N 1
ATOM 2850 C CA . ALA B 1 85 ? 18.562 22.062 -2.889 1 76.06 85 ALA B CA 1
ATOM 2851 C C . ALA B 1 85 ? 19.531 21.656 -1.777 1 76.06 85 ALA B C 1
ATOM 2853 O O . ALA B 1 85 ? 20.75 21.594 -1.996 1 76.06 85 ALA B O 1
ATOM 2854 N N . GLU B 1 86 ? 19.031 21.375 -0.637 1 72.06 86 GLU B N 1
ATOM 2855 C CA . GLU B 1 86 ? 19.828 20.969 0.517 1 72.06 86 GLU B CA 1
ATOM 2856 C C . GLU B 1 86 ? 20.609 19.688 0.226 1 72.06 86 GLU B C 1
ATOM 2858 O O . GLU B 1 86 ? 21.719 19.516 0.708 1 72.06 86 GLU B O 1
ATOM 2863 N N . SER B 1 87 ? 20.031 18.859 -0.579 1 68.38 87 SER B N 1
ATOM 2864 C CA . SER B 1 87 ? 20.656 17.578 -0.9 1 68.38 87 SER B CA 1
ATOM 2865 C C . SER B 1 87 ? 21.547 17.688 -2.135 1 68.38 87 SER B C 1
ATOM 2867 O O . SER B 1 87 ? 22.203 16.719 -2.525 1 68.38 87 SER B O 1
ATOM 2869 N N . GLY B 1 88 ? 21.609 18.859 -2.746 1 72.06 88 GLY B N 1
ATOM 2870 C CA . GLY B 1 88 ? 22.391 19.062 -3.955 1 72.06 88 GLY B CA 1
ATOM 2871 C C . GLY B 1 88 ? 21.781 18.406 -5.176 1 72.06 88 GLY B C 1
ATOM 2872 O O . GLY B 1 88 ? 22.438 18.266 -6.207 1 72.06 88 GLY B O 1
ATOM 2873 N N . ALA B 1 89 ? 20.594 17.969 -5.012 1 73.31 89 ALA B N 1
ATOM 2874 C CA . ALA B 1 89 ? 19.938 17.281 -6.113 1 73.31 89 ALA B CA 1
ATOM 2875 C C . ALA B 1 89 ? 19.078 18.234 -6.934 1 73.31 89 ALA B C 1
ATOM 2877 O O . ALA B 1 89 ? 18.594 19.234 -6.418 1 73.31 89 ALA B O 1
ATOM 2878 N N . GLU B 1 90 ? 19.031 17.953 -8.281 1 85 90 GLU B N 1
ATOM 2879 C CA . GLU B 1 90 ? 18.047 18.656 -9.109 1 85 90 GLU B CA 1
ATOM 2880 C C . GLU B 1 90 ? 16.625 18.266 -8.719 1 85 90 GLU B C 1
ATOM 2882 O O . GLU B 1 90 ? 16.344 17.109 -8.43 1 85 90 GLU B O 1
ATOM 2887 N N . PRO B 1 91 ? 15.75 19.297 -8.688 1 88.38 91 PRO B N 1
ATOM 2888 C CA . PRO B 1 91 ? 14.352 18.969 -8.406 1 88.38 91 PRO B CA 1
ATOM 2889 C C . PRO B 1 91 ? 13.789 17.938 -9.391 1 88.38 91 PRO B C 1
ATOM 2891 O O . PRO B 1 91 ? 14.109 17.984 -10.578 1 88.38 91 PRO B O 1
ATOM 2894 N N . PRO B 1 92 ? 13.031 17.094 -8.867 1 92.25 92 PRO B N 1
ATOM 2895 C CA . PRO B 1 92 ? 12.422 16.109 -9.766 1 92.25 92 PRO B CA 1
ATOM 2896 C C . PRO B 1 92 ? 11.508 16.75 -10.812 1 92.25 92 PRO B C 1
ATOM 2898 O O . PRO B 1 92 ? 10.828 17.734 -10.516 1 92.25 92 PRO B O 1
ATOM 2901 N N . THR B 1 93 ? 11.469 16.156 -12 1 91.94 93 THR B N 1
ATOM 2902 C CA . THR B 1 93 ? 10.602 16.641 -13.07 1 91.94 93 THR B CA 1
ATOM 2903 C C . THR B 1 93 ? 9.281 15.883 -13.078 1 91.94 93 THR B C 1
ATOM 2905 O O . THR B 1 93 ? 8.32 16.297 -13.734 1 91.94 93 THR B O 1
ATOM 2908 N N . GLU B 1 94 ? 9.281 14.734 -12.406 1 93.75 94 GLU B N 1
ATOM 2909 C CA . GLU B 1 94 ? 8.109 13.898 -12.133 1 93.75 94 GLU B CA 1
ATOM 2910 C C . GLU B 1 94 ? 7.996 13.57 -10.648 1 93.75 94 GLU B C 1
ATOM 2912 O O . GLU B 1 94 ? 9.008 13.414 -9.961 1 93.75 94 GLU B O 1
ATOM 2917 N N . PRO B 1 95 ? 6.746 13.461 -10.164 1 96 95 PRO B N 1
ATOM 2918 C CA . PRO B 1 95 ? 6.648 13.023 -8.773 1 96 95 PRO B CA 1
ATOM 2919 C C . PRO B 1 95 ? 7.336 11.68 -8.523 1 96 95 PRO B C 1
ATOM 2921 O O . PRO B 1 95 ? 7.176 10.75 -9.312 1 96 95 PRO B O 1
ATOM 2924 N N . VAL B 1 96 ? 8.133 11.609 -7.48 1 96.5 96 VAL B N 1
ATOM 2925 C CA . VAL B 1 96 ? 8.711 10.352 -7.02 1 96.5 96 VAL B CA 1
ATOM 2926 C C . VAL B 1 96 ? 7.758 9.672 -6.043 1 96.5 96 VAL B C 1
ATOM 2928 O O . VAL B 1 96 ? 7.402 10.242 -5.008 1 96.5 96 VAL B O 1
ATOM 2931 N N . VAL B 1 97 ? 7.352 8.461 -6.359 1 98 97 VAL B N 1
ATOM 2932 C CA . VAL B 1 97 ? 6.207 7.879 -5.668 1 98 97 VAL B CA 1
ATOM 2933 C C . VAL B 1 97 ? 6.641 6.609 -4.934 1 98 97 VAL B C 1
ATOM 2935 O O . VAL B 1 97 ? 7.348 5.773 -5.492 1 98 97 VAL B O 1
ATOM 2938 N N . PHE B 1 98 ? 6.297 6.48 -3.676 1 98.12 98 PHE B N 1
ATOM 2939 C CA . PHE B 1 98 ? 6.414 5.254 -2.893 1 98.12 98 PHE B CA 1
ATOM 2940 C C . PHE B 1 98 ? 5.211 5.078 -1.977 1 98.12 98 PHE B C 1
ATOM 2942 O O . PHE B 1 98 ? 4.312 5.918 -1.954 1 98.12 98 PHE B O 1
ATOM 2949 N N . PHE B 1 99 ? 5.164 3.955 -1.265 1 98.62 99 PHE B N 1
ATOM 2950 C CA . PHE B 1 99 ? 3.979 3.641 -0.477 1 98.62 99 PHE B CA 1
ATOM 2951 C C . PHE B 1 99 ? 4.348 3.391 0.98 1 98.62 99 PHE B C 1
ATOM 2953 O O . PHE B 1 99 ? 5.461 2.951 1.278 1 98.62 99 PHE B O 1
ATOM 2960 N N . LYS B 1 100 ? 3.465 3.717 1.847 1 98.69 100 LYS B N 1
ATOM 2961 C CA . LYS B 1 100 ? 3.383 3.131 3.182 1 98.69 100 LYS B CA 1
ATOM 2962 C C . LYS B 1 100 ? 2.25 2.111 3.266 1 98.69 100 LYS B C 1
ATOM 2964 O O . LYS B 1 100 ? 1.291 2.176 2.496 1 98.69 100 LYS B O 1
ATOM 2969 N N . SER B 1 101 ? 2.398 1.19 4.172 1 98.44 101 SER B N 1
ATOM 2970 C CA . SER B 1 101 ? 1.267 0.305 4.43 1 98.44 101 SER B CA 1
ATOM 2971 C C . SER B 1 101 ? 0.172 1.021 5.215 1 98.44 101 SER B C 1
ATOM 2973 O O . SER B 1 101 ? 0.462 1.799 6.125 1 98.44 101 SER B O 1
ATOM 2975 N N . PRO B 1 102 ? -1.065 0.722 4.898 1 97.88 102 PRO B N 1
ATOM 2976 C CA . PRO B 1 102 ? -2.164 1.448 5.543 1 97.88 102 PRO B CA 1
ATOM 2977 C C . PRO B 1 102 ? -2.207 1.237 7.055 1 97.88 102 PRO B C 1
ATOM 2979 O O . PRO B 1 102 ? -2.686 2.104 7.789 1 97.88 102 PRO B O 1
ATOM 2982 N N . ASN B 1 103 ? -1.667 0.16 7.5 1 97.5 103 ASN B N 1
ATOM 2983 C CA . ASN B 1 103 ? -1.761 -0.149 8.922 1 97.5 103 ASN B CA 1
ATOM 2984 C C . ASN B 1 103 ? -0.734 0.635 9.734 1 97.5 103 ASN B C 1
ATOM 2986 O O . ASN B 1 103 ? -0.572 0.398 10.938 1 97.5 103 ASN B O 1
ATOM 2990 N N . THR B 1 104 ? -0.031 1.589 9.07 1 98.56 104 THR B N 1
ATOM 2991 C CA . THR B 1 104 ? 0.928 2.424 9.781 1 98.56 104 THR B CA 1
ATOM 2992 C C . THR B 1 104 ? 0.228 3.611 10.438 1 98.56 104 THR B C 1
ATOM 2994 O O . THR B 1 104 ? 0.815 4.301 11.273 1 98.56 104 THR B O 1
ATOM 2997 N N . ILE B 1 105 ? -0.988 3.875 10.133 1 98.62 105 ILE B N 1
ATOM 2998 C CA . ILE B 1 105 ? -1.739 5.035 10.594 1 98.62 105 ILE B CA 1
ATOM 2999 C C . ILE B 1 105 ? -1.899 4.969 12.117 1 98.62 105 ILE B C 1
ATOM 3001 O O . ILE B 1 105 ? -2.211 3.91 12.664 1 98.62 105 ILE B O 1
ATOM 3005 N N . THR B 1 106 ? -1.65 6.016 12.805 1 98.5 106 THR B N 1
ATOM 3006 C CA . THR B 1 106 ? -1.915 6.168 14.227 1 98.5 106 THR B CA 1
ATOM 3007 C C . THR B 1 106 ? -2.379 7.586 14.547 1 98.5 106 THR B C 1
ATOM 3009 O O . THR B 1 106 ? -2.432 8.445 13.656 1 98.5 106 THR B O 1
ATOM 3012 N N . GLY B 1 107 ? -2.84 7.863 15.75 1 98.75 107 GLY B N 1
ATOM 3013 C CA . GLY B 1 107 ? -3.379 9.156 16.156 1 98.75 107 GLY B CA 1
ATOM 3014 C C . GLY B 1 107 ? -2.312 10.219 16.328 1 98.75 107 GLY B C 1
ATOM 3015 O O . GLY B 1 107 ? -1.137 9.898 16.516 1 98.75 107 GLY B O 1
ATOM 3016 N N . PRO B 1 108 ? -2.74 11.453 16.297 1 98.81 108 PRO B N 1
ATOM 3017 C CA . PRO B 1 108 ? -1.826 12.594 16.328 1 98.81 108 PRO B CA 1
ATOM 3018 C C . PRO B 1 108 ? -1.091 12.734 17.656 1 98.81 108 PRO B C 1
ATOM 3020 O O . PRO B 1 108 ? -0.091 13.453 17.734 1 98.81 108 PRO B O 1
ATOM 3023 N N . TYR B 1 109 ? -1.579 12.047 18.703 1 98.75 109 TYR B N 1
ATOM 3024 C CA . TYR B 1 109 ? -0.964 12.203 20.016 1 98.75 109 TYR B CA 1
ATOM 3025 C C . TYR B 1 109 ? -0.54 10.852 20.578 1 98.75 109 TYR B C 1
ATOM 3027 O O . TYR B 1 109 ? -0.265 10.734 21.781 1 98.75 109 TYR B O 1
ATOM 3035 N N . ASP B 1 110 ? -0.56 9.82 19.781 1 98.5 110 ASP B N 1
ATOM 3036 C CA . ASP B 1 110 ? -0.169 8.484 20.203 1 98.5 110 ASP B CA 1
ATOM 3037 C C . ASP B 1 110 ? 1.346 8.383 20.375 1 98.5 110 ASP B C 1
ATOM 3039 O O . ASP B 1 110 ? 2.098 9.109 19.734 1 98.5 110 ASP B O 1
ATOM 3043 N N . GLU B 1 111 ? 1.758 7.531 21.25 1 98.12 111 GLU B N 1
ATOM 3044 C CA . GLU B 1 111 ? 3.178 7.195 21.312 1 98.12 111 GLU B CA 1
ATOM 3045 C C . GLU B 1 111 ? 3.607 6.395 20.078 1 98.12 111 GLU B C 1
ATOM 3047 O O . GLU B 1 111 ? 2.797 5.684 19.484 1 98.12 111 GLU B O 1
ATOM 3052 N N . VAL B 1 112 ? 4.789 6.613 19.703 1 98.5 112 VAL B N 1
ATOM 3053 C CA . VAL B 1 112 ? 5.344 5.918 18.547 1 98.5 112 VAL B CA 1
ATOM 3054 C C . VAL B 1 112 ? 6.559 5.098 18.969 1 98.5 112 VAL B C 1
ATOM 3056 O O . VAL B 1 112 ? 7.426 5.59 19.703 1 98.5 112 VAL B O 1
ATOM 3059 N N . GLY B 1 113 ? 6.629 3.9 18.547 1 98.38 113 GLY B N 1
ATOM 3060 C CA . GLY B 1 113 ? 7.766 3.045 18.844 1 98.38 113 GLY B CA 1
ATOM 3061 C C . GLY B 1 113 ? 8.914 3.219 17.875 1 98.38 113 GLY B C 1
ATOM 3062 O O . GLY B 1 113 ? 8.711 3.174 16.656 1 98.38 113 GLY B O 1
ATOM 3063 N N . ILE B 1 114 ? 10.094 3.43 18.422 1 98.62 114 ILE B N 1
ATOM 3064 C CA . ILE B 1 114 ? 11.32 3.309 17.641 1 98.62 114 ILE B CA 1
ATOM 3065 C C . ILE B 1 114 ? 11.664 1.834 17.438 1 98.62 114 ILE B C 1
ATOM 3067 O O . ILE B 1 114 ? 11.781 1.076 18.406 1 98.62 114 ILE B O 1
ATOM 3071 N N . PRO B 1 115 ? 11.836 1.384 16.156 1 97.75 115 PRO B N 1
ATOM 3072 C CA . PRO B 1 115 ? 12.07 -0.042 15.914 1 97.75 115 PRO B CA 1
ATOM 3073 C C . PRO B 1 115 ? 13.242 -0.592 16.719 1 97.75 115 PRO B C 1
ATOM 3075 O O . PRO B 1 115 ? 14.156 0.157 17.078 1 97.75 115 PRO B O 1
ATOM 3078 N N . PRO B 1 116 ? 13.25 -1.898 16.922 1 96.62 116 PRO B N 1
ATOM 3079 C CA . PRO B 1 116 ? 14.367 -2.506 17.656 1 96.62 116 PRO B CA 1
ATOM 3080 C C . PRO B 1 116 ? 15.719 -2.195 17.031 1 96.62 116 PRO B C 1
ATOM 3082 O O . PRO B 1 116 ? 15.898 -2.381 15.82 1 96.62 116 PRO B O 1
ATOM 3085 N N . GLN B 1 117 ? 16.609 -1.629 17.812 1 92.75 117 GLN B N 1
ATOM 3086 C CA . GLN B 1 117 ? 18 -1.385 17.453 1 92.75 117 GLN B CA 1
ATOM 3087 C C . GLN B 1 117 ? 18.109 -0.25 16.438 1 92.75 117 GLN B C 1
ATOM 3089 O O . GLN B 1 117 ? 19.172 -0.039 15.852 1 92.75 117 GLN B O 1
ATOM 3094 N N . SER B 1 118 ? 17 0.402 16.172 1 96.44 118 SER B N 1
ATOM 3095 C CA . SER B 1 118 ? 17.047 1.527 15.25 1 96.44 118 SER B CA 1
ATOM 3096 C C . SER B 1 118 ? 17.906 2.66 15.805 1 96.44 118 SER B C 1
ATOM 3098 O O . SER B 1 118 ? 17.797 3.01 16.984 1 96.44 118 SER B O 1
ATOM 3100 N N . LEU B 1 119 ? 18.734 3.277 14.914 1 97.25 119 LEU B N 1
ATOM 3101 C CA . LEU B 1 119 ? 19.547 4.43 15.266 1 97.25 119 LEU B CA 1
ATOM 3102 C C . LEU B 1 119 ? 19.234 5.617 14.367 1 97.25 119 LEU B C 1
ATOM 3104 O O . LEU B 1 119 ? 19.828 6.688 14.516 1 97.25 119 LEU B O 1
ATOM 3108 N N . LYS B 1 120 ? 18.328 5.453 13.438 1 98.56 120 LYS B N 1
ATOM 3109 C CA . LYS B 1 120 ? 18.156 6.496 12.422 1 98.56 120 LYS B CA 1
ATOM 3110 C C . LYS B 1 120 ? 16.672 6.781 12.172 1 98.56 120 LYS B C 1
ATOM 3112 O O . LYS B 1 120 ? 16.25 6.902 11.023 1 98.56 120 LYS B O 1
ATOM 3117 N N . THR B 1 121 ? 15.836 6.75 13.219 1 98.75 121 THR B N 1
ATOM 3118 C CA . THR B 1 121 ? 14.438 7.16 13.125 1 98.75 121 THR B CA 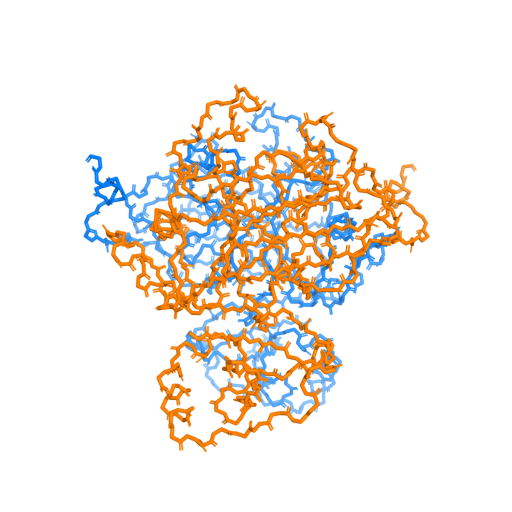1
ATOM 3119 C C . THR B 1 121 ? 14.336 8.672 12.93 1 98.75 121 THR B C 1
ATOM 3121 O O . THR B 1 121 ? 14.984 9.445 13.641 1 98.75 121 THR B O 1
ATOM 3124 N N . ASP B 1 122 ? 13.594 9.086 11.953 1 98.81 122 ASP B N 1
ATOM 3125 C CA . ASP B 1 122 ? 13.508 10.469 11.492 1 98.81 122 ASP B CA 1
ATOM 3126 C C . ASP B 1 122 ? 12.055 10.93 11.422 1 98.81 122 ASP B C 1
ATOM 3128 O O . ASP B 1 122 ? 11.141 10.117 11.305 1 98.81 122 ASP B O 1
ATOM 3132 N N . TRP B 1 123 ? 11.82 12.203 11.609 1 98.88 123 TRP B N 1
ATOM 3133 C CA . TRP B 1 123 ? 10.508 12.82 11.508 1 98.88 123 TRP B CA 1
ATOM 3134 C C . TRP B 1 123 ? 10.344 13.555 10.188 1 98.88 123 TRP B C 1
ATOM 3136 O O . TRP B 1 123 ? 11.336 13.906 9.539 1 98.88 123 TRP B O 1
ATOM 3146 N N . GLU B 1 124 ? 9.109 13.688 9.719 1 98.75 124 GLU B N 1
ATOM 3147 C CA . GLU B 1 124 ? 8.828 14.453 8.508 1 98.75 124 GLU B CA 1
ATOM 3148 C C . GLU B 1 124 ? 7.457 15.117 8.578 1 98.75 124 GLU B C 1
ATOM 3150 O O . GLU B 1 124 ? 6.434 14.445 8.43 1 98.75 124 GLU B O 1
ATOM 3155 N N . VAL B 1 125 ? 7.375 16.422 8.781 1 98.88 125 VAL B N 1
ATOM 3156 C CA . VAL B 1 125 ? 6.09 17.109 8.695 1 98.88 125 VAL B CA 1
ATOM 3157 C C . VAL B 1 125 ? 5.641 17.172 7.234 1 98.88 125 VAL B C 1
ATOM 3159 O O . VAL B 1 125 ? 6.422 17.547 6.355 1 98.88 125 VAL B O 1
ATOM 3162 N N . GLU B 1 126 ? 4.469 16.734 6.992 1 98.94 126 GLU B N 1
ATOM 3163 C CA . GLU B 1 126 ? 3.93 16.781 5.637 1 98.94 126 GLU B CA 1
ATOM 3164 C C . GLU B 1 126 ? 2.457 17.172 5.641 1 98.94 126 GLU B C 1
ATOM 3166 O O . GLU B 1 126 ? 1.737 16.906 6.602 1 98.94 126 GLU B O 1
ATOM 3171 N N . LEU B 1 127 ? 2.004 17.859 4.566 1 98.94 127 LEU B N 1
ATOM 3172 C CA . LEU B 1 127 ? 0.589 17.969 4.234 1 98.94 127 LEU B CA 1
ATOM 3173 C C . LEU B 1 127 ? 0.075 16.688 3.592 1 98.94 127 LEU B C 1
ATOM 3175 O O . LEU B 1 127 ? 0.652 16.203 2.617 1 98.94 127 LEU B O 1
ATOM 3179 N N . ALA B 1 128 ? -0.952 16.125 4.176 1 98.94 128 ALA B N 1
ATOM 3180 C CA . ALA B 1 128 ? -1.603 14.961 3.586 1 98.94 128 ALA B CA 1
ATOM 3181 C C . ALA B 1 128 ? -3.016 15.297 3.121 1 98.94 128 ALA B C 1
ATOM 3183 O O . ALA B 1 128 ? -3.678 16.156 3.701 1 98.94 128 ALA B O 1
ATOM 3184 N N . LEU B 1 129 ? -3.457 14.656 2.064 1 98.88 129 LEU B N 1
ATOM 3185 C CA . LEU B 1 129 ? -4.828 14.805 1.59 1 98.88 129 LEU B CA 1
ATOM 3186 C C . LEU B 1 129 ? -5.504 13.453 1.43 1 98.88 129 LEU B C 1
ATOM 3188 O O . LEU B 1 129 ? -4.836 12.414 1.438 1 98.88 129 LEU B O 1
ATOM 3192 N N . VAL B 1 130 ? -6.82 13.453 1.413 1 98.88 130 VAL B N 1
ATOM 3193 C CA . VAL B 1 130 ? -7.609 12.242 1.193 1 98.88 130 VAL B CA 1
ATOM 3194 C C . VAL B 1 130 ? -8.422 12.383 -0.091 1 98.88 130 VAL B C 1
ATOM 3196 O O . VAL B 1 130 ? -8.969 13.453 -0.376 1 98.88 130 VAL B O 1
ATOM 3199 N N . ILE B 1 131 ? -8.461 11.312 -0.909 1 98.88 131 ILE B N 1
ATOM 3200 C CA . ILE B 1 131 ? -9.234 11.273 -2.145 1 98.88 131 ILE B CA 1
ATOM 3201 C C . ILE B 1 131 ? -10.703 11.031 -1.82 1 98.88 131 ILE B C 1
ATOM 3203 O O . ILE B 1 131 ? -11.031 10.195 -0.973 1 98.88 131 ILE B O 1
ATOM 3207 N N . SER B 1 132 ? -11.617 11.727 -2.51 1 98.25 132 SER B N 1
ATOM 3208 C CA . SER B 1 132 ? -13.031 11.641 -2.176 1 98.25 132 SER B CA 1
ATOM 3209 C C . SER B 1 132 ? -13.828 10.969 -3.293 1 98.25 132 SER B C 1
ATOM 3211 O O . SER B 1 132 ? -14.977 10.578 -3.096 1 98.25 132 SER B O 1
ATOM 3213 N N . LYS B 1 133 ? -13.266 10.922 -4.473 1 97.5 133 LYS B N 1
ATOM 3214 C CA . LYS B 1 133 ? -13.891 10.352 -5.66 1 97.5 133 LYS B CA 1
ATOM 3215 C C . LYS B 1 133 ? -12.898 9.5 -6.445 1 97.5 133 LYS B C 1
ATOM 3217 O O . LYS B 1 133 ? -11.695 9.773 -6.449 1 97.5 133 LYS B O 1
ATOM 3222 N N . PRO B 1 134 ? -13.477 8.414 -7.074 1 97.56 134 PRO B N 1
ATOM 3223 C CA . PRO B 1 134 ? -12.57 7.688 -7.969 1 97.56 134 PRO B CA 1
ATOM 3224 C C . PRO B 1 134 ? -11.938 8.586 -9.031 1 97.56 134 PRO B C 1
ATOM 3226 O O . PRO B 1 134 ? -12.602 9.492 -9.547 1 97.56 134 PRO B O 1
ATOM 3229 N N . ALA B 1 135 ? -10.633 8.383 -9.297 1 97.81 135 ALA B N 1
ATOM 3230 C CA . ALA B 1 135 ? -9.922 9.234 -10.25 1 97.81 135 ALA B CA 1
ATOM 3231 C C . ALA B 1 135 ? -8.953 8.422 -11.094 1 97.81 135 ALA B C 1
ATOM 3233 O O . ALA B 1 135 ? -8.125 7.676 -10.562 1 97.81 135 ALA B O 1
ATOM 3234 N N . ALA B 1 136 ? -9.047 8.508 -12.383 1 97.5 136 ALA B N 1
ATOM 3235 C CA . ALA B 1 136 ? -8.102 7.957 -13.352 1 97.5 136 ALA B CA 1
ATOM 3236 C C . ALA B 1 136 ? -8.047 8.812 -14.617 1 97.5 136 ALA B C 1
ATOM 3238 O O . ALA B 1 136 ? -9.086 9.281 -15.094 1 97.5 136 ALA B O 1
ATOM 3239 N N . TYR B 1 137 ? -6.844 9.125 -15.039 1 97.12 137 TYR B N 1
ATOM 3240 C CA . TYR B 1 137 ? -6.574 9.812 -16.297 1 97.12 137 TYR B CA 1
ATOM 3241 C C . TYR B 1 137 ? -7.234 11.188 -16.328 1 97.12 137 TYR B C 1
ATOM 3243 O O . TYR B 1 137 ? -7.93 11.531 -17.281 1 97.12 137 TYR B O 1
ATOM 3251 N N . LEU B 1 138 ? -7.082 11.852 -15.25 1 97.38 138 LEU B N 1
ATOM 3252 C CA . LEU B 1 138 ? -7.609 13.203 -15.125 1 97.38 138 LEU B CA 1
ATOM 3253 C C . LEU B 1 138 ? -6.961 14.133 -16.141 1 97.38 138 LEU B C 1
ATOM 3255 O O . LEU B 1 138 ? -5.758 14.031 -16.406 1 97.38 138 LEU B O 1
ATOM 3259 N N . LYS B 1 139 ? -7.699 15.195 -16.625 1 95.44 139 LYS B N 1
ATOM 3260 C CA . LYS B 1 139 ? -7.25 16 -17.766 1 95.44 139 LYS B CA 1
ATOM 3261 C C . LYS B 1 139 ? -6.812 17.391 -17.312 1 95.44 139 LYS B C 1
ATOM 3263 O O . LYS B 1 139 ? -6.164 18.125 -18.062 1 95.44 139 LYS B O 1
ATOM 3268 N N . SER B 1 140 ? -7.211 17.766 -16.094 1 96.44 140 SER B N 1
ATOM 3269 C CA . SER B 1 140 ? -6.926 19.125 -15.641 1 96.44 140 SER B CA 1
ATOM 3270 C C . SER B 1 140 ? -6.762 19.172 -14.125 1 96.44 140 SER B C 1
ATOM 3272 O O . SER B 1 140 ? -7.16 18.25 -13.414 1 96.44 140 SER B O 1
ATOM 3274 N N . ASN B 1 141 ? -6.18 20.219 -13.68 1 97.06 141 ASN B N 1
ATOM 3275 C CA . ASN B 1 141 ? -6.055 20.438 -12.242 1 97.06 141 ASN B CA 1
ATOM 3276 C C . ASN B 1 141 ? -7.406 20.719 -11.594 1 97.06 141 ASN B C 1
ATOM 3278 O O . ASN B 1 141 ? -7.602 20.438 -10.414 1 97.06 141 ASN B O 1
ATOM 3282 N N . GLU B 1 142 ? -8.305 21.266 -12.375 1 97.5 142 GLU B N 1
ATOM 3283 C CA . GLU B 1 142 ? -9.656 21.453 -11.859 1 97.5 142 GLU B CA 1
ATOM 3284 C C . GLU B 1 142 ? -10.312 20.109 -11.531 1 97.5 142 GLU B C 1
ATOM 3286 O O . GLU B 1 142 ? -10.938 19.969 -10.484 1 97.5 142 GLU B O 1
ATOM 3291 N N . GLU B 1 143 ? -10.141 19.141 -12.453 1 97.56 143 GLU B N 1
ATOM 3292 C CA . GLU B 1 143 ? -10.648 17.797 -12.18 1 97.56 143 GLU B CA 1
ATOM 3293 C C . GLU B 1 143 ? -9.969 17.188 -10.961 1 97.56 143 GLU B C 1
ATOM 3295 O O . GLU B 1 143 ? -10.609 16.516 -10.148 1 97.56 143 GLU B O 1
ATOM 3300 N N . ALA B 1 144 ? -8.656 17.438 -10.867 1 98.38 144 ALA B N 1
ATOM 3301 C CA . ALA B 1 144 ? -7.887 16.922 -9.734 1 98.38 144 ALA B CA 1
ATOM 3302 C C . ALA B 1 144 ? -8.391 17.5 -8.414 1 98.38 144 ALA B C 1
ATOM 3304 O O . ALA B 1 144 ? -8.609 16.766 -7.449 1 98.38 144 ALA B O 1
ATOM 3305 N N . ALA B 1 145 ? -8.602 18.797 -8.414 1 98.31 145 ALA B N 1
ATOM 3306 C CA . ALA B 1 145 ? -9.086 19.469 -7.211 1 98.31 145 ALA B CA 1
ATOM 3307 C C . ALA B 1 145 ? -10.43 18.906 -6.762 1 98.31 145 ALA B C 1
ATOM 3309 O O . ALA B 1 145 ? -10.68 18.766 -5.562 1 98.31 145 ALA B O 1
ATOM 3310 N N . ALA B 1 146 ? -11.25 18.516 -7.695 1 98.12 146 ALA B N 1
ATOM 3311 C CA . ALA B 1 146 ? -12.594 18.016 -7.418 1 98.12 146 ALA B CA 1
ATOM 3312 C C . ALA B 1 146 ? -12.539 16.641 -6.758 1 98.12 146 ALA B C 1
ATOM 3314 O O . ALA B 1 146 ? -13.523 16.188 -6.176 1 98.12 146 ALA B O 1
ATOM 3315 N N . CYS B 1 147 ? -11.375 15.984 -6.855 1 98.56 147 CYS B N 1
ATOM 3316 C CA . CYS B 1 147 ? -11.234 14.633 -6.316 1 98.56 147 CYS B CA 1
ATOM 3317 C C . CYS B 1 147 ? -10.656 14.672 -4.906 1 98.56 147 CYS B C 1
ATOM 3319 O O . CYS B 1 147 ? -10.5 13.625 -4.27 1 98.56 147 CYS B O 1
ATOM 3321 N N . ILE B 1 148 ? -10.344 15.805 -4.398 1 98.75 148 ILE B N 1
ATOM 3322 C CA . ILE B 1 148 ? -9.734 15.922 -3.078 1 98.75 148 ILE B CA 1
ATOM 3323 C C . ILE B 1 148 ? -10.82 16.109 -2.021 1 98.75 148 ILE B C 1
ATOM 3325 O O . ILE B 1 148 ? -11.656 17.016 -2.135 1 98.75 148 ILE B O 1
ATOM 3329 N N . GLY B 1 149 ? -10.812 15.281 -1.005 1 98.62 149 GLY B N 1
ATOM 3330 C CA . GLY B 1 149 ? -11.82 15.32 0.045 1 98.62 149 GLY B CA 1
ATOM 3331 C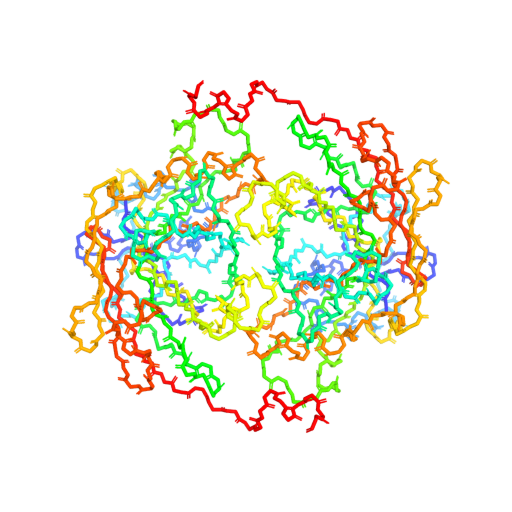 C . GLY B 1 149 ? -11.445 16.25 1.188 1 98.62 149 GLY B C 1
ATOM 3332 O O . GLY B 1 149 ? -12.328 16.859 1.812 1 98.62 149 GLY B O 1
ATOM 3333 N N . GLY B 1 150 ? -10.148 16.344 1.49 1 98.75 150 GLY B N 1
ATOM 3334 C CA . GLY B 1 150 ? -9.695 17.156 2.607 1 98.75 150 GLY B CA 1
ATOM 3335 C C . GLY B 1 150 ? -8.219 17 2.902 1 98.75 150 GLY B C 1
ATOM 3336 O O . GLY B 1 150 ? -7.492 16.359 2.135 1 98.75 150 GLY B O 1
ATOM 3337 N N . TYR B 1 151 ? -7.824 17.641 3.986 1 98.94 151 TYR B N 1
ATOM 3338 C CA . TYR B 1 151 ? -6.406 17.75 4.32 1 98.94 151 TYR B CA 1
ATOM 3339 C C . TYR B 1 151 ? -6.176 17.484 5.805 1 98.94 151 TYR B C 1
ATOM 3341 O O . TYR B 1 151 ? -7.07 17.703 6.625 1 98.94 151 TYR B O 1
ATOM 3349 N N . MET B 1 152 ? -4.992 17.078 6.121 1 98.88 152 MET B N 1
ATOM 3350 C CA . MET B 1 152 ? -4.586 16.828 7.504 1 98.88 152 MET B CA 1
ATOM 3351 C C . MET B 1 152 ? -3.072 16.938 7.648 1 98.88 152 MET B C 1
ATOM 3353 O O . MET B 1 152 ? -2.348 16.969 6.652 1 98.88 152 MET B O 1
ATOM 3357 N N . VAL B 1 153 ? -2.604 17.078 8.875 1 98.94 153 VAL B N 1
ATOM 3358 C CA . VAL B 1 153 ? -1.179 17.016 9.188 1 98.94 153 VAL B CA 1
ATOM 3359 C C . VAL B 1 153 ? -0.722 15.555 9.219 1 98.94 153 VAL B C 1
ATOM 3361 O O . VAL B 1 153 ? -1.421 14.688 9.75 1 98.94 153 VAL B O 1
ATOM 3364 N N . ALA B 1 154 ? 0.405 15.312 8.633 1 98.94 154 ALA B N 1
ATOM 3365 C CA . ALA B 1 154 ? 1.021 13.984 8.68 1 98.94 154 ALA B CA 1
ATOM 3366 C C . ALA B 1 154 ? 2.449 14.062 9.211 1 98.94 154 ALA B C 1
ATOM 3368 O O . ALA B 1 154 ? 3.156 15.047 8.969 1 98.94 154 ALA B O 1
ATOM 3369 N N . ASN B 1 155 ? 2.809 13.156 10.008 1 98.94 155 ASN B N 1
ATOM 3370 C CA . ASN B 1 155 ? 4.207 12.836 10.281 1 98.94 155 ASN B CA 1
ATOM 3371 C C . ASN B 1 155 ? 4.648 11.57 9.562 1 98.94 155 ASN B C 1
ATOM 3373 O O . ASN B 1 155 ? 4.34 10.461 9.992 1 98.94 155 ASN B O 1
ATOM 3377 N N . ASP B 1 156 ? 5.324 11.781 8.438 1 98.88 156 ASP B N 1
ATOM 3378 C CA . ASP B 1 156 ? 5.797 10.641 7.656 1 98.88 156 ASP B CA 1
ATOM 3379 C C . ASP B 1 156 ? 7.102 10.086 8.227 1 98.88 156 ASP B C 1
ATOM 3381 O O . ASP B 1 156 ? 8.164 10.242 7.621 1 98.88 156 ASP B O 1
ATOM 3385 N N . LEU B 1 157 ? 6.984 9.367 9.289 1 98.94 157 LEU B N 1
ATOM 3386 C CA . LEU B 1 157 ? 8.141 8.836 9.992 1 98.94 157 LEU B CA 1
ATOM 3387 C C . LEU B 1 157 ? 8.922 7.867 9.109 1 98.94 157 LEU B C 1
ATOM 3389 O O . LEU B 1 157 ? 8.328 7.102 8.344 1 98.94 157 LEU B O 1
ATOM 3393 N N . SER B 1 158 ? 10.211 7.895 9.266 1 98.56 158 SER B N 1
ATOM 3394 C CA . SER B 1 158 ? 11.133 7.094 8.469 1 98.56 158 SER B CA 1
ATOM 3395 C C . SER B 1 158 ? 12.203 6.445 9.336 1 98.56 158 SER B C 1
ATOM 3397 O O . SER B 1 158 ? 12.625 7.016 10.344 1 98.56 158 SER B O 1
ATOM 3399 N N . GLU B 1 159 ? 12.586 5.297 9.055 1 98.56 159 GLU B N 1
ATOM 3400 C CA . GLU B 1 159 ? 13.852 4.719 9.5 1 98.56 159 GLU B CA 1
ATOM 3401 C C . GLU B 1 159 ? 14.875 4.699 8.375 1 98.56 159 GLU B C 1
ATOM 3403 O O . GLU B 1 159 ? 14.742 3.932 7.418 1 98.56 159 GLU B O 1
ATOM 3408 N N . ARG B 1 160 ? 15.898 5.488 8.531 1 98.25 160 ARG B N 1
ATOM 3409 C CA . ARG B 1 160 ? 16.734 5.867 7.395 1 98.25 160 ARG B CA 1
ATOM 3410 C C . ARG B 1 160 ? 17.688 4.742 7.023 1 98.25 160 ARG B C 1
ATOM 3412 O O . ARG B 1 160 ? 18.078 4.605 5.859 1 98.25 160 ARG B O 1
ATOM 3419 N N . GLU B 1 161 ? 18.125 3.893 7.949 1 97.56 161 GLU B N 1
ATOM 3420 C CA . GLU B 1 161 ? 18.906 2.717 7.57 1 97.56 161 GLU B CA 1
ATOM 3421 C C . GLU B 1 161 ? 18.078 1.759 6.715 1 97.56 161 GLU B C 1
ATOM 3423 O O . GLU B 1 161 ? 18.547 1.293 5.672 1 97.56 161 GLU B O 1
ATOM 3428 N N . TYR B 1 162 ? 16.797 1.438 7.199 1 97.19 162 TYR B N 1
ATOM 3429 C CA . TYR B 1 162 ? 15.906 0.579 6.438 1 97.19 162 TYR B CA 1
ATOM 3430 C C . TYR B 1 162 ? 15.641 1.154 5.047 1 97.19 162 TYR B C 1
ATOM 3432 O O . TYR B 1 162 ? 15.562 0.412 4.066 1 97.19 162 TYR B O 1
ATOM 3440 N N . GLN B 1 163 ? 15.5 2.453 4.961 1 97.12 163 GLN B N 1
ATOM 3441 C CA . GLN B 1 163 ? 15.086 3.168 3.758 1 97.12 163 GLN B CA 1
ATOM 3442 C C . GLN B 1 163 ? 16.219 3.23 2.738 1 97.12 163 GLN B C 1
ATOM 3444 O O . GLN B 1 163 ? 15.984 3.109 1.533 1 97.12 163 GLN B O 1
ATOM 3449 N N . ILE B 1 164 ? 17.422 3.441 3.227 1 95 164 ILE B N 1
ATOM 3450 C CA . ILE B 1 164 ? 18.5 3.805 2.318 1 95 164 ILE B CA 1
ATOM 3451 C C . ILE B 1 164 ? 19.5 2.65 2.215 1 95 164 ILE B C 1
ATOM 3453 O O . ILE B 1 164 ? 19.812 2.188 1.116 1 95 164 ILE B O 1
ATOM 3457 N N . GLU B 1 165 ? 19.922 2.094 3.324 1 94.12 165 GLU B N 1
ATOM 3458 C CA . GLU B 1 165 ? 21.047 1.156 3.342 1 94.12 165 GLU B CA 1
ATOM 3459 C C . GLU B 1 165 ? 20.578 -0.269 3.064 1 94.12 165 GLU B C 1
ATOM 3461 O O . GLU B 1 165 ? 21.297 -1.057 2.447 1 94.12 165 GLU B O 1
ATOM 3466 N N . LEU B 1 166 ? 19.375 -0.59 3.424 1 92.75 166 LEU B N 1
ATOM 3467 C CA . LEU B 1 166 ? 18.938 -1.983 3.379 1 92.75 166 LEU B CA 1
ATOM 3468 C C . LEU B 1 166 ? 17.859 -2.186 2.324 1 92.75 166 LEU B C 1
ATOM 3470 O O . LEU B 1 166 ? 17.375 -3.301 2.133 1 92.75 166 LEU B O 1
ATOM 3474 N N . SER B 1 167 ? 17.438 -1.276 1.647 1 84.81 167 SER B N 1
ATOM 3475 C CA . SER B 1 167 ? 16.203 -1.341 0.888 1 84.81 167 SER B CA 1
ATOM 3476 C C . SER B 1 167 ? 16.453 -1.822 -0.538 1 84.81 167 SER B C 1
ATOM 3478 O O . SER B 1 167 ? 15.516 -2.246 -1.226 1 84.81 167 SER B O 1
ATOM 3480 N N . GLY B 1 168 ? 17.719 -1.644 -1.103 1 90 168 GLY B N 1
ATOM 3481 C CA . GLY B 1 168 ? 17.984 -1.939 -2.5 1 90 168 GLY B CA 1
ATOM 3482 C C . GLY B 1 168 ? 17.484 -0.867 -3.445 1 90 168 GLY B C 1
ATOM 3483 O O . GLY B 1 168 ? 17.047 -1.169 -4.555 1 90 168 GLY B O 1
ATOM 3484 N N . GLY B 1 169 ? 17.391 0.378 -2.977 1 93.25 169 GLY B N 1
ATOM 3485 C CA . GLY B 1 169 ? 17.016 1.504 -3.816 1 93.25 169 GLY B CA 1
ATOM 3486 C C . GLY B 1 169 ? 15.555 1.9 -3.666 1 93.25 169 GLY B C 1
ATOM 3487 O O . GLY B 1 169 ? 15.148 2.965 -4.133 1 93.25 169 GLY B O 1
ATOM 3488 N N . GLN B 1 170 ? 14.742 1.081 -3.119 1 96.94 170 GLN B N 1
ATOM 3489 C CA . GLN B 1 170 ? 13.344 1.384 -2.816 1 96.94 170 GLN B CA 1
ATOM 3490 C C . GLN B 1 170 ? 13.195 1.932 -1.399 1 96.94 170 GLN B C 1
ATOM 3492 O O . GLN B 1 170 ? 13.977 1.584 -0.509 1 96.94 170 GLN B O 1
ATOM 3497 N N . TRP B 1 171 ? 12.234 2.768 -1.112 1 97.81 171 TRP B N 1
ATOM 3498 C CA . TRP B 1 171 ? 12.219 3.514 0.141 1 97.81 171 TRP B CA 1
ATOM 3499 C C . TRP B 1 171 ? 11.2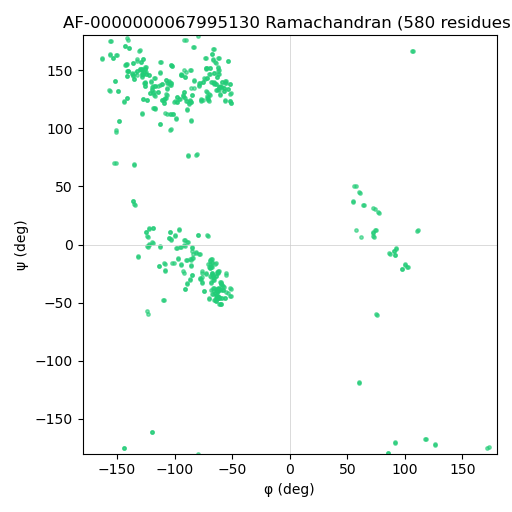34 2.893 1.134 1 97.81 171 TRP B C 1
ATOM 3501 O O . TRP B 1 171 ? 11.312 3.152 2.336 1 97.81 171 TRP B O 1
ATOM 3511 N N . SER B 1 172 ? 10.352 2.055 0.707 1 97.75 172 SER B N 1
ATOM 3512 C CA . SER B 1 172 ? 9.195 1.688 1.512 1 97.75 172 SER B CA 1
ATOM 3513 C C . SER B 1 172 ? 9.609 0.891 2.744 1 97.75 172 SER B C 1
ATOM 3515 O O . SER B 1 172 ? 8.914 0.912 3.764 1 97.75 172 SER B O 1
ATOM 3517 N N . LYS B 1 173 ? 10.758 0.217 2.715 1 96.5 173 LYS B N 1
ATOM 3518 C CA . LYS B 1 173 ? 11.211 -0.564 3.863 1 96.5 173 LYS B CA 1
ATOM 3519 C C . LYS B 1 173 ? 11.391 0.321 5.094 1 96.5 173 LYS B C 1
ATOM 3521 O O . LYS B 1 173 ? 11.125 -0.107 6.215 1 96.5 173 LYS B O 1
ATOM 3526 N N . GLY B 1 174 ? 11.781 1.48 4.895 1 98 174 GLY B N 1
ATOM 3527 C CA . GLY B 1 174 ? 12.023 2.393 6 1 98 174 GLY B CA 1
ATOM 3528 C C . GLY B 1 174 ? 10.805 3.219 6.371 1 98 174 GLY B C 1
ATOM 3529 O O . GLY B 1 174 ? 10.883 4.094 7.234 1 98 174 GLY B O 1
ATOM 3530 N N . LYS B 1 175 ? 9.68 2.963 5.711 1 98.62 175 LYS B N 1
ATOM 3531 C CA . LYS B 1 175 ? 8.547 3.873 5.836 1 98.62 175 LYS B CA 1
ATOM 3532 C C . LYS B 1 175 ? 7.328 3.158 6.418 1 98.62 175 LYS B C 1
ATOM 3534 O O . LYS B 1 175 ? 6.277 3.771 6.613 1 98.62 175 LYS B O 1
ATOM 3539 N N . CYS B 1 176 ? 7.504 1.842 6.75 1 98.56 176 CYS B N 1
ATOM 3540 C CA . CYS B 1 176 ? 6.324 1.043 7.055 1 98.56 176 CYS B CA 1
ATOM 3541 C C . CYS B 1 176 ? 6.414 0.446 8.453 1 98.56 176 CYS B C 1
ATOM 3543 O O . CYS B 1 176 ? 5.664 -0.472 8.789 1 98.56 176 CYS B O 1
ATOM 3545 N N . PHE B 1 177 ? 7.324 0.908 9.289 1 98.06 177 PHE B N 1
ATOM 3546 C CA . PHE B 1 177 ? 7.359 0.37 10.641 1 98.06 177 PHE B CA 1
ATOM 3547 C C . PHE B 1 177 ? 6.105 0.764 11.414 1 98.06 177 PHE B C 1
ATOM 3549 O O . PHE B 1 177 ? 5.414 1.717 11.047 1 98.06 177 PHE B O 1
ATOM 3556 N N . PRO B 1 178 ? 5.777 0.033 12.477 1 97.12 178 PRO B N 1
ATOM 3557 C CA . PRO B 1 178 ? 4.504 0.238 13.172 1 97.12 178 PRO B CA 1
ATOM 3558 C C . PRO B 1 178 ? 4.324 1.674 13.656 1 97.12 178 PRO B C 1
ATOM 3560 O O . PRO B 1 178 ? 5.262 2.271 14.195 1 97.12 178 PRO B O 1
ATOM 3563 N N . GLU B 1 179 ? 3.1 2.225 13.414 1 97.31 179 GLU B N 1
ATOM 3564 C CA . GLU B 1 179 ? 2.676 3.531 13.906 1 97.31 179 GLU B CA 1
ATOM 3565 C C . GLU B 1 179 ? 3.525 4.648 13.305 1 97.31 179 GLU B C 1
ATOM 3567 O O . GLU B 1 179 ? 3.789 5.656 13.969 1 97.31 179 GLU B O 1
ATOM 3572 N N . SER B 1 180 ? 3.959 4.488 12.07 1 98.62 180 SER B N 1
ATOM 3573 C CA . SER B 1 180 ? 4.887 5.43 11.453 1 98.62 180 SER B CA 1
ATOM 3574 C C . SER B 1 180 ? 4.148 6.457 10.602 1 98.62 180 SER B C 1
ATOM 3576 O O . SER B 1 180 ? 4.762 7.156 9.789 1 98.62 180 SER B O 1
ATOM 3578 N N . MET B 1 181 ? 2.797 6.555 10.727 1 98.88 181 MET B N 1
ATOM 3579 C CA . MET B 1 181 ? 2.039 7.566 9.992 1 98.88 181 MET B CA 1
ATOM 3580 C C . MET B 1 181 ? 1.011 8.234 10.898 1 98.88 181 MET B C 1
ATOM 3582 O O . MET B 1 181 ? -0.194 8.055 10.719 1 98.88 181 MET B O 1
ATOM 3586 N N . PRO B 1 182 ? 1.48 8.992 11.844 1 98.88 182 PRO B N 1
ATOM 3587 C CA . PRO B 1 182 ? 0.538 9.828 12.586 1 98.88 182 PRO B CA 1
ATOM 3588 C C . PRO B 1 182 ? -0.197 10.828 11.688 1 98.88 182 PRO B C 1
ATOM 3590 O O . PRO B 1 182 ? 0.433 11.531 10.906 1 98.88 182 PRO B O 1
ATOM 3593 N N . LEU B 1 183 ? -1.45 10.836 11.805 1 98.88 183 LEU B N 1
ATOM 3594 C CA . LEU B 1 183 ? -2.309 11.75 11.062 1 98.88 183 LEU B CA 1
ATOM 3595 C C . LEU B 1 183 ? -3.197 12.555 12 1 98.88 183 LEU B C 1
ATOM 3597 O O . LEU B 1 183 ? -3.695 12.023 13 1 98.88 183 LEU B O 1
ATOM 3601 N N . GLY B 1 184 ? -3.512 13.82 11.648 1 98.56 184 GLY B N 1
ATOM 3602 C CA . GLY B 1 184 ? -4.496 14.602 12.383 1 98.56 184 GLY B CA 1
ATOM 3603 C C . GLY B 1 184 ? -3.916 15.852 13.023 1 98.56 184 GLY B C 1
ATOM 3604 O O . GLY B 1 184 ? -2.871 16.344 12.594 1 98.56 184 GLY B O 1
ATOM 3605 N N . PRO B 1 185 ? -4.566 16.469 13.844 1 98.56 185 PRO B N 1
ATOM 3606 C CA . PRO B 1 185 ? -5.676 15.953 14.641 1 98.56 185 PRO B CA 1
ATOM 3607 C C . PRO B 1 185 ? -7.016 16.031 13.914 1 98.56 185 PRO B C 1
ATOM 3609 O O . PRO B 1 185 ? -7.973 15.359 14.305 1 98.56 185 PRO B O 1
ATOM 3612 N N . VAL B 1 186 ? -7.148 16.812 12.906 1 98.56 186 VAL B N 1
ATOM 3613 C CA . VAL B 1 186 ? -8.422 17.016 12.234 1 98.56 186 VAL B CA 1
ATOM 3614 C C . VAL B 1 186 ? -8.273 16.734 10.742 1 98.56 186 VAL B C 1
ATOM 3616 O O . VAL B 1 186 ? -7.164 16.766 10.203 1 98.56 186 VAL B O 1
ATOM 3619 N N . LEU B 1 187 ? -9.32 16.312 10.141 1 98.75 187 LEU B N 1
ATOM 3620 C CA . LEU B 1 187 ? -9.516 16.375 8.695 1 98.75 187 LEU B CA 1
ATOM 3621 C C . LEU B 1 187 ? -10.375 17.578 8.312 1 98.75 187 LEU B C 1
ATOM 3623 O O . LEU B 1 187 ? -11.547 17.656 8.68 1 98.75 187 LEU B O 1
ATOM 3627 N N . ARG B 1 188 ? -9.742 18.562 7.715 1 98.69 188 ARG B N 1
ATOM 3628 C CA . ARG B 1 188 ? -10.508 19.672 7.176 1 98.69 188 ARG B CA 1
ATOM 3629 C C . ARG B 1 188 ? -10.93 19.406 5.734 1 98.69 188 ARG B C 1
ATOM 3631 O O . ARG B 1 188 ? -10.094 19.109 4.887 1 98.69 188 ARG B O 1
ATOM 3638 N N . THR B 1 189 ? -12.211 19.469 5.508 1 98.44 189 THR B N 1
ATOM 3639 C CA . THR B 1 189 ? -12.688 19.203 4.156 1 98.44 189 THR B CA 1
ATOM 3640 C C . THR B 1 189 ? -12.18 20.25 3.176 1 98.44 189 THR B C 1
ATOM 3642 O O . THR B 1 189 ? -11.852 21.375 3.574 1 98.44 189 THR B O 1
ATOM 3645 N N . ALA B 1 190 ? -12.117 19.906 1.919 1 97.81 190 ALA B N 1
ATOM 3646 C CA . ALA B 1 190 ? -11.438 20.688 0.888 1 97.81 190 ALA B CA 1
ATOM 3647 C C . ALA B 1 190 ? -12.109 22.047 0.706 1 97.81 190 ALA B C 1
ATOM 3649 O O . ALA B 1 190 ? -11.453 23.016 0.306 1 97.81 190 ALA B O 1
ATOM 3650 N N . ASP B 1 191 ? -13.336 22.156 0.985 1 95.94 191 ASP B N 1
ATOM 3651 C CA . ASP B 1 191 ? -14.055 23.422 0.815 1 95.94 191 ASP B CA 1
ATOM 3652 C C . ASP B 1 191 ? -13.758 24.391 1.961 1 95.94 191 ASP B C 1
ATOM 3654 O O . ASP B 1 191 ? -14.078 25.578 1.88 1 95.94 191 ASP B O 1
ATOM 3658 N N . ASP B 1 192 ? -13.07 23.938 2.986 1 96.94 192 ASP B N 1
ATOM 3659 C CA . ASP B 1 192 ? -12.844 24.734 4.18 1 96.94 192 ASP B CA 1
ATOM 3660 C C . ASP B 1 192 ? -11.352 24.969 4.41 1 96.94 192 ASP B C 1
ATOM 3662 O O . ASP B 1 192 ? -10.93 25.281 5.527 1 96.94 192 ASP B O 1
ATOM 3666 N N . PHE B 1 193 ? -10.586 24.719 3.455 1 98.12 193 PHE B N 1
ATOM 3667 C CA . PHE B 1 193 ? -9.141 24.844 3.621 1 98.12 193 PHE B CA 1
ATOM 3668 C C . PHE B 1 193 ? -8.461 25.047 2.273 1 98.12 193 PHE B C 1
ATOM 3670 O O . PHE B 1 193 ? -8.75 24.328 1.312 1 98.12 193 PHE B O 1
ATOM 3677 N N . ASP B 1 194 ? -7.543 26.016 2.164 1 97.88 194 ASP B N 1
ATOM 3678 C CA . ASP B 1 194 ? -6.711 26.234 0.987 1 97.88 194 ASP B CA 1
ATOM 3679 C C . ASP B 1 194 ? -5.262 25.828 1.254 1 97.88 194 ASP B C 1
ATOM 3681 O O . ASP B 1 194 ? -4.562 26.484 2.037 1 97.88 194 ASP B O 1
ATOM 3685 N N . PRO B 1 195 ? -4.77 24.781 0.603 1 98.25 195 PRO B N 1
ATOM 3686 C CA . PRO B 1 195 ? -3.467 24.203 0.923 1 98.25 195 PRO B CA 1
ATOM 3687 C C . PRO B 1 195 ? -2.305 24.969 0.293 1 98.25 195 PRO B C 1
ATOM 3689 O O . PRO B 1 195 ? -1.142 24.641 0.54 1 98.25 195 PRO B O 1
ATOM 3692 N N . ARG B 1 196 ? -2.393 25.953 -0.55 1 94.75 196 ARG B N 1
ATOM 3693 C CA . ARG B 1 196 ? -1.401 26.5 -1.468 1 94.75 196 ARG B CA 1
ATOM 3694 C C . ARG B 1 196 ? -0.384 27.359 -0.724 1 94.75 196 ARG B C 1
ATOM 3696 O O . ARG B 1 196 ? 0.735 27.562 -1.2 1 94.75 196 ARG B O 1
ATOM 3703 N N . ALA B 1 197 ? -0.674 27.906 0.377 1 97.62 197 ALA B N 1
ATOM 3704 C CA . ALA B 1 197 ? 0.251 28.812 1.063 1 97.62 197 ALA B CA 1
ATOM 3705 C C . ALA B 1 197 ? 0.031 28.766 2.574 1 97.62 197 ALA B C 1
ATOM 3707 O O . ALA B 1 197 ? -0.316 29.781 3.182 1 97.62 197 ALA B O 1
ATOM 3708 N N . VAL B 1 198 ? 0.4 27.688 3.117 1 98.56 198 VAL B N 1
ATOM 3709 C CA . VAL B 1 198 ? 0.279 27.531 4.562 1 98.56 198 VAL B CA 1
ATOM 3710 C C . VAL B 1 198 ? 1.614 27.078 5.148 1 98.56 198 VAL B C 1
ATOM 3712 O O . VAL B 1 198 ? 2.348 26.312 4.52 1 98.56 198 VAL B O 1
ATOM 3715 N N . ASN B 1 199 ? 1.885 27.562 6.301 1 98.75 199 ASN B N 1
ATOM 3716 C CA . ASN B 1 199 ? 3.129 27.219 6.98 1 98.75 199 ASN B CA 1
ATOM 3717 C C . ASN B 1 199 ? 3.078 25.797 7.555 1 98.75 199 ASN B C 1
ATOM 3719 O O . ASN B 1 199 ? 2.047 25.375 8.078 1 98.75 199 ASN B O 1
ATOM 3723 N N . LEU B 1 200 ? 4.145 25.047 7.461 1 98.5 200 LEU B N 1
ATOM 3724 C CA . LEU B 1 200 ? 4.324 23.766 8.156 1 98.5 200 LEU B CA 1
ATOM 3725 C C . LEU B 1 200 ? 5.613 23.781 8.961 1 98.5 200 LEU B C 1
ATOM 3727 O O . LEU B 1 200 ? 6.637 24.297 8.508 1 98.5 200 LEU B O 1
ATOM 3731 N N . ARG B 1 201 ? 5.586 23.281 10.18 1 98.88 201 ARG B N 1
ATOM 3732 C CA . ARG B 1 201 ? 6.691 23.359 11.125 1 98.88 201 ARG B CA 1
ATOM 3733 C C . ARG B 1 201 ? 6.797 22.078 11.953 1 98.88 201 ARG B C 1
ATOM 3735 O O . ARG B 1 201 ? 5.809 21.359 12.125 1 98.88 201 ARG B O 1
ATOM 3742 N N . SER B 1 202 ? 7.988 21.828 12.422 1 98.88 202 SER B N 1
ATOM 3743 C CA . SER B 1 202 ? 8.195 20.75 13.383 1 98.88 202 SER B CA 1
ATOM 3744 C C . SER B 1 202 ? 9.234 21.141 14.438 1 98.88 202 SER B C 1
ATOM 3746 O O . SER B 1 202 ? 10.008 22.078 14.227 1 98.88 202 SER B O 1
ATOM 3748 N N . TRP B 1 203 ? 9.172 20.594 15.539 1 98.88 203 TRP B N 1
ATOM 3749 C CA . TRP B 1 203 ? 10.102 20.703 16.656 1 98.88 203 TRP B CA 1
ATOM 3750 C C . TRP B 1 203 ? 10.453 19.344 17.234 1 98.88 203 TRP B C 1
ATOM 3752 O O . TRP B 1 203 ? 9.617 18.438 17.25 1 98.88 203 TRP B O 1
ATOM 3762 N N . VAL B 1 204 ? 11.633 19.156 17.703 1 98.94 204 VAL B N 1
ATOM 3763 C CA . VAL B 1 204 ? 12.039 18.031 18.531 1 98.94 204 VAL B CA 1
ATOM 3764 C C . VAL B 1 204 ? 12.5 18.531 19.891 1 98.94 204 VAL B C 1
ATOM 3766 O O . VAL B 1 204 ? 13.438 19.328 19.984 1 98.94 204 VAL B O 1
ATOM 3769 N N . ASN B 1 205 ? 11.781 18.109 20.953 1 98.81 205 ASN B N 1
ATOM 3770 C CA . ASN B 1 205 ? 12.039 18.562 22.312 1 98.81 205 ASN B CA 1
ATOM 3771 C C . ASN B 1 205 ? 12.016 20.094 22.406 1 98.81 205 ASN B C 1
ATOM 3773 O O . ASN B 1 205 ? 12.891 20.688 23.031 1 98.81 205 ASN B O 1
ATOM 3777 N N . GLY B 1 206 ? 11.164 20.625 21.688 1 98.62 206 GLY B N 1
ATOM 3778 C CA . GLY B 1 206 ? 10.93 22.062 21.766 1 98.62 206 GLY B CA 1
ATOM 3779 C C . GLY B 1 206 ? 11.852 22.859 20.875 1 98.62 206 GLY B C 1
ATOM 3780 O O . GLY B 1 206 ? 11.68 24.078 20.734 1 98.62 206 GLY B O 1
ATOM 3781 N N . GLU B 1 207 ? 12.844 22.25 20.25 1 98.75 207 GLU B N 1
ATOM 3782 C CA . GLU B 1 207 ? 13.773 22.938 19.359 1 98.75 207 GLU B CA 1
ATOM 3783 C C . GLU B 1 207 ? 13.281 22.891 17.906 1 98.75 207 GLU B C 1
ATOM 3785 O O . GLU B 1 207 ? 12.969 21.812 17.391 1 98.75 207 GLU B O 1
ATOM 3790 N N . ALA B 1 208 ? 13.281 24.016 17.297 1 98.62 208 ALA B N 1
ATOM 3791 C CA . ALA B 1 208 ? 12.797 24.109 15.922 1 98.62 208 ALA B CA 1
ATOM 3792 C C . ALA B 1 208 ? 13.633 23.234 14.992 1 98.62 208 ALA B C 1
ATOM 3794 O O . ALA B 1 208 ? 14.867 23.203 15.102 1 98.62 208 ALA B O 1
ATOM 3795 N N . ARG B 1 209 ? 12.984 22.5 14.086 1 98.5 209 ARG B N 1
ATOM 3796 C CA . ARG B 1 209 ? 13.648 21.625 13.125 1 98.5 209 ARG B CA 1
ATOM 3797 C C . ARG B 1 209 ? 13.258 21.984 11.695 1 98.5 209 ARG B C 1
ATOM 3799 O O . ARG B 1 209 ? 14.109 22.281 10.867 1 98.5 209 ARG B O 1
ATOM 3806 N N . GLN B 1 210 ? 11.953 21.953 11.414 1 98.12 210 GLN B N 1
ATOM 3807 C CA . GLN B 1 210 ? 11.438 22.297 10.094 1 98.12 210 GLN B CA 1
ATOM 3808 C C . GLN B 1 210 ? 10.578 23.562 10.156 1 98.12 210 GLN B C 1
ATOM 3810 O O . GLN B 1 210 ? 9.82 23.75 11.102 1 98.12 210 GLN B O 1
ATOM 3815 N N . ASP B 1 211 ? 10.734 24.422 9.25 1 98 211 ASP B N 1
ATOM 3816 C CA . ASP B 1 211 ? 9.992 25.656 9.078 1 98 211 ASP B CA 1
ATOM 3817 C C . ASP B 1 211 ? 9.922 26.047 7.602 1 98 211 ASP B C 1
ATOM 3819 O O . ASP B 1 211 ? 10.891 26.562 7.035 1 98 211 ASP B O 1
ATOM 3823 N N . SER B 1 212 ? 8.82 25.719 6.977 1 97.81 212 SER B N 1
ATOM 3824 C CA . SER B 1 212 ? 8.648 25.922 5.543 1 97.81 212 SER B CA 1
ATOM 3825 C C . SER B 1 212 ? 7.211 26.312 5.211 1 97.81 212 SER B C 1
ATOM 3827 O O . SER B 1 212 ? 6.465 26.75 6.086 1 97.81 212 SER B O 1
ATOM 3829 N N . ASN B 1 213 ? 6.891 26.422 3.971 1 98.56 213 ASN B N 1
ATOM 3830 C CA . ASN B 1 213 ? 5.582 26.781 3.434 1 98.56 213 ASN B CA 1
ATOM 3831 C C . ASN B 1 213 ? 5.199 25.891 2.246 1 98.56 213 ASN B C 1
ATOM 3833 O O . ASN B 1 213 ? 6.055 25.531 1.434 1 98.56 213 ASN B O 1
ATOM 3837 N N . THR B 1 214 ? 3.908 25.594 2.1 1 98.44 214 THR B N 1
ATOM 3838 C CA . THR B 1 214 ? 3.473 24.688 1.039 1 98.44 214 THR B CA 1
ATOM 3839 C C . THR B 1 214 ? 3.645 25.344 -0.329 1 98.44 214 THR B C 1
ATOM 3841 O O . THR B 1 214 ? 3.588 24.656 -1.357 1 98.44 214 THR B O 1
ATOM 3844 N N . SER B 1 215 ? 3.861 26.641 -0.408 1 97.81 215 SER B N 1
ATOM 3845 C CA . SER B 1 215 ? 4.141 27.297 -1.681 1 97.81 215 SER B CA 1
ATOM 3846 C C . SER B 1 215 ? 5.492 26.875 -2.24 1 97.81 215 SER B C 1
ATOM 3848 O O . SER B 1 215 ? 5.789 27.109 -3.412 1 97.81 215 SER B O 1
ATOM 3850 N N . ASP B 1 216 ? 6.293 26.219 -1.412 1 96.75 216 ASP B N 1
ATOM 3851 C CA . ASP B 1 216 ? 7.609 25.75 -1.841 1 96.75 216 ASP B CA 1
ATOM 3852 C C . ASP B 1 216 ? 7.516 24.391 -2.539 1 96.75 216 ASP B C 1
ATOM 3854 O O . ASP B 1 216 ? 8.523 23.875 -3.016 1 96.75 216 ASP B O 1
ATOM 3858 N N . MET B 1 217 ? 6.352 23.781 -2.635 1 97.56 217 MET B N 1
ATOM 3859 C CA . MET B 1 217 ? 6.184 22.5 -3.316 1 97.56 217 MET B CA 1
ATOM 3860 C C . MET B 1 217 ? 6.559 22.609 -4.789 1 97.56 217 MET B C 1
ATOM 3862 O O . MET B 1 217 ? 6.195 23.594 -5.453 1 97.56 217 MET B O 1
ATOM 3866 N N . ILE B 1 218 ? 7.262 21.688 -5.242 1 96.56 218 ILE B N 1
ATOM 3867 C CA . ILE B 1 218 ? 7.609 21.594 -6.656 1 96.56 218 ILE B CA 1
ATOM 3868 C C . ILE B 1 218 ? 6.363 21.234 -7.465 1 96.56 218 ILE B C 1
ATOM 3870 O O . ILE B 1 218 ? 6.109 21.828 -8.516 1 96.56 218 ILE B O 1
ATOM 3874 N N . PHE B 1 219 ? 5.613 20.25 -7.004 1 97.38 219 PHE B N 1
ATOM 3875 C CA . PHE B 1 219 ? 4.312 19.859 -7.539 1 97.38 219 PHE B CA 1
ATOM 3876 C C . PHE B 1 219 ? 3.203 20.188 -6.551 1 97.38 219 PHE B C 1
ATOM 3878 O O . PHE B 1 219 ? 3.24 19.766 -5.395 1 97.38 219 PHE B O 1
ATOM 3885 N N . SER B 1 220 ? 2.219 20.953 -6.992 1 97.94 220 SER B N 1
ATOM 3886 C CA . SER B 1 220 ? 1.07 21.281 -6.148 1 97.94 220 SER B CA 1
ATOM 3887 C C . SER B 1 220 ? 0.244 20.031 -5.852 1 97.94 220 SER B C 1
ATOM 3889 O O . SER B 1 220 ? 0.454 18.984 -6.457 1 97.94 220 SER B O 1
ATOM 3891 N N . VAL B 1 221 ? -0.676 20.156 -4.898 1 98.62 221 VAL B N 1
ATOM 3892 C CA . VAL B 1 221 ? -1.527 19.016 -4.559 1 98.62 221 VAL B CA 1
ATOM 3893 C C . VAL B 1 221 ? -2.328 18.594 -5.785 1 98.62 221 VAL B C 1
ATOM 3895 O O . VAL B 1 221 ? -2.539 17.391 -6.008 1 98.62 221 VAL B O 1
ATOM 3898 N N . GLU B 1 222 ? -2.793 19.547 -6.586 1 98.25 222 GLU B N 1
ATOM 3899 C CA . GLU B 1 222 ? -3.549 19.219 -7.793 1 98.25 222 GLU B CA 1
ATOM 3900 C C . GLU B 1 222 ? -2.664 18.531 -8.828 1 98.25 222 GLU B C 1
ATOM 3902 O O . GLU B 1 222 ? -3.096 17.578 -9.484 1 98.25 222 GLU B O 1
ATOM 3907 N N . ASP B 1 223 ? -1.398 19.062 -9 1 97.75 223 ASP B N 1
ATOM 3908 C CA . ASP B 1 223 ? -0.45 18.406 -9.898 1 97.75 223 ASP B CA 1
ATOM 3909 C C . ASP B 1 223 ? -0.238 16.938 -9.508 1 97.75 223 ASP B C 1
ATOM 3911 O O . ASP B 1 223 ? -0.251 16.062 -10.367 1 97.75 223 ASP B O 1
ATOM 3915 N N . ILE B 1 224 ? -0.049 16.719 -8.234 1 98.44 224 ILE B N 1
ATOM 3916 C CA . ILE B 1 224 ? 0.228 15.383 -7.719 1 98.44 224 ILE B CA 1
ATOM 3917 C C . ILE B 1 224 ? -0.943 14.461 -8.039 1 98.44 224 ILE B C 1
ATOM 3919 O O . ILE B 1 224 ? -0.752 13.375 -8.602 1 98.44 224 ILE B O 1
ATOM 3923 N N . VAL B 1 225 ? -2.166 14.883 -7.691 1 98.69 225 VAL B N 1
ATOM 3924 C CA . VAL B 1 225 ? -3.35 14.055 -7.898 1 98.69 225 VAL B CA 1
ATOM 3925 C C . VAL B 1 225 ? -3.531 13.773 -9.391 1 98.69 225 VAL B C 1
ATOM 3927 O O . VAL B 1 225 ? -3.787 12.633 -9.781 1 98.69 225 VAL B O 1
ATOM 3930 N N . ARG B 1 226 ? -3.406 14.789 -10.18 1 98 226 ARG B N 1
ATOM 3931 C CA . ARG B 1 226 ? -3.559 14.633 -11.625 1 98 226 ARG B CA 1
ATOM 3932 C C . ARG B 1 226 ? -2.535 13.648 -12.18 1 98 226 ARG B C 1
ATOM 3934 O O . ARG B 1 226 ? -2.895 12.711 -12.898 1 98 226 ARG B O 1
ATOM 3941 N N . GLU B 1 227 ? -1.273 13.859 -11.844 1 96.94 227 GLU B N 1
ATOM 3942 C CA . GLU B 1 227 ? -0.214 13 -12.367 1 96.94 227 GLU B CA 1
ATOM 3943 C C . GLU B 1 227 ? -0.382 11.562 -11.891 1 96.94 227 GLU B C 1
ATOM 3945 O O . GLU B 1 227 ? -0.254 10.625 -12.672 1 96.94 227 GLU B O 1
ATOM 3950 N N . LEU B 1 228 ? -0.661 11.398 -10.602 1 98.06 228 LEU B N 1
ATOM 3951 C CA . LEU B 1 228 ? -0.854 10.055 -10.062 1 98.06 228 LEU B CA 1
ATOM 3952 C C . LEU B 1 228 ? -1.976 9.328 -10.797 1 98.06 228 LEU B C 1
ATOM 3954 O O . LEU B 1 228 ? -1.886 8.125 -11.039 1 98.06 228 LEU B O 1
ATOM 3958 N N . SER B 1 229 ? -3.014 10.047 -11.188 1 97.94 229 SER B N 1
ATOM 3959 C CA . SER B 1 229 ? -4.184 9.445 -11.82 1 97.94 229 SER B CA 1
ATOM 3960 C C . SER B 1 229 ? -3.828 8.828 -13.164 1 97.94 229 SER B C 1
ATOM 3962 O O . SER B 1 229 ? -4.598 8.039 -13.719 1 97.94 229 SER B O 1
ATOM 3964 N N . TRP B 1 230 ? -2.688 9.18 -13.734 1 96.56 230 TRP B N 1
ATOM 3965 C CA . TRP B 1 230 ? -2.262 8.625 -15.016 1 96.56 230 TRP B CA 1
ATOM 3966 C C . TRP B 1 230 ? -1.451 7.348 -14.812 1 96.56 230 TRP B C 1
ATOM 3968 O O . TRP B 1 230 ? -1.213 6.598 -15.758 1 96.56 230 TRP B O 1
ATOM 3978 N N . PHE B 1 231 ? -1.032 7.102 -13.586 1 97.31 231 PHE B N 1
ATOM 3979 C CA . PHE B 1 231 ? -0.207 5.934 -13.297 1 97.31 231 PHE B CA 1
ATOM 3980 C C . PHE B 1 231 ? -0.999 4.891 -12.523 1 97.31 231 PHE B C 1
ATOM 3982 O O . PHE B 1 231 ? -0.618 3.719 -12.477 1 97.31 231 PHE B O 1
ATOM 3989 N N . MET B 1 232 ? -2.047 5.316 -11.859 1 98.25 232 MET B N 1
ATOM 3990 C CA . MET B 1 232 ? -2.859 4.445 -11.016 1 98.25 232 MET B CA 1
ATOM 3991 C C . MET B 1 232 ? -4.285 4.973 -10.898 1 98.25 232 MET B C 1
ATOM 3993 O O . MET B 1 232 ? -4.543 6.145 -11.18 1 98.25 232 MET B O 1
ATOM 3997 N N . ARG B 1 233 ? -5.184 4.086 -10.516 1 98.25 233 ARG B N 1
ATOM 3998 C CA . ARG B 1 233 ? -6.523 4.52 -10.133 1 98.25 233 ARG B CA 1
ATOM 3999 C C . ARG B 1 233 ? -6.566 4.91 -8.656 1 98.25 233 ARG B C 1
ATOM 4001 O O . ARG B 1 233 ? -6.172 4.129 -7.789 1 98.25 233 ARG B O 1
ATOM 4008 N N . LEU B 1 234 ? -6.988 6.109 -8.414 1 98.69 234 LEU B N 1
ATOM 4009 C CA . LEU B 1 234 ? -7.195 6.57 -7.043 1 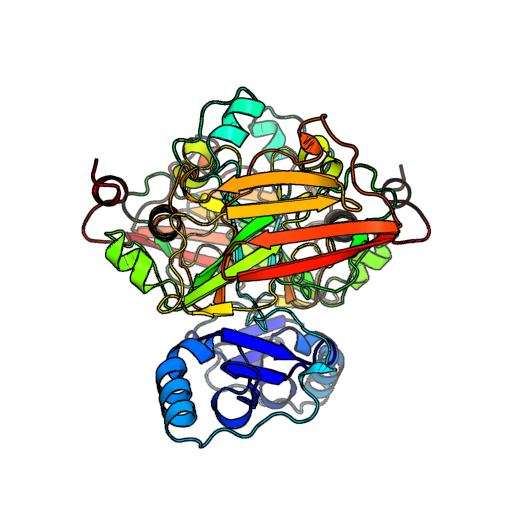98.69 234 LEU B CA 1
ATOM 4010 C C . LEU B 1 234 ? -8.625 6.309 -6.59 1 98.69 234 LEU B C 1
ATOM 4012 O O . LEU B 1 234 ? -9.562 6.387 -7.391 1 98.69 234 LEU B O 1
ATOM 4016 N N . GLU B 1 235 ? -8.781 5.977 -5.324 1 98.06 235 GLU B N 1
ATOM 4017 C CA . GLU B 1 235 ? -10.094 5.648 -4.766 1 98.06 235 GLU B CA 1
ATOM 4018 C C . GLU B 1 235 ? -10.398 6.5 -3.539 1 98.06 235 GLU B C 1
ATOM 4020 O O . GLU B 1 235 ? -9.484 6.941 -2.838 1 98.06 235 GLU B O 1
ATOM 4025 N N . PRO B 1 236 ? -11.75 6.707 -3.311 1 98.06 236 PRO B N 1
ATOM 4026 C CA . PRO B 1 236 ? -12.086 7.387 -2.057 1 98.06 236 PRO B CA 1
ATOM 4027 C C . PRO B 1 236 ? -11.438 6.738 -0.839 1 98.06 236 PRO B C 1
ATOM 4029 O O . PRO B 1 236 ? -11.469 5.512 -0.695 1 98.06 236 PRO B O 1
ATOM 4032 N N . GLY B 1 237 ? -10.789 7.582 -0.038 1 97.88 237 GLY B N 1
ATOM 4033 C CA . GLY B 1 237 ? -10.148 7.07 1.164 1 97.88 237 GLY B CA 1
ATOM 4034 C C . GLY B 1 237 ? -8.648 6.922 1.024 1 97.88 237 GLY B C 1
ATOM 4035 O O . GLY B 1 237 ? -7.938 6.781 2.021 1 97.88 237 GLY B O 1
ATOM 4036 N N . ASP B 1 238 ? -8.148 6.871 -0.259 1 98.62 238 ASP B N 1
ATOM 4037 C CA . ASP B 1 238 ? -6.699 6.898 -0.424 1 98.62 238 ASP B CA 1
ATOM 4038 C C . ASP B 1 238 ? -6.102 8.164 0.184 1 98.62 238 ASP B C 1
ATOM 4040 O O . ASP B 1 238 ? -6.688 9.25 0.076 1 98.62 238 ASP B O 1
ATOM 4044 N N . ILE B 1 239 ? -4.977 8.008 0.825 1 98.88 239 ILE B N 1
ATOM 4045 C CA . ILE B 1 239 ? -4.246 9.133 1.395 1 98.88 239 ILE B CA 1
ATOM 4046 C C . ILE B 1 239 ? -3.002 9.422 0.557 1 98.88 239 ILE B C 1
ATOM 4048 O O . ILE B 1 239 ? -2.301 8.492 0.141 1 98.88 239 ILE B O 1
ATOM 4052 N N . ILE B 1 240 ? -2.789 10.656 0.273 1 98.94 240 ILE B N 1
ATOM 4053 C CA . ILE B 1 240 ? -1.567 11.102 -0.387 1 98.94 240 ILE B CA 1
ATOM 4054 C C . ILE B 1 240 ? -0.794 12.039 0.538 1 98.94 240 ILE B C 1
ATOM 4056 O O . ILE B 1 240 ? -1.318 13.07 0.967 1 98.94 240 ILE B O 1
ATOM 4060 N N . SER B 1 241 ? 0.392 11.656 0.925 1 98.88 241 SER B N 1
ATOM 4061 C CA . SER B 1 241 ? 1.317 12.516 1.661 1 98.88 241 SER B CA 1
ATOM 4062 C C . SER B 1 241 ? 2.266 13.242 0.715 1 98.88 241 SER B C 1
ATOM 4064 O O . SER B 1 241 ? 2.98 12.609 -0.066 1 98.88 241 SER B O 1
ATOM 4066 N N . THR B 1 242 ? 2.424 14.523 0.771 1 98.75 242 THR B N 1
ATOM 4067 C CA . THR B 1 242 ? 2.859 15.328 -0.365 1 98.75 242 THR B CA 1
ATOM 4068 C C . THR B 1 242 ? 4.348 15.648 -0.264 1 98.75 242 THR B C 1
ATOM 4070 O O . THR B 1 242 ? 4.859 16.5 -0.999 1 98.75 242 THR B O 1
ATOM 4073 N N . GLY B 1 243 ? 5.031 15.055 0.681 1 97.69 243 GLY B N 1
ATOM 4074 C CA . GLY B 1 243 ? 6.453 15.312 0.822 1 97.69 243 GLY B CA 1
ATOM 4075 C C . GLY B 1 243 ? 6.785 16.188 2.021 1 97.69 243 GLY B C 1
ATOM 4076 O O . GLY B 1 243 ? 5.895 16.766 2.637 1 97.69 243 GLY B O 1
ATOM 4077 N N . THR B 1 244 ? 8.039 16.234 2.359 1 97.62 244 THR B N 1
ATOM 4078 C CA . THR B 1 244 ? 8.492 16.969 3.537 1 97.62 244 THR B CA 1
ATOM 4079 C C . THR B 1 244 ? 9.523 18.031 3.152 1 97.62 244 THR B C 1
ATOM 4081 O O . THR B 1 244 ? 10.297 17.828 2.209 1 97.62 244 THR B O 1
ATOM 4084 N N . PRO B 1 245 ? 9.539 19.172 3.84 1 97.19 245 PRO B N 1
ATOM 4085 C CA . PRO B 1 245 ? 10.57 20.188 3.605 1 97.19 245 PRO B CA 1
ATOM 4086 C C . PRO B 1 245 ? 11.891 19.859 4.301 1 97.19 245 PRO B C 1
ATOM 4088 O O . PRO B 1 245 ? 12.016 18.797 4.918 1 97.19 245 PRO B O 1
ATOM 4091 N N . GLU B 1 246 ? 12.891 20.75 4.113 1 94.94 246 GLU B N 1
ATOM 4092 C CA . GLU B 1 246 ? 14.195 20.578 4.742 1 94.94 246 GLU B CA 1
ATOM 4093 C C . GLU B 1 246 ? 14.078 20.594 6.266 1 94.94 246 GLU B C 1
ATOM 4095 O O . GLU B 1 246 ? 13.078 21.062 6.812 1 94.94 246 GLU B O 1
ATOM 4100 N N . GLY B 1 247 ? 15.07 20.078 6.945 1 96 247 GLY B N 1
ATOM 4101 C CA . GLY B 1 247 ? 15.148 20.172 8.391 1 96 247 GLY B CA 1
ATOM 4102 C C . GLY B 1 247 ? 14.953 18.844 9.086 1 96 247 GLY B C 1
ATOM 4103 O O . GLY B 1 247 ? 14.734 18.797 10.305 1 96 247 GLY B O 1
ATOM 4104 N N . VAL B 1 248 ? 14.977 17.781 8.391 1 96.56 248 VAL B N 1
ATOM 4105 C CA . VAL B 1 248 ? 14.914 16.453 8.977 1 96.56 248 VAL B CA 1
ATOM 4106 C C . VAL B 1 248 ? 16.312 16.016 9.43 1 96.56 248 VAL B C 1
ATOM 4108 O O . VAL B 1 248 ? 17.297 16.656 9.102 1 96.56 248 VAL B O 1
ATOM 4111 N N . ALA B 1 249 ? 16.391 14.945 10.148 1 97.31 249 ALA B N 1
ATOM 4112 C CA . ALA B 1 249 ? 17.672 14.453 10.656 1 97.31 249 ALA B CA 1
ATOM 4113 C C . ALA B 1 249 ? 18.562 13.945 9.516 1 97.31 249 ALA B C 1
ATOM 4115 O O . ALA B 1 249 ? 19.781 14.047 9.586 1 97.31 249 ALA B O 1
ATOM 4116 N N . PHE B 1 250 ? 18.016 13.43 8.539 1 95 250 PHE B N 1
ATOM 4117 C CA . PHE B 1 250 ? 18.719 12.883 7.391 1 95 250 PHE B CA 1
ATOM 4118 C C . PHE B 1 250 ? 19.641 13.922 6.77 1 95 250 PHE B C 1
ATOM 4120 O O . PHE B 1 250 ? 20.625 13.578 6.117 1 95 250 PHE B O 1
ATOM 4127 N N . SER B 1 251 ? 19.344 15.156 6.93 1 91.81 251 SER B N 1
ATOM 4128 C CA . SER B 1 251 ? 20.188 16.234 6.418 1 91.81 251 SER B CA 1
ATOM 4129 C C . SER B 1 251 ? 21.578 16.219 7.043 1 91.81 251 SER B C 1
ATOM 4131 O O . SER B 1 251 ? 22.5 16.828 6.516 1 91.81 251 SER B O 1
ATOM 4133 N N . GLY B 1 252 ? 21.688 15.609 8.227 1 93.44 252 GLY B N 1
ATOM 4134 C CA . GLY B 1 252 ? 22.953 15.586 8.961 1 93.44 252 GLY B CA 1
ATOM 4135 C C . GLY B 1 252 ? 23.078 16.734 9.945 1 93.44 252 GLY B C 1
ATOM 4136 O O . GLY B 1 252 ? 24.031 16.781 10.719 1 93.44 252 GLY B O 1
ATOM 4137 N N . ARG B 1 253 ? 22.109 17.594 9.938 1 94.38 253 ARG B N 1
ATOM 4138 C CA . ARG B 1 253 ? 22.188 18.797 10.773 1 94.38 253 ARG B CA 1
ATOM 4139 C C . ARG B 1 253 ? 21.703 18.5 12.188 1 94.38 253 ARG B C 1
ATOM 4141 O O . ARG B 1 253 ? 22.031 19.234 13.125 1 94.38 253 ARG B O 1
ATOM 4148 N N . PHE B 1 254 ? 20.875 17.547 12.312 1 97.44 254 PHE B N 1
ATOM 4149 C CA . PHE B 1 254 ? 20.219 17.25 13.578 1 97.44 254 PHE B CA 1
ATOM 4150 C C . PHE B 1 254 ? 20.344 15.766 13.906 1 97.44 254 PHE B C 1
ATOM 4152 O O . PHE B 1 254 ? 20.484 14.93 13.008 1 97.44 254 PHE B O 1
ATOM 4159 N N . PRO B 1 255 ? 20.359 15.438 15.188 1 98.25 255 PRO B N 1
ATOM 4160 C CA . PRO B 1 255 ? 20.375 14.016 15.555 1 98.25 255 PRO B CA 1
ATOM 4161 C C . PRO B 1 255 ? 19.062 13.305 15.234 1 98.25 255 PRO B C 1
ATOM 4163 O O . PRO B 1 255 ? 18 13.938 15.211 1 98.25 255 PRO B O 1
ATOM 4166 N N . TYR B 1 256 ? 19.188 12.047 15 1 98.81 256 TYR B N 1
ATOM 4167 C CA . TYR B 1 256 ? 18 11.211 14.859 1 98.81 256 TYR B CA 1
ATOM 4168 C C . TYR B 1 256 ? 17.25 11.094 16.188 1 98.81 256 TYR B C 1
ATOM 4170 O O . TYR B 1 256 ? 17.812 11.391 17.25 1 98.81 256 TYR B O 1
ATOM 4178 N N . LEU B 1 257 ? 15.992 10.648 16.094 1 98.88 257 LEU B N 1
ATOM 4179 C CA . LEU B 1 257 ? 15.133 10.5 17.266 1 98.88 257 LEU B CA 1
ATOM 4180 C C . LEU B 1 257 ? 15.586 9.328 18.125 1 98.88 257 LEU B C 1
ATOM 4182 O O . LEU B 1 257 ? 16.031 8.305 17.594 1 98.88 257 LEU B O 1
ATOM 4186 N N . THR B 1 258 ? 15.484 9.469 19.438 1 98.44 258 THR B N 1
ATOM 4187 C CA . THR B 1 258 ? 15.711 8.406 20.422 1 98.44 258 THR B CA 1
ATOM 4188 C C . THR B 1 258 ? 14.555 8.336 21.422 1 98.44 258 THR B C 1
ATOM 4190 O O . THR B 1 258 ? 13.688 9.219 21.438 1 98.44 258 THR B O 1
ATOM 4193 N N . ALA B 1 259 ? 14.516 7.242 22.188 1 98.38 259 ALA B N 1
ATOM 4194 C CA . ALA B 1 259 ? 13.469 7.07 23.203 1 98.38 259 ALA B CA 1
ATOM 4195 C C . ALA B 1 259 ? 13.406 8.273 24.141 1 98.38 259 ALA B C 1
ATOM 4197 O O . ALA B 1 259 ? 14.445 8.773 24.578 1 98.38 259 ALA B O 1
ATOM 4198 N N . GLY B 1 260 ? 12.188 8.766 24.391 1 98.56 260 GLY B N 1
ATOM 4199 C CA . GLY B 1 260 ? 11.977 9.891 25.281 1 98.56 260 GLY B CA 1
ATOM 4200 C C . GLY B 1 260 ? 11.844 11.211 24.547 1 98.56 260 GLY B C 1
ATOM 4201 O O . GLY B 1 260 ? 11.352 12.195 25.109 1 98.56 260 GLY B O 1
ATOM 4202 N N . ASP B 1 261 ? 12.352 11.289 23.281 1 98.88 261 ASP B N 1
ATOM 4203 C CA . ASP B 1 261 ? 12.195 12.508 22.484 1 98.88 261 ASP B CA 1
ATOM 4204 C C . ASP B 1 261 ? 10.727 12.812 22.219 1 98.88 261 ASP B C 1
ATOM 4206 O O . ASP B 1 261 ? 9.883 11.906 22.25 1 98.88 261 ASP B O 1
ATOM 4210 N N . ILE B 1 262 ? 10.43 14.055 22.047 1 98.88 262 ILE B N 1
ATOM 4211 C CA . ILE B 1 262 ? 9.094 14.531 21.719 1 98.88 262 ILE B CA 1
ATOM 4212 C C . ILE B 1 262 ? 9.141 15.352 20.438 1 98.88 262 ILE B C 1
ATOM 4214 O O . ILE B 1 262 ? 9.969 16.25 20.297 1 98.88 262 ILE B O 1
ATOM 4218 N N . THR B 1 263 ? 8.32 14.945 19.453 1 98.94 263 THR B N 1
ATOM 4219 C CA . THR B 1 263 ? 8.172 15.766 18.266 1 98.94 263 THR B CA 1
ATOM 4220 C C . THR B 1 263 ? 6.852 16.531 18.281 1 98.94 263 THR B C 1
ATOM 4222 O O . THR B 1 263 ? 5.824 15.984 18.703 1 98.94 263 THR B O 1
ATOM 4225 N N . ASP B 1 264 ? 6.871 17.766 17.906 1 98.94 264 ASP B N 1
ATOM 4226 C CA . ASP B 1 264 ? 5.699 18.578 17.594 1 98.94 264 ASP B CA 1
ATOM 4227 C C . ASP B 1 264 ? 5.672 18.969 16.125 1 98.94 264 ASP B C 1
ATOM 4229 O O . ASP B 1 264 ? 6.699 19.359 15.555 1 98.94 264 ASP B O 1
ATOM 4233 N N . LEU B 1 265 ? 4.594 18.797 15.477 1 98.94 265 LEU B N 1
ATOM 4234 C CA . LEU B 1 265 ? 4.371 19.203 14.094 1 98.94 265 LEU B CA 1
ATOM 4235 C C . LEU B 1 265 ? 3.109 20.047 13.969 1 98.94 265 LEU B C 1
ATOM 4237 O O . LEU B 1 265 ? 2.117 19.797 14.656 1 98.94 265 LEU B O 1
ATOM 4241 N N . GLU B 1 266 ? 3.145 20.953 13.078 1 98.81 266 GLU B N 1
ATOM 4242 C CA . GLU B 1 266 ? 1.978 21.797 12.891 1 98.81 266 GLU B CA 1
ATOM 4243 C C . GLU B 1 266 ? 1.883 22.297 11.453 1 98.81 266 GLU B C 1
ATOM 4245 O O . GLU B 1 266 ? 2.902 22.578 10.82 1 98.81 266 GLU B O 1
ATOM 4250 N N . ILE B 1 267 ? 0.722 22.328 10.961 1 98.94 267 ILE B N 1
ATOM 4251 C CA . ILE B 1 267 ? 0.415 23.047 9.727 1 98.94 267 ILE B CA 1
ATOM 4252 C C . ILE B 1 267 ? -0.66 24.094 9.992 1 98.94 267 ILE B C 1
ATOM 4254 O O . ILE B 1 267 ? -1.69 23.797 10.602 1 98.94 267 ILE B O 1
ATOM 4258 N N . GLU B 1 268 ? -0.348 25.312 9.531 1 98.81 268 GLU B N 1
ATOM 4259 C CA . GLU B 1 268 ? -1.278 26.422 9.695 1 98.81 268 GLU B CA 1
ATOM 4260 C C . GLU B 1 268 ? -2.676 26.047 9.203 1 98.81 268 GLU B C 1
ATOM 4262 O O . GLU B 1 268 ? -2.846 25.625 8.062 1 98.81 268 GLU B O 1
ATOM 4267 N N . GLY B 1 269 ? -3.627 26.156 10.117 1 98.44 269 GLY B N 1
ATOM 4268 C CA . GLY B 1 269 ? -5.008 25.906 9.734 1 98.44 269 GLY B CA 1
ATOM 4269 C C . GLY B 1 269 ? -5.434 24.469 9.914 1 98.44 269 GLY B C 1
ATOM 4270 O O . GLY B 1 269 ? -6.617 24.141 9.789 1 98.44 269 GLY B O 1
ATOM 4271 N N . LEU B 1 270 ? -4.504 23.5 10.289 1 98.81 270 LEU B N 1
ATOM 4272 C CA . LEU B 1 270 ? -4.848 22.094 10.367 1 98.81 270 LEU B CA 1
ATOM 4273 C C . LEU B 1 270 ? -4.551 21.531 11.758 1 98.81 270 LEU B C 1
ATOM 4275 O O . LEU B 1 270 ? -4.805 20.359 12.039 1 98.81 270 LEU B O 1
ATOM 4279 N N . GLY B 1 271 ? -4.02 22.391 12.602 1 98.31 271 GLY B N 1
ATOM 4280 C CA . GLY B 1 271 ? -3.754 21.969 13.961 1 98.31 271 GLY B CA 1
ATOM 4281 C C . GLY B 1 271 ? -2.357 21.406 14.148 1 98.31 271 GLY B C 1
ATOM 4282 O O . GLY B 1 271 ? -1.482 21.609 13.305 1 98.31 271 GLY B O 1
ATOM 4283 N N . ALA B 1 272 ? -2.123 20.812 15.328 1 98.69 272 ALA B N 1
ATOM 4284 C CA . ALA B 1 272 ? -0.804 20.312 15.703 1 98.69 272 ALA B CA 1
ATOM 4285 C C . ALA B 1 272 ? -0.881 18.875 16.188 1 98.69 272 ALA B C 1
ATOM 4287 O O . ALA B 1 272 ? -1.929 18.422 16.656 1 98.69 272 ALA B O 1
ATOM 4288 N N . GLN B 1 273 ? 0.229 18.141 15.953 1 98.44 273 GLN B N 1
ATOM 4289 C CA . GLN B 1 273 ? 0.462 16.812 16.484 1 98.44 273 GLN B CA 1
ATOM 4290 C C . GLN B 1 273 ? 1.596 16.812 17.516 1 98.44 273 GLN B C 1
ATOM 4292 O O . GLN B 1 273 ? 2.434 17.719 17.516 1 98.44 273 GLN B O 1
ATOM 4297 N N . LYS B 1 274 ? 1.547 15.859 18.312 1 98.88 274 LYS B N 1
ATOM 4298 C CA . LYS B 1 274 ? 2.623 15.609 19.281 1 98.88 274 LYS B CA 1
ATOM 4299 C C . LYS B 1 274 ? 2.842 14.117 19.484 1 98.88 274 LYS B C 1
ATOM 4301 O O . LYS B 1 274 ? 1.913 13.391 19.844 1 98.88 274 LYS B O 1
ATOM 4306 N N . GLN B 1 275 ? 4.059 13.656 19.234 1 98.75 275 GLN B N 1
ATOM 4307 C CA . GLN B 1 275 ? 4.383 12.25 19.484 1 98.75 275 GLN B CA 1
ATOM 4308 C C . GLN B 1 275 ? 5.5 12.117 20.516 1 98.75 275 GLN B C 1
ATOM 4310 O O . GLN B 1 275 ? 6.461 12.898 20.5 1 98.75 275 GLN B O 1
ATOM 4315 N N . THR B 1 276 ? 5.332 11.242 21.391 1 98.69 276 THR B N 1
ATOM 4316 C CA . THR B 1 276 ? 6.398 10.773 22.266 1 98.69 276 THR B CA 1
ATOM 4317 C C . THR B 1 276 ? 6.91 9.406 21.812 1 98.69 276 THR B C 1
ATOM 4319 O O . THR B 1 276 ? 6.121 8.539 21.438 1 98.69 276 THR B O 1
ATOM 4322 N N . TYR B 1 277 ? 8.211 9.273 21.875 1 98.75 277 TYR B N 1
ATOM 4323 C CA . TYR B 1 277 ? 8.805 8.062 21.328 1 98.75 277 TYR B CA 1
ATOM 4324 C C . TYR B 1 277 ? 9.297 7.141 22.438 1 98.75 277 TYR B C 1
ATOM 4326 O O . TYR B 1 277 ? 9.812 7.605 23.453 1 98.75 277 TYR B O 1
ATOM 4334 N N . TYR B 1 278 ? 9.133 5.914 22.266 1 98.56 278 TYR B N 1
ATOM 4335 C CA . TYR B 1 278 ? 9.672 4.879 23.141 1 98.56 278 TYR B CA 1
ATOM 4336 C C . TYR B 1 278 ? 10.422 3.82 22.344 1 98.56 278 TYR B C 1
ATOM 4338 O O . TYR B 1 278 ? 10.219 3.695 21.125 1 98.56 278 TYR B O 1
ATOM 4346 N N . GLN B 1 279 ? 11.32 3.119 22.969 1 98.12 279 GLN B N 1
ATOM 4347 C CA . GLN B 1 279 ? 12.094 2.08 22.297 1 98.12 279 GLN B CA 1
ATOM 4348 C C . GLN B 1 279 ? 11.336 0.753 22.297 1 98.12 279 GLN B C 1
ATOM 4350 O O . GLN B 1 279 ? 10.93 0.257 23.344 1 98.12 279 GLN B O 1
ATOM 4355 N N . VAL B 1 280 ? 11.078 0.187 21.109 1 97.81 280 VAL B N 1
ATOM 4356 C CA . VAL B 1 280 ? 10.531 -1.161 21.031 1 97.81 280 VAL B CA 1
ATOM 4357 C C . VAL B 1 280 ? 11.594 -2.18 21.438 1 97.81 280 VAL B C 1
ATOM 4359 O O . VAL B 1 280 ? 12.711 -2.16 20.922 1 97.81 280 VAL B O 1
ATOM 4362 N N . GLU B 1 281 ? 11.242 -2.969 22.375 1 95 281 GLU B N 1
ATOM 4363 C CA . GLU B 1 281 ? 12.156 -4 22.844 1 95 281 GLU B CA 1
ATOM 4364 C C . GLU B 1 281 ? 11.688 -5.391 22.422 1 95 281 GLU B C 1
ATOM 4366 O O . GLU B 1 281 ? 10.523 -5.742 22.594 1 95 281 GLU B O 1
ATOM 4371 N N . VAL B 1 282 ? 12.562 -6.039 21.781 1 93.69 282 VAL B N 1
ATOM 4372 C CA . VAL B 1 282 ? 12.289 -7.422 21.406 1 93.69 282 VAL B CA 1
ATOM 4373 C C . VAL B 1 282 ? 13.492 -8.297 21.75 1 93.69 282 VAL B C 1
ATOM 4375 O O . VAL B 1 282 ? 14.617 -7.805 21.844 1 93.69 282 VAL B O 1
ATOM 4378 N N . GLU B 1 283 ? 13.203 -9.547 22.062 1 88.81 283 GLU B N 1
ATOM 4379 C CA . GLU B 1 283 ? 14.297 -10.484 22.281 1 88.81 283 GLU B CA 1
ATOM 4380 C C . GLU B 1 283 ? 14.977 -10.844 20.953 1 88.81 283 GLU B C 1
ATOM 4382 O O . GLU B 1 283 ? 14.305 -11.102 19.953 1 88.81 283 GLU B O 1
ATOM 4387 N N . GLY B 1 284 ? 16.266 -10.781 20.922 1 85.56 284 GLY B N 1
ATOM 4388 C CA . GLY B 1 284 ? 17.016 -11.125 19.719 1 85.56 284 GLY B CA 1
ATOM 4389 C C . GLY B 1 284 ? 17.141 -9.969 18.75 1 85.56 284 GLY B C 1
ATOM 4390 O O . GLY B 1 284 ? 16.844 -8.82 19.094 1 85.56 284 GLY B O 1
ATOM 4391 N N . SER B 1 285 ? 17.828 -10.273 17.594 1 86.56 285 SER B N 1
ATOM 4392 C CA . SER B 1 285 ? 18.016 -9.273 16.562 1 86.56 285 SER B CA 1
ATOM 4393 C C . SER B 1 285 ? 17.688 -9.836 15.18 1 86.56 285 SER B C 1
ATOM 4395 O O . SER B 1 285 ? 17.578 -11.055 15.008 1 86.56 285 SER B O 1
ATOM 4397 N N . ARG B 1 286 ? 17.422 -8.898 14.281 1 86.88 286 ARG B N 1
ATOM 4398 C CA . ARG B 1 286 ? 17.156 -9.281 12.898 1 86.88 286 ARG B CA 1
ATOM 4399 C C . ARG B 1 286 ? 18.266 -10.18 12.359 1 86.88 286 ARG B C 1
ATOM 4401 O O . ARG B 1 286 ? 17.984 -11.211 11.742 1 86.88 286 ARG B O 1
ATOM 4408 N N . LEU B 1 287 ? 19.5 -9.805 12.633 1 82.94 287 LEU B N 1
ATOM 4409 C CA . LEU B 1 287 ? 20.641 -10.555 12.133 1 82.94 287 LEU B CA 1
ATOM 4410 C C . LEU B 1 287 ? 20.703 -11.938 12.773 1 82.94 287 LEU B C 1
ATOM 4412 O O . LEU B 1 287 ? 21.078 -12.914 12.125 1 82.94 287 LEU B O 1
ATOM 4416 N N . GLU B 1 288 ? 20.359 -12.078 14.062 1 79.06 288 GLU B N 1
ATOM 4417 C CA . GLU B 1 288 ? 20.328 -13.367 14.75 1 79.06 288 GLU B CA 1
ATOM 4418 C C . GLU B 1 288 ? 19.234 -14.258 14.172 1 79.06 288 GLU B C 1
ATOM 4420 O O . GLU B 1 288 ? 19.375 -15.484 14.148 1 79.06 288 GLU B O 1
ATOM 4425 N N . SER B 1 289 ? 18.297 -13.664 13.656 1 76.19 289 SER B N 1
ATOM 4426 C CA . SER B 1 289 ? 17.172 -14.438 13.125 1 76.19 289 SER B CA 1
ATOM 4427 C C . SER B 1 289 ? 17.547 -15.086 11.789 1 76.19 289 SER B C 1
ATOM 4429 O O . SER B 1 289 ? 16.922 -16.078 11.391 1 76.19 289 SER B O 1
ATOM 4431 N N . ARG B 1 290 ? 18.469 -14.477 11.031 1 73.44 290 ARG B N 1
ATOM 4432 C CA . ARG B 1 290 ? 18.906 -15.031 9.758 1 73.44 290 ARG B CA 1
ATOM 4433 C C . ARG B 1 290 ? 19.766 -16.266 9.961 1 73.44 290 ARG B C 1
ATOM 4435 O O . ARG B 1 290 ? 19.938 -17.062 9.031 1 73.44 290 ARG B O 1
ATOM 4442 N N . GLY B 1 291 ? 19.875 -16.781 11.156 1 57.69 291 GLY B N 1
ATOM 4443 C CA . GLY B 1 291 ? 20.828 -17.844 11.43 1 57.69 291 GLY B CA 1
ATOM 4444 C C . GLY B 1 291 ? 22.266 -17.438 11.195 1 57.69 291 GLY B C 1
ATOM 4445 O O . GLY B 1 291 ? 23.125 -18.281 10.969 1 57.69 291 GLY B O 1
ATOM 4446 N N . ALA B 1 292 ? 22.875 -16.156 10.867 1 39.12 292 ALA B N 1
ATOM 4447 C CA . ALA B 1 292 ? 24.312 -15.891 10.695 1 39.12 292 ALA B CA 1
ATOM 4448 C C . ALA B 1 292 ? 25.031 -15.914 12.039 1 39.12 292 ALA B C 1
ATOM 4450 O O . ALA B 1 292 ? 24.438 -15.594 13.078 1 39.12 292 ALA B O 1
#

Secondary structure (DSSP, 8-state):
-EEEEESSTT-PEEEEEETTEEEE-HHHHSSSSGGGGGSHHHHHHHHHTT-SEE-TTGGGS-EE-SSS--S-EEEEES-BHHHHHHTTPPPPSS-EEEEE-GGGEE-TT--EEEPTT-S-EE--EEEEEEE-S-BSS--SHHHHHHTEEEEEEEE--EEHIIIIISSTT-SGGGT-STT-EEB-S-EEEGGG--GGG-EEEEEETTEEEEEEEGGGBSS-HHHHHHHHTTTS-B-TT-EEE----S-SGGGSSSPPB-TT-EEEEEETTTEEEEEEEEE---SS-HHHHTT-/-EEEEESSTT-PEEEEEETTEEEE-HHHHSSSSGGGGGSHHHHHHHHHTT-SEE-TTGGGSPEE-SSS--S-EEEEES-BHHHHHHTTPPPPSS-EEEEE-GGGEE-TT--EEEPTT-S-EE--EEEEEEE-S-BSS--SHHHHHHTEEEEEEEE--EEHIIIIISSTT-SGGGT-STT-EEB-S-EEEGGG--GGG-EEEEEETTEEEEEEEGGGBSS-HHHHHHHHTTTS-B-TT-EEE----S-SGGGSSSPPB-TT-EEEEEETTTEEEEEEEEE---SS-HHHHTT-